Protein AF-A0A943BC13-F1 (afdb_monomer_lite)

pLDDT: mean 84.1, std 16.11, range [25.38, 98.38]

Sequence (646 aa):
MKKYSKKVLAASSVITVLANNITIANASELITSNDEFNKSVLLENHQSTGKKIYVKQIHDGVENGSESNPYKSFSTAYEQAKDGDTIVLNGNVTILGQGSDGAAPFICKKNITIEGMEGTDATLNSRTSFQLEADVVLKNFAWSFPGVSVDNRGIFLNGHKLVMNNVSVESSTEKSWPTVYGSSSESINSNDSELVVDNTTGKNTIFENIYAGSYTGNYTGNVTLKLNSGVKILEDIYANGVNGGVNGNINISIENIVANSFKKASNLGQANLTLNNYNGMAGTTILGFKDITLNNSSIKINDESNFDEVNGSLSLLGDSKLDISAKTNTLDIKGNLLGENSSKIIFSESGSINVEGALNGTLELRTEGKDAQTSGMILVDHKYISASNNSTGQVMFKPYWNQTMYELKCENVDNKKQWITRVTDKPKLDKVEIEGENRIDLSNYREEVYNLVFKDINDNLLEYTPIFDYKILGVDGQEVSEDDMYFEVLEMQNEMIIEIYNPNLPVGDYKIILTDTLTGKEFIHVIKLYNNEESVVTFDFNGGHQKDNVDINKAYFSVGKDTLINKIDDPIRNGYTFEGWYTDTNFTTEWDFENDSVKEDDITLYAKWTKNSYDVVFNSQGGSEVKGQSAKFDEKIKKPQEPTKA

Structure (mmCIF, N/CA/C/O backbone):
data_AF-A0A943BC13-F1
#
_entry.id   AF-A0A943BC13-F1
#
loop_
_atom_site.group_PDB
_atom_site.id
_atom_site.type_symbol
_atom_site.label_atom_id
_atom_site.label_alt_id
_atom_site.label_comp_id
_atom_site.label_asym_id
_atom_site.label_entity_id
_atom_site.label_seq_id
_atom_site.pdbx_PDB_ins_code
_atom_site.Cartn_x
_atom_site.Cartn_y
_atom_site.Cartn_z
_atom_site.occupancy
_atom_site.B_iso_or_equiv
_atom_site.auth_seq_id
_atom_site.auth_comp_id
_atom_site.auth_asym_id
_atom_site.auth_atom_id
_atom_site.pdbx_PDB_model_num
ATOM 1 N N . MET A 1 1 ? -51.091 -3.637 17.235 1.00 37.22 1 MET A N 1
ATOM 2 C CA . MET A 1 1 ? -51.139 -5.044 16.766 1.00 37.22 1 MET A CA 1
ATOM 3 C C . MET A 1 1 ? -51.292 -5.073 15.246 1.00 37.22 1 MET A C 1
ATOM 5 O O . MET A 1 1 ? -52.168 -4.384 14.747 1.00 37.22 1 MET A O 1
ATOM 9 N N . LYS A 1 2 ? -50.476 -5.902 14.566 1.00 30.12 2 LYS A N 1
ATOM 10 C CA . LYS A 1 2 ? -50.448 -6.242 13.119 1.00 30.12 2 LYS A CA 1
ATOM 11 C C . LYS A 1 2 ? -49.715 -5.296 12.143 1.00 30.12 2 LYS A C 1
ATOM 13 O O . LYS A 1 2 ? -50.358 -4.659 11.322 1.00 30.12 2 LYS A O 1
ATOM 18 N N . LYS A 1 3 ? -48.371 -5.330 12.166 1.00 25.42 3 LYS A N 1
ATOM 19 C CA . LYS A 1 3 ? -47.476 -5.497 10.983 1.00 25.42 3 LYS A CA 1
ATOM 20 C C . LYS A 1 3 ? -45.981 -5.389 11.367 1.00 25.42 3 LYS A C 1
ATOM 22 O O . LYS A 1 3 ? -45.230 -4.640 10.772 1.00 25.42 3 LYS A O 1
ATOM 27 N N . TYR A 1 4 ? -45.536 -6.149 12.366 1.00 27.98 4 TYR A N 1
ATOM 28 C CA . TYR A 1 4 ? -44.107 -6.305 12.676 1.00 27.98 4 TYR A CA 1
ATOM 29 C C . TYR A 1 4 ? -43.861 -7.751 13.105 1.00 27.98 4 TYR A C 1
ATOM 31 O O . TYR A 1 4 ? -43.935 -8.084 14.281 1.00 27.98 4 TYR A O 1
ATOM 39 N N . SER A 1 5 ? -43.673 -8.641 12.132 1.00 30.41 5 SER A N 1
ATOM 40 C CA . SER A 1 5 ? -43.130 -9.984 12.361 1.00 30.41 5 SER A CA 1
ATOM 41 C C . SER A 1 5 ? -42.661 -10.578 11.034 1.00 30.41 5 SER A C 1
ATOM 43 O O . SER A 1 5 ? -43.438 -11.195 10.313 1.00 30.41 5 SER A O 1
ATOM 45 N N . LYS A 1 6 ? -41.396 -10.313 10.686 1.00 26.89 6 LYS A N 1
ATOM 46 C CA . LYS A 1 6 ? -40.508 -11.119 9.817 1.00 26.89 6 LYS A CA 1
ATOM 47 C C . LYS A 1 6 ? -39.329 -10.248 9.377 1.00 26.89 6 LYS A C 1
ATOM 49 O O . LYS A 1 6 ? -39.350 -9.684 8.293 1.00 26.89 6 LYS A O 1
ATOM 54 N N . LYS A 1 7 ? -38.348 -10.105 10.265 1.00 28.03 7 LYS A N 1
ATOM 55 C CA . LYS A 1 7 ? -36.927 -9.808 9.990 1.00 28.03 7 LYS A CA 1
ATOM 56 C C . LYS A 1 7 ? -36.185 -9.899 11.331 1.00 28.03 7 LYS A C 1
ATOM 58 O O . LYS A 1 7 ? -35.639 -8.944 11.852 1.00 28.03 7 LYS A O 1
ATOM 63 N N . VAL A 1 8 ? -36.303 -11.069 11.947 1.00 28.27 8 VAL A N 1
ATOM 64 C CA . VAL A 1 8 ? -35.477 -11.531 13.065 1.00 28.27 8 VAL A CA 1
ATOM 65 C C . VAL A 1 8 ? -34.997 -12.895 12.586 1.00 28.27 8 VAL A C 1
ATOM 67 O O . VAL A 1 8 ? -35.844 -13.671 12.146 1.00 28.27 8 VAL A O 1
ATOM 70 N N . LEU A 1 9 ? -33.683 -13.130 12.635 1.00 27.00 9 LEU A N 1
ATOM 71 C CA . LEU A 1 9 ? -32.911 -14.247 12.050 1.00 27.00 9 LEU A CA 1
ATOM 72 C C . LEU A 1 9 ? -32.334 -13.971 10.652 1.00 27.00 9 LEU A C 1
ATOM 74 O O . LEU A 1 9 ? -32.903 -14.399 9.655 1.00 27.00 9 LEU A O 1
ATOM 78 N N . ALA A 1 10 ? -31.192 -13.275 10.610 1.00 26.91 10 ALA A N 1
ATOM 79 C CA . ALA A 1 10 ? -30.055 -13.551 9.713 1.00 26.91 10 ALA A CA 1
ATOM 80 C C . ALA A 1 10 ? -28.976 -12.464 9.904 1.00 26.91 10 ALA A C 1
ATOM 82 O O . ALA A 1 10 ? -28.898 -11.532 9.115 1.00 26.91 10 ALA A O 1
ATOM 83 N N . ALA A 1 11 ? -28.180 -12.534 10.974 1.00 26.92 11 ALA A N 1
ATOM 84 C CA . ALA A 1 11 ? -27.017 -11.645 11.135 1.00 26.92 11 ALA A CA 1
ATOM 85 C C . ALA A 1 11 ? -25.786 -12.317 11.778 1.00 26.92 11 ALA A C 1
ATOM 87 O O . ALA A 1 11 ? -24.793 -11.652 12.030 1.00 26.92 11 ALA A O 1
ATOM 88 N N . SER A 1 12 ? -25.800 -13.637 12.002 1.00 25.81 12 SER A N 1
ATOM 89 C CA . SER A 1 12 ? -24.660 -14.348 12.616 1.00 25.81 12 SER A CA 1
ATOM 90 C C . SER A 1 12 ? -24.221 -15.586 11.831 1.00 25.81 12 SER A C 1
ATOM 92 O O . SER A 1 12 ? -23.682 -16.528 12.397 1.00 25.81 12 SER A O 1
ATOM 94 N N . SER A 1 13 ? -24.489 -15.635 10.525 1.00 25.38 13 SER A N 1
ATOM 95 C CA . SER A 1 13 ? -24.119 -16.784 9.679 1.00 25.38 13 SER A CA 1
ATOM 96 C C . SER A 1 13 ? -23.950 -16.385 8.211 1.00 25.38 13 SER A C 1
ATOM 98 O O . SER A 1 13 ? -24.580 -16.949 7.325 1.00 25.38 13 SER A O 1
ATOM 100 N N . VAL A 1 14 ? -23.090 -15.399 7.938 1.00 28.84 14 VAL A N 1
ATOM 101 C CA . VAL A 1 14 ? -22.619 -15.124 6.566 1.00 28.84 14 VAL A CA 1
ATOM 102 C C . VAL A 1 14 ? -21.097 -15.199 6.519 1.00 28.84 14 VAL A C 1
ATOM 104 O O . VAL A 1 14 ? -20.409 -14.269 6.133 1.00 28.84 14 VAL A O 1
ATOM 107 N N . ILE A 1 15 ? -20.566 -16.339 6.947 1.00 32.75 15 ILE A N 1
ATOM 108 C CA . ILE A 1 15 ? -19.353 -16.914 6.370 1.00 32.75 15 ILE A CA 1
ATOM 109 C C . ILE A 1 15 ? -19.695 -18.396 6.249 1.00 32.75 15 ILE A C 1
ATOM 111 O O . ILE A 1 15 ? -19.995 -19.038 7.253 1.00 32.75 15 ILE A O 1
ATOM 115 N N . THR A 1 16 ? -19.670 -18.923 5.027 1.00 31.55 16 THR A N 1
ATOM 116 C CA . THR A 1 16 ? -20.107 -20.267 4.594 1.00 31.55 16 THR A CA 1
ATOM 117 C C . THR A 1 16 ? -21.527 -20.304 4.001 1.00 31.55 16 THR A C 1
ATOM 119 O O . THR A 1 16 ? -22.518 -20.061 4.677 1.00 31.55 16 THR A O 1
ATOM 122 N N . VAL A 1 17 ? -21.578 -20.720 2.728 1.00 25.56 17 VAL A N 1
ATOM 123 C CA . VAL A 1 17 ? -22.728 -20.996 1.841 1.00 25.56 17 VAL A CA 1
ATOM 124 C C . VAL A 1 17 ? -23.330 -19.787 1.096 1.00 25.56 17 VAL A C 1
ATOM 126 O O . VAL A 1 17 ? -24.255 -19.141 1.568 1.00 25.56 17 VAL A O 1
ATOM 129 N N . LEU A 1 18 ? -22.868 -19.548 -0.140 1.00 27.58 18 LEU A N 1
ATOM 130 C CA . LEU A 1 18 ? -23.628 -19.845 -1.372 1.00 27.58 18 LEU A CA 1
ATOM 131 C C . LEU A 1 18 ? -22.836 -19.393 -2.611 1.00 27.58 18 LEU A C 1
ATOM 133 O O . LEU A 1 18 ? -22.921 -18.256 -3.065 1.00 27.58 18 LEU A O 1
ATOM 137 N N . ALA A 1 19 ? -22.098 -20.342 -3.189 1.00 35.44 19 ALA A N 1
ATOM 138 C CA . ALA A 1 19 ? -21.889 -20.364 -4.626 1.00 35.44 19 ALA A CA 1
ATOM 139 C C . ALA A 1 19 ? -23.252 -20.596 -5.307 1.00 35.44 19 ALA A C 1
ATOM 141 O O . ALA A 1 19 ? -24.027 -21.439 -4.853 1.00 35.44 19 ALA A O 1
ATOM 142 N N . ASN A 1 20 ? -23.481 -19.886 -6.413 1.00 33.38 20 ASN A N 1
ATOM 143 C CA . ASN A 1 20 ? -24.588 -19.993 -7.373 1.00 33.38 20 ASN A CA 1
ATOM 144 C C . ASN A 1 20 ? -25.798 -19.059 -7.151 1.00 33.38 20 ASN A C 1
ATOM 146 O O . ASN A 1 20 ? -26.756 -19.375 -6.450 1.00 33.38 20 ASN A O 1
ATOM 150 N N . ASN A 1 21 ? -25.771 -17.976 -7.940 1.00 33.94 21 ASN A N 1
ATOM 151 C CA . ASN A 1 21 ? -26.898 -17.200 -8.472 1.00 33.94 21 ASN A CA 1
ATOM 152 C C . ASN A 1 21 ? -27.624 -16.213 -7.544 1.00 33.94 21 ASN A C 1
ATOM 154 O O . ASN A 1 21 ? -28.828 -16.340 -7.341 1.00 33.94 21 ASN A O 1
ATOM 158 N N . ILE A 1 22 ? -26.928 -15.149 -7.126 1.00 30.03 22 ILE A N 1
ATOM 159 C CA . ILE A 1 22 ? -27.504 -13.810 -6.890 1.00 30.03 22 ILE A CA 1
ATOM 160 C C . ILE A 1 22 ? -26.491 -12.777 -7.417 1.00 30.03 22 ILE A C 1
ATOM 162 O O . ILE A 1 22 ? -25.287 -12.975 -7.286 1.00 30.03 22 ILE A O 1
ATOM 166 N N . THR A 1 23 ? -26.988 -11.729 -8.080 1.00 33.22 23 THR A N 1
ATOM 167 C CA . THR A 1 23 ? -26.253 -10.563 -8.606 1.00 33.22 23 THR A CA 1
ATOM 168 C C . THR A 1 23 ? -25.125 -10.110 -7.677 1.00 33.22 23 THR A C 1
ATOM 170 O O . THR A 1 23 ? -25.357 -9.911 -6.487 1.00 33.22 23 THR A O 1
ATOM 173 N N . ILE A 1 24 ? -23.928 -9.963 -8.250 1.00 36.50 24 ILE A N 1
ATOM 174 C CA . ILE A 1 24 ? -22.670 -9.592 -7.592 1.00 36.50 24 ILE A CA 1
ATOM 175 C C . ILE A 1 24 ? -22.848 -8.219 -6.930 1.00 36.50 24 ILE A C 1
ATOM 177 O O . ILE A 1 24 ? -22.802 -7.201 -7.610 1.00 36.50 24 ILE A O 1
ATOM 181 N N . ALA A 1 25 ? -23.093 -8.199 -5.623 1.00 41.97 25 ALA A N 1
ATOM 182 C CA . ALA A 1 25 ? -22.756 -7.049 -4.794 1.00 41.97 25 ALA A CA 1
ATOM 183 C C . ALA A 1 25 ? -21.306 -7.255 -4.338 1.00 41.97 25 ALA A C 1
ATOM 185 O O . ALA A 1 25 ? -20.967 -8.347 -3.872 1.00 41.97 25 ALA A O 1
ATOM 186 N N . ASN A 1 26 ? -20.453 -6.247 -4.512 1.00 57.75 26 ASN A N 1
ATOM 187 C CA . ASN A 1 26 ? -19.061 -6.311 -4.056 1.00 57.75 26 ASN A CA 1
ATOM 188 C C . ASN A 1 26 ? -19.018 -6.375 -2.516 1.00 57.75 26 ASN A C 1
ATOM 190 O O . ASN A 1 26 ? -19.910 -5.835 -1.851 1.00 57.75 26 ASN A O 1
ATOM 194 N N . ALA A 1 27 ? -18.003 -7.018 -1.922 1.00 60.66 27 ALA A N 1
ATOM 195 C CA . ALA A 1 27 ? -17.921 -7.150 -0.462 1.00 60.66 27 ALA A CA 1
ATOM 196 C C . ALA A 1 27 ? -17.856 -5.777 0.232 1.00 60.66 27 ALA A C 1
ATOM 198 O O . ALA A 1 27 ? -18.457 -5.591 1.292 1.00 60.66 27 ALA A O 1
ATOM 199 N N . SER A 1 28 ? -17.212 -4.794 -0.404 1.00 53.97 28 SER A N 1
ATOM 200 C CA . SER A 1 28 ? -17.193 -3.395 0.041 1.00 53.97 28 SER A CA 1
ATOM 201 C C . SER A 1 28 ? -18.591 -2.767 0.133 1.00 53.97 28 SER A C 1
ATOM 203 O O . SER A 1 28 ? -18.913 -2.172 1.157 1.00 53.97 28 SER A O 1
ATOM 205 N N . GLU A 1 29 ? -19.462 -2.953 -0.866 1.00 57.19 29 GLU A N 1
ATOM 206 C CA . GLU A 1 29 ? -20.837 -2.419 -0.866 1.00 57.19 29 GLU A CA 1
ATOM 207 C C . GLU A 1 29 ? -21.692 -3.029 0.255 1.00 57.19 29 GLU A C 1
ATOM 209 O O . GLU A 1 29 ? -22.500 -2.343 0.891 1.00 57.19 29 GLU A O 1
ATOM 214 N N . LEU A 1 30 ? -21.490 -4.319 0.540 1.00 55.19 30 LEU A N 1
ATOM 215 C CA . LEU A 1 30 ? -22.135 -5.012 1.656 1.00 55.19 30 LEU A CA 1
ATOM 216 C C . LEU A 1 30 ? -21.673 -4.462 3.009 1.00 55.19 30 LEU A C 1
ATOM 218 O O . LEU A 1 30 ? -22.509 -4.276 3.888 1.00 55.19 30 LEU A O 1
ATOM 222 N N . ILE A 1 31 ? -20.381 -4.167 3.177 1.00 55.34 31 ILE A N 1
ATOM 223 C CA . ILE A 1 31 ? -19.847 -3.591 4.420 1.00 55.34 31 ILE A CA 1
ATOM 224 C C . ILE A 1 31 ? -20.329 -2.143 4.594 1.00 55.34 31 ILE A C 1
ATOM 226 O O . ILE A 1 31 ? -20.880 -1.808 5.641 1.00 55.34 31 ILE A O 1
ATOM 230 N N . THR A 1 32 ? -20.212 -1.302 3.560 1.00 52.19 32 THR A N 1
ATOM 231 C CA . THR A 1 32 ? -20.613 0.115 3.609 1.00 52.19 32 THR A CA 1
ATOM 232 C C . THR A 1 32 ? -22.111 0.290 3.857 1.00 52.19 32 THR A C 1
ATOM 234 O O . THR A 1 32 ? -22.502 1.113 4.682 1.00 52.19 32 THR A O 1
ATOM 237 N N . SER A 1 33 ? -22.965 -0.509 3.207 1.00 47.78 33 SER A N 1
ATOM 238 C CA . SER A 1 33 ? -24.416 -0.456 3.446 1.00 47.78 33 SER A CA 1
ATOM 239 C C . SER A 1 33 ? -24.794 -0.889 4.865 1.00 47.78 33 SER A C 1
ATOM 241 O O . SER A 1 33 ? -25.737 -0.347 5.445 1.00 47.78 33 SER A O 1
ATOM 243 N N . ASN A 1 34 ? -24.039 -1.820 5.455 1.00 50.25 34 ASN A N 1
ATOM 244 C CA . ASN A 1 34 ? -24.219 -2.223 6.845 1.00 50.25 34 ASN A CA 1
ATOM 245 C C . ASN A 1 34 ? -23.782 -1.109 7.810 1.00 50.25 34 ASN A C 1
ATOM 247 O O . ASN A 1 34 ? -24.458 -0.881 8.810 1.00 50.25 34 ASN A O 1
ATOM 251 N N . ASP A 1 35 ? -22.704 -0.384 7.503 1.00 49.56 35 ASP A N 1
ATOM 252 C CA . ASP A 1 35 ? -22.229 0.747 8.307 1.00 49.56 35 ASP A CA 1
ATOM 253 C C . ASP A 1 35 ? -23.168 1.962 8.234 1.00 49.56 35 ASP A C 1
ATOM 255 O O . ASP A 1 35 ? -23.504 2.519 9.279 1.00 49.56 35 ASP A O 1
ATOM 259 N N . GLU A 1 36 ? -23.688 2.336 7.060 1.00 44.19 36 GLU A N 1
ATOM 260 C CA . GLU A 1 36 ? -24.693 3.411 6.932 1.00 44.19 36 GLU A CA 1
ATOM 261 C C . GLU A 1 36 ? -26.027 3.050 7.606 1.00 44.19 36 GLU A C 1
ATOM 263 O O . GLU A 1 36 ? -26.654 3.880 8.282 1.00 44.19 36 GLU A O 1
ATOM 268 N N . PHE A 1 37 ? -26.453 1.790 7.479 1.00 39.47 37 PHE A N 1
ATOM 269 C CA . PHE A 1 37 ? -27.608 1.276 8.210 1.00 39.47 37 PHE A CA 1
ATOM 270 C C . PHE A 1 37 ? -27.357 1.308 9.723 1.00 39.47 37 PHE A C 1
ATOM 272 O O . PHE A 1 37 ? -28.209 1.761 10.483 1.00 39.47 37 PHE A O 1
ATOM 279 N N . ASN A 1 38 ? -26.164 0.925 10.181 1.00 44.53 38 ASN A N 1
ATOM 280 C CA . ASN A 1 38 ? -25.794 1.039 11.588 1.00 44.53 38 ASN A CA 1
ATOM 281 C C . ASN A 1 38 ? -25.764 2.504 12.049 1.00 44.53 38 ASN A C 1
ATOM 283 O O . ASN A 1 38 ? -26.275 2.790 13.124 1.00 44.53 38 ASN A O 1
ATOM 287 N N . LYS A 1 39 ? -25.240 3.444 11.253 1.00 44.16 39 LYS A N 1
ATOM 288 C CA . LYS A 1 39 ? -25.168 4.880 11.586 1.00 44.16 39 LYS A CA 1
ATOM 289 C C . LYS A 1 39 ? -26.562 5.494 11.751 1.00 44.16 39 LYS A C 1
ATOM 291 O O . LYS A 1 39 ? -26.817 6.178 12.742 1.00 44.16 39 LYS A O 1
ATOM 296 N N . SER A 1 40 ? -27.489 5.181 10.842 1.00 36.81 40 SER A N 1
ATOM 297 C CA . SER A 1 40 ? -28.894 5.619 10.929 1.00 36.81 40 SER A CA 1
ATOM 298 C C . SER A 1 40 ? -29.646 4.976 12.105 1.00 36.81 40 SER A C 1
ATOM 300 O O . SER A 1 40 ? -30.350 5.667 12.840 1.00 36.81 40 SER A O 1
ATOM 302 N N . VAL A 1 41 ? -29.421 3.687 12.374 1.00 38.34 41 VAL A N 1
ATOM 303 C CA . VAL A 1 41 ? -30.028 2.972 13.511 1.00 38.34 41 VAL A CA 1
ATOM 304 C C . VAL A 1 41 ? -29.441 3.407 14.867 1.00 38.34 41 VAL A C 1
ATOM 306 O O . VAL A 1 41 ? -30.170 3.453 15.860 1.00 38.34 41 VAL A O 1
ATOM 309 N N . LEU A 1 42 ? -28.154 3.767 14.937 1.00 42.78 42 LEU A N 1
ATOM 310 C CA . LEU A 1 42 ? -27.480 4.260 16.151 1.00 42.78 42 LEU A CA 1
ATOM 311 C C . LEU A 1 42 ? -28.009 5.632 16.600 1.00 42.78 42 LEU A C 1
ATOM 313 O O . LEU A 1 42 ? -28.091 5.888 17.803 1.00 42.78 42 LEU A O 1
ATOM 317 N N . LEU A 1 43 ? -28.396 6.489 15.651 1.00 41.72 43 LEU A N 1
ATOM 318 C CA . LEU A 1 43 ? -29.010 7.792 15.924 1.00 41.72 43 LEU A CA 1
ATOM 319 C C . LEU A 1 43 ? -30.494 7.670 16.314 1.00 41.72 43 LEU A C 1
ATOM 321 O O . LEU A 1 43 ? -30.957 8.429 17.167 1.00 41.72 43 LEU A O 1
ATOM 325 N N . GLU A 1 44 ? -31.230 6.705 15.751 1.00 39.00 44 GLU A N 1
ATOM 326 C CA . GLU A 1 44 ? -32.674 6.559 15.994 1.00 39.00 44 GLU A CA 1
ATOM 327 C C . GLU A 1 44 ? -33.039 5.711 17.234 1.00 39.00 44 GLU A C 1
ATOM 329 O O . GLU A 1 44 ? -34.062 5.985 17.862 1.00 39.00 44 GLU A O 1
ATOM 334 N N . ASN A 1 45 ? -32.215 4.741 17.664 1.00 39.00 45 ASN A N 1
ATOM 335 C CA . ASN A 1 45 ? -32.598 3.795 18.736 1.00 39.00 45 ASN A CA 1
ATOM 336 C C . ASN A 1 45 ? -32.173 4.160 20.173 1.00 39.00 45 ASN A C 1
ATOM 338 O O . ASN A 1 45 ? -32.540 3.447 21.105 1.00 39.00 45 ASN A O 1
ATOM 342 N N . HIS A 1 46 ? -31.451 5.263 20.395 1.00 48.22 46 HIS A N 1
ATOM 343 C CA . HIS A 1 46 ? -31.081 5.725 21.746 1.00 48.22 46 HIS A CA 1
ATOM 344 C C . HIS A 1 46 ? -31.661 7.110 22.075 1.00 48.22 46 HIS A C 1
ATOM 346 O O . HIS A 1 46 ? -30.986 7.981 22.645 1.00 48.22 46 HIS A O 1
ATOM 352 N N . GLN A 1 47 ? -32.930 7.328 21.721 1.00 48.47 47 GLN A N 1
ATOM 353 C CA . GLN A 1 47 ? -33.735 8.342 22.395 1.00 48.47 47 GLN A CA 1
ATOM 354 C C . GLN A 1 47 ? -34.101 7.819 23.785 1.00 48.47 47 GLN A C 1
ATOM 356 O O . GLN A 1 47 ? -34.714 6.764 23.921 1.00 48.47 47 GLN A O 1
ATOM 361 N N . SER A 1 48 ? -33.690 8.552 24.820 1.00 54.72 48 SER A N 1
ATOM 362 C CA . SER A 1 48 ? -34.113 8.283 26.192 1.00 54.72 48 SER A CA 1
ATOM 363 C C . SER A 1 48 ? -35.638 8.318 26.260 1.00 54.72 48 SER A C 1
ATOM 365 O O . SER A 1 48 ? -36.257 9.339 25.963 1.00 54.72 48 SER A O 1
ATOM 367 N N . THR A 1 49 ? -36.245 7.185 26.605 1.00 60.72 49 THR A N 1
ATOM 368 C CA . THR A 1 49 ? -37.692 7.075 26.832 1.00 60.72 49 THR A CA 1
ATOM 369 C C . THR A 1 49 ? -38.061 7.325 28.297 1.00 60.72 49 THR A C 1
ATOM 371 O O . THR A 1 49 ? -39.245 7.333 28.634 1.00 60.72 49 THR A O 1
ATOM 374 N N . GLY A 1 50 ? -37.060 7.457 29.175 1.00 76.44 50 GLY A N 1
ATOM 375 C CA . GLY A 1 50 ? -37.216 7.684 30.608 1.00 76.44 50 GLY A CA 1
ATOM 376 C C . GLY A 1 50 ? -37.242 9.164 30.990 1.00 76.44 50 GLY A C 1
ATOM 377 O O . GLY A 1 50 ? -37.251 10.067 30.151 1.00 76.44 50 GLY A O 1
ATOM 378 N N . LYS A 1 51 ? -37.288 9.432 32.296 1.00 91.88 51 LYS A N 1
ATOM 379 C CA . LYS A 1 51 ? -37.300 10.804 32.829 1.00 91.88 51 LYS A CA 1
ATOM 380 C C . LYS A 1 51 ? -35.885 11.392 32.853 1.00 91.88 51 LYS A C 1
ATOM 382 O O . LYS A 1 51 ? -34.897 10.674 33.004 1.00 91.88 51 LYS A O 1
ATOM 387 N N . LYS A 1 52 ? -35.799 12.723 32.780 1.00 95.94 52 LYS A N 1
ATOM 388 C CA . LYS A 1 52 ? -34.563 13.469 33.055 1.00 95.94 52 LYS A CA 1
ATOM 389 C C . LYS A 1 52 ? -34.408 13.700 34.561 1.00 95.94 52 LYS A C 1
ATOM 391 O O . LYS A 1 52 ? -35.359 14.118 35.220 1.00 95.94 52 LYS A O 1
ATOM 396 N N . ILE A 1 53 ? -33.215 13.434 35.086 1.00 96.94 53 ILE A N 1
ATOM 397 C CA . ILE A 1 53 ? -32.819 13.645 36.481 1.00 96.94 53 ILE A CA 1
ATOM 398 C C . ILE A 1 53 ? -31.607 14.570 36.485 1.00 96.94 53 ILE A C 1
ATOM 400 O O . ILE A 1 53 ? -30.555 14.212 35.970 1.00 96.94 53 ILE A O 1
ATOM 404 N N . TYR A 1 54 ? -31.741 15.752 37.069 1.00 96.31 54 TYR A N 1
ATOM 405 C CA . TYR A 1 54 ? -30.703 16.776 37.028 1.00 96.31 54 TYR A CA 1
ATOM 406 C C . TYR A 1 54 ? -29.786 16.675 38.248 1.00 96.31 54 TYR A C 1
ATOM 408 O O . TYR A 1 54 ? -30.249 16.457 39.370 1.00 96.31 54 TYR A O 1
ATOM 416 N N . VAL A 1 55 ? -28.483 16.860 38.033 1.00 95.75 55 VAL A N 1
ATOM 417 C CA . VAL A 1 55 ? -27.453 16.858 39.079 1.00 95.75 55 VAL A CA 1
ATOM 418 C C . VAL A 1 55 ? -26.559 18.093 38.956 1.00 95.75 55 VAL A C 1
ATOM 420 O O . VAL A 1 55 ? -26.123 18.453 37.863 1.00 95.75 55 VAL A O 1
ATOM 423 N N . LYS A 1 56 ? -26.284 18.744 40.091 1.00 93.81 56 LYS A N 1
ATOM 424 C CA . LYS A 1 56 ? -25.406 19.916 40.212 1.00 93.81 56 LYS A CA 1
ATOM 425 C C . LYS A 1 56 ? -24.713 19.875 41.568 1.00 93.81 56 LYS A C 1
ATOM 427 O O . LYS A 1 56 ? -25.389 19.943 42.584 1.00 93.81 56 LYS A O 1
ATOM 432 N N . GLN A 1 57 ? -23.382 19.807 41.624 1.00 86.31 57 GLN A N 1
ATOM 433 C CA . GLN A 1 57 ? -22.686 19.643 42.914 1.00 86.31 57 GLN A CA 1
ATOM 434 C C . GLN A 1 57 ? -22.869 20.806 43.895 1.00 86.31 57 GLN A C 1
ATOM 436 O O . GLN A 1 57 ? -22.832 20.603 45.106 1.00 86.31 57 GLN A O 1
ATOM 441 N N . ILE A 1 58 ? -23.056 22.024 43.387 1.00 79.81 58 ILE A N 1
ATOM 442 C CA . ILE A 1 58 ? -23.179 23.231 44.207 1.00 79.81 58 ILE A CA 1
ATOM 443 C C . ILE A 1 58 ? -24.532 23.883 43.913 1.00 79.81 58 ILE A C 1
ATOM 445 O O . ILE A 1 58 ? -24.687 24.578 42.906 1.00 79.81 58 ILE A O 1
ATOM 449 N N . HIS A 1 59 ? -25.516 23.645 44.785 1.00 75.94 59 HIS A N 1
ATOM 450 C CA . HIS A 1 59 ? -26.780 24.385 44.816 1.00 75.94 59 HIS A CA 1
ATOM 451 C C . HIS A 1 59 ? -27.415 24.370 46.219 1.00 75.94 59 HIS A C 1
ATOM 453 O O . HIS A 1 59 ? -27.183 23.457 47.018 1.00 75.94 59 HIS A O 1
ATOM 459 N N . ASP A 1 60 ? -28.254 25.367 46.492 1.00 72.12 60 ASP A N 1
ATOM 460 C CA . ASP A 1 60 ? -29.026 25.482 47.731 1.00 72.12 60 ASP A CA 1
ATOM 461 C C . ASP A 1 60 ? -30.453 24.934 47.548 1.00 72.12 60 ASP A C 1
ATOM 463 O O . ASP A 1 60 ? -30.960 24.866 46.427 1.00 72.12 60 ASP A O 1
ATOM 467 N N . GLY A 1 61 ? -31.114 24.549 48.647 1.00 74.94 61 GLY A N 1
ATOM 468 C CA . GLY A 1 61 ? -32.538 24.179 48.652 1.00 74.94 61 GLY A CA 1
ATOM 469 C C . GLY A 1 61 ? -32.857 22.679 48.704 1.00 74.94 61 GLY A C 1
ATOM 470 O O . GLY A 1 61 ? -32.021 21.860 49.086 1.00 74.94 61 GLY A O 1
ATOM 471 N N . VAL A 1 62 ? -34.119 22.356 48.390 1.00 82.56 62 VAL A N 1
ATOM 472 C CA . VAL A 1 62 ? -34.693 20.998 48.390 1.00 82.56 62 VAL A CA 1
ATOM 473 C C . VAL A 1 62 ? -34.212 20.240 47.152 1.00 82.56 62 VAL A C 1
ATOM 475 O O . VAL A 1 62 ? -34.157 20.810 46.072 1.00 82.56 62 VAL A O 1
ATOM 478 N N . GLU A 1 63 ? -33.895 18.954 47.293 1.00 89.81 63 GLU A N 1
ATOM 479 C CA . GLU A 1 63 ? -33.421 18.103 46.195 1.00 89.81 63 GLU A CA 1
ATOM 480 C C . GLU A 1 63 ? -34.537 17.154 45.739 1.00 89.81 63 GLU A C 1
ATOM 482 O O . GLU A 1 63 ? -35.007 16.322 46.519 1.00 89.81 63 GLU A O 1
ATOM 487 N N . ASN A 1 64 ? -34.977 17.260 44.483 1.00 90.88 64 ASN A N 1
ATOM 488 C CA . ASN A 1 64 ? -35.955 16.323 43.908 1.00 90.88 64 ASN A CA 1
ATOM 489 C C . ASN A 1 64 ? -35.586 15.831 42.495 1.00 90.88 64 ASN A C 1
ATOM 491 O O . ASN A 1 64 ? -36.352 15.081 41.888 1.00 90.88 64 ASN A O 1
ATOM 495 N N . GLY A 1 65 ? -34.428 16.246 41.974 1.00 90.94 65 GLY A N 1
ATOM 496 C CA . GLY A 1 65 ? -33.927 15.853 40.663 1.00 90.94 65 GLY A CA 1
ATOM 497 C C . GLY A 1 65 ? -34.578 16.579 39.485 1.00 90.94 65 GLY A C 1
ATOM 498 O O . GLY A 1 65 ? -34.281 16.222 38.348 1.00 90.94 65 GLY A O 1
ATOM 499 N N . SER A 1 66 ? -35.445 17.575 39.709 1.00 93.25 66 SER A N 1
ATOM 500 C CA . SER A 1 66 ? -35.927 18.461 38.643 1.00 93.25 66 SER A CA 1
ATOM 501 C C . SER A 1 66 ? -34.859 19.484 38.259 1.00 93.25 66 SER A C 1
ATOM 503 O O . SER A 1 66 ? -33.963 19.779 39.041 1.00 93.25 66 SER A O 1
ATOM 505 N N . GLU A 1 67 ? -34.989 20.106 37.088 1.00 92.62 67 GLU A N 1
ATOM 506 C CA . GLU A 1 67 ? -34.039 21.126 36.617 1.00 92.62 67 GLU A CA 1
ATOM 507 C C . GLU A 1 67 ? -33.847 22.286 37.608 1.00 92.62 67 GLU A C 1
ATOM 509 O O . GLU A 1 67 ? -32.730 22.733 37.849 1.00 92.62 67 GLU A O 1
ATOM 514 N N . SER A 1 68 ? -34.938 22.729 38.240 1.00 90.94 68 SER A N 1
ATOM 515 C CA . SER A 1 68 ? -34.929 23.776 39.268 1.00 90.94 68 SER A CA 1
ATOM 516 C C . SER A 1 68 ? -34.413 23.327 40.639 1.00 90.94 68 SER A C 1
ATOM 518 O O . SER A 1 68 ? -34.077 24.177 41.457 1.00 90.94 68 SER A O 1
ATOM 520 N N . ASN A 1 69 ? -34.374 22.019 40.908 1.00 92.69 69 ASN A N 1
ATOM 521 C CA . ASN A 1 69 ? -34.038 21.427 42.207 1.00 92.69 69 ASN A CA 1
ATOM 522 C C . ASN A 1 69 ? -33.216 20.136 41.993 1.00 92.69 69 ASN A C 1
ATOM 524 O O . ASN A 1 69 ? -33.695 19.037 42.313 1.00 92.69 69 ASN A O 1
ATOM 528 N N . PRO A 1 70 ? -32.012 20.246 41.394 1.00 94.56 70 PRO A N 1
ATOM 529 C CA . PRO A 1 70 ? -31.184 19.091 41.061 1.00 94.56 70 PRO A CA 1
ATOM 530 C C . PRO A 1 70 ? -30.750 18.324 42.321 1.00 94.56 70 PRO A C 1
ATOM 532 O O . PRO A 1 70 ? -30.940 18.787 43.441 1.00 94.56 70 PRO A O 1
ATOM 535 N N . TYR A 1 71 ? -30.181 17.133 42.150 1.00 95.38 71 TYR A N 1
ATOM 536 C CA . TYR A 1 71 ? -29.465 16.445 43.229 1.00 95.38 71 TYR A CA 1
ATOM 537 C C . TYR A 1 71 ? -28.033 16.980 43.367 1.00 95.38 71 TYR A C 1
ATOM 539 O O . TYR A 1 71 ? -27.399 17.330 42.365 1.00 95.38 71 TYR A O 1
ATOM 547 N N . LYS A 1 72 ? -27.483 16.979 44.589 1.00 91.56 72 LYS A N 1
ATOM 548 C CA . LYS A 1 72 ? -26.116 17.470 44.876 1.00 91.56 72 LYS A CA 1
ATOM 549 C C . LYS A 1 72 ? -25.004 16.488 44.548 1.00 91.56 72 LYS A C 1
ATOM 551 O O . LYS A 1 72 ? -23.836 16.866 44.489 1.00 91.56 72 LYS A O 1
ATOM 556 N N . SER A 1 73 ? -25.326 15.217 44.350 1.00 91.25 73 SER A N 1
ATOM 557 C CA . SER A 1 73 ? -24.335 14.203 44.011 1.00 91.25 73 SER A CA 1
ATOM 558 C C . SER A 1 73 ? -24.818 13.313 42.880 1.00 91.25 73 SER A C 1
ATOM 560 O O . SER A 1 73 ? -26.009 13.021 42.737 1.00 91.25 73 SER A O 1
ATOM 562 N N . PHE A 1 74 ? -23.854 12.844 42.088 1.00 93.69 74 PHE A N 1
ATOM 563 C CA . PHE A 1 74 ? -24.117 11.851 41.058 1.00 93.69 74 PHE A CA 1
ATOM 564 C C . PHE A 1 74 ? -24.666 10.557 41.664 1.00 93.69 74 PHE A C 1
ATOM 566 O O . PHE A 1 74 ? -25.570 9.961 41.092 1.00 93.69 74 PHE A O 1
ATOM 573 N N . SER A 1 75 ? -24.170 10.148 42.839 1.00 91.31 75 SER A N 1
ATOM 574 C CA . SER A 1 75 ? -24.629 8.935 43.525 1.00 91.31 75 SER A CA 1
ATOM 575 C C . SER A 1 75 ? -26.128 8.981 43.822 1.00 91.31 75 SER A C 1
ATOM 577 O O . SER A 1 75 ? -26.836 8.044 43.469 1.00 91.31 75 SER A O 1
ATOM 579 N N . THR A 1 76 ? -26.631 10.092 44.369 1.00 92.69 76 THR A N 1
ATOM 580 C CA . THR A 1 76 ? -28.060 10.257 44.661 1.00 92.69 76 THR A CA 1
ATOM 581 C C . THR A 1 76 ? -28.876 10.262 43.372 1.00 92.69 76 THR A C 1
ATOM 583 O O . THR A 1 76 ? -29.871 9.548 43.276 1.00 92.69 76 THR A O 1
ATOM 586 N N . ALA A 1 77 ? -28.445 11.002 42.344 1.00 95.12 77 ALA A N 1
ATOM 587 C CA . ALA A 1 77 ? -29.129 10.998 41.050 1.00 95.12 77 ALA A CA 1
ATOM 588 C C . ALA A 1 77 ? -29.190 9.588 40.434 1.00 95.12 77 ALA A C 1
ATOM 590 O O . ALA A 1 77 ? -30.245 9.156 39.967 1.00 95.12 77 ALA A O 1
ATOM 591 N N . TYR A 1 78 ? -28.083 8.846 40.494 1.00 95.12 78 TYR A N 1
ATOM 592 C CA . TYR A 1 78 ? -27.976 7.478 40.000 1.00 95.12 78 TYR A CA 1
ATOM 593 C C . TYR A 1 78 ? -28.830 6.487 40.797 1.00 95.12 78 TYR A C 1
ATOM 595 O O . TYR A 1 78 ? -29.463 5.617 40.199 1.00 95.12 78 TYR A O 1
ATOM 603 N N . GLU A 1 79 ? -28.913 6.611 42.123 1.00 94.75 79 GLU A N 1
ATOM 604 C CA . GLU A 1 79 ? -29.804 5.793 42.958 1.00 94.75 79 GLU A CA 1
ATOM 605 C C . GLU A 1 79 ? -31.273 5.963 42.548 1.00 94.75 79 GLU A C 1
ATOM 607 O O . GLU A 1 79 ? -31.997 4.970 42.440 1.00 94.75 79 GLU A O 1
ATOM 612 N N . GLN A 1 80 ? -31.685 7.198 42.238 1.00 95.75 80 GLN A N 1
ATOM 613 C CA . GLN A 1 80 ? -33.052 7.550 41.830 1.00 95.75 80 GLN A CA 1
ATOM 614 C C . GLN A 1 80 ? -33.376 7.234 40.361 1.00 95.75 80 GLN A C 1
ATOM 616 O O . GLN A 1 80 ? -34.557 7.183 39.987 1.00 95.75 80 GLN A O 1
ATOM 621 N N . ALA A 1 81 ? -32.348 7.051 39.531 1.00 95.62 81 ALA A N 1
ATOM 622 C CA . ALA A 1 81 ? -32.479 6.666 38.131 1.00 95.62 81 ALA A CA 1
ATOM 623 C C . ALA A 1 81 ? -32.954 5.217 37.980 1.00 95.62 81 ALA A C 1
ATOM 625 O O . ALA A 1 81 ? -32.639 4.344 38.795 1.00 95.62 81 ALA A O 1
ATOM 626 N N . LYS A 1 82 ? -33.693 4.952 36.908 1.00 95.06 82 LYS A N 1
ATOM 627 C CA . LYS A 1 82 ? -34.090 3.616 36.453 1.00 95.06 82 LYS A CA 1
ATOM 628 C C . LYS A 1 82 ? -33.565 3.377 35.039 1.00 95.06 82 LYS A C 1
ATOM 630 O O . LYS A 1 82 ? -33.096 4.303 34.384 1.00 95.06 82 LYS A O 1
ATOM 635 N N . ASP A 1 83 ? -33.671 2.140 34.572 1.00 93.94 83 ASP A N 1
ATOM 636 C CA . ASP A 1 83 ? -33.405 1.821 33.171 1.00 93.94 83 ASP A CA 1
ATOM 637 C C . ASP A 1 83 ? -34.239 2.711 32.239 1.00 93.94 83 ASP A C 1
ATOM 639 O O . ASP A 1 83 ? -35.439 2.906 32.443 1.00 93.94 83 ASP A O 1
ATOM 643 N N . GLY A 1 84 ? -33.577 3.252 31.222 1.00 90.88 84 GLY A N 1
ATOM 644 C CA . GLY A 1 84 ? -34.106 4.201 30.252 1.00 90.88 84 GLY A CA 1
ATOM 645 C C . GLY A 1 84 ? -34.016 5.672 30.665 1.00 90.88 84 GLY A C 1
ATOM 646 O O . GLY A 1 84 ? -34.261 6.520 29.811 1.00 90.88 84 GLY A O 1
ATOM 647 N N . ASP A 1 85 ? -33.683 6.001 31.920 1.00 95.88 85 ASP A N 1
ATOM 648 C CA . ASP A 1 85 ? -33.608 7.393 32.390 1.00 95.88 85 ASP A CA 1
ATOM 649 C C . ASP A 1 85 ? -32.338 8.121 31.903 1.00 95.88 85 ASP A C 1
ATOM 651 O O . ASP A 1 85 ? -31.307 7.514 31.588 1.00 95.88 85 ASP A O 1
ATOM 655 N N . THR A 1 86 ? -32.405 9.457 31.898 1.00 97.12 86 THR A N 1
ATOM 656 C CA . THR A 1 86 ? -31.261 10.339 31.619 1.00 97.12 86 THR A CA 1
ATOM 657 C C . THR A 1 86 ? -30.830 11.086 32.875 1.00 97.12 86 THR A C 1
ATOM 659 O O . THR A 1 86 ? -31.634 11.794 33.479 1.00 97.12 86 THR A O 1
ATOM 662 N N . ILE A 1 87 ? -29.547 11.015 33.224 1.00 97.81 87 ILE A N 1
ATOM 663 C CA . ILE A 1 87 ? -28.920 11.876 34.231 1.00 97.81 87 ILE A CA 1
ATOM 664 C C . ILE A 1 87 ? -28.300 13.084 33.520 1.00 97.81 87 ILE A C 1
ATOM 666 O O . ILE A 1 87 ? -27.389 12.924 32.710 1.00 97.81 87 ILE A O 1
ATOM 670 N N . VAL A 1 88 ? -28.790 14.286 33.821 1.00 97.81 88 VAL A N 1
ATOM 671 C CA . VAL A 1 88 ? -28.363 15.545 33.197 1.00 97.81 88 VAL A CA 1
ATOM 672 C C . VAL A 1 88 ? -27.373 16.281 34.103 1.00 97.81 88 VAL A C 1
ATOM 674 O O . VAL A 1 88 ? -27.717 16.672 35.221 1.00 97.81 88 VAL A O 1
ATOM 677 N N . LEU A 1 89 ? -26.149 16.488 33.616 1.00 97.62 89 LEU A N 1
ATOM 678 C CA . LEU A 1 89 ? -25.060 17.171 34.310 1.00 97.62 89 LEU A CA 1
ATOM 679 C C . LEU A 1 89 ? -25.184 18.689 34.130 1.00 97.62 89 LEU A C 1
ATOM 681 O O . LEU A 1 89 ? -24.970 19.209 33.037 1.00 97.62 89 LEU A O 1
ATOM 685 N N . ASN A 1 90 ? -25.492 19.414 35.203 1.00 94.75 90 ASN A N 1
ATOM 686 C CA . ASN A 1 90 ? -25.489 20.876 35.213 1.00 94.75 90 ASN A CA 1
ATOM 687 C C . ASN A 1 90 ? -24.160 21.379 35.801 1.00 94.75 90 ASN A C 1
ATOM 689 O O . ASN A 1 90 ? -24.015 21.539 37.018 1.00 94.75 90 ASN A O 1
ATOM 693 N N . GLY A 1 91 ? -23.181 21.598 34.919 1.00 91.25 91 GLY A N 1
ATOM 694 C CA . GLY A 1 91 ? -21.820 22.004 35.275 1.00 91.25 91 GLY A CA 1
ATOM 695 C C . GLY A 1 91 ? -20.931 20.835 35.714 1.00 91.25 91 GLY A C 1
ATOM 696 O O . GLY A 1 91 ? -20.993 19.743 35.152 1.00 91.25 91 GLY A O 1
ATOM 697 N N . ASN A 1 92 ? -20.073 21.077 36.707 1.00 92.06 92 ASN A N 1
ATOM 698 C CA . ASN A 1 92 ? -19.108 20.092 37.196 1.00 92.06 92 ASN A CA 1
ATOM 699 C C . ASN A 1 92 ? -19.770 19.092 38.151 1.00 92.06 92 ASN A C 1
ATOM 701 O O . ASN A 1 92 ? -20.378 19.485 39.150 1.00 92.06 92 ASN A O 1
ATOM 705 N N . VAL A 1 93 ? -19.618 17.802 37.853 1.00 93.94 93 VAL A N 1
ATOM 706 C CA . VAL A 1 93 ? -20.157 16.697 38.652 1.00 93.94 93 VAL A CA 1
ATOM 707 C C . VAL A 1 93 ? -19.079 15.634 38.839 1.00 93.94 93 VAL A C 1
ATOM 709 O O . VAL A 1 93 ? -18.393 15.273 37.890 1.00 93.94 93 VAL A O 1
ATOM 712 N N . THR A 1 94 ? -18.907 15.117 40.056 1.00 92.06 94 THR A N 1
ATOM 713 C CA . THR A 1 94 ? -17.902 14.084 40.364 1.00 92.06 94 THR A CA 1
ATOM 714 C C . THR A 1 94 ? -18.538 12.708 40.535 1.00 92.06 94 THR A C 1
ATOM 716 O O . THR A 1 94 ? -19.521 12.564 41.265 1.00 92.06 94 THR A O 1
ATOM 719 N N . ILE A 1 95 ? -17.911 11.692 39.938 1.00 90.38 95 ILE A N 1
ATOM 720 C CA . ILE A 1 95 ? -18.104 10.282 40.290 1.00 90.38 95 ILE A CA 1
ATOM 721 C C . ILE A 1 95 ? -16.963 9.867 41.219 1.00 90.38 95 ILE A C 1
ATOM 723 O O . ILE A 1 95 ? -15.788 10.007 40.876 1.00 90.38 95 ILE A O 1
ATOM 727 N N . LEU A 1 96 ? -17.321 9.362 42.397 1.00 84.06 96 LEU A N 1
ATOM 728 C CA . LEU A 1 96 ? -16.394 8.757 43.352 1.00 84.06 96 LEU A CA 1
ATOM 729 C C . LEU A 1 96 ? -16.462 7.233 43.243 1.00 84.06 96 LEU A C 1
ATOM 731 O O . LEU A 1 96 ? -17.488 6.688 42.827 1.00 84.06 96 LEU A O 1
ATOM 735 N N . GLY A 1 97 ? -15.375 6.561 43.618 1.00 73.69 97 GLY A N 1
ATOM 736 C CA . GLY A 1 97 ? -15.360 5.109 43.686 1.00 73.69 97 GLY A CA 1
ATOM 737 C C . GLY A 1 97 ? -16.224 4.547 44.803 1.00 73.69 97 GLY A C 1
ATOM 738 O O . GLY A 1 97 ? -16.620 5.251 45.734 1.00 73.69 97 GLY A O 1
ATOM 739 N N . GLN A 1 98 ? -16.545 3.263 44.676 1.00 68.94 98 GLN A N 1
ATOM 740 C CA . GLN A 1 98 ? -17.271 2.521 45.702 1.00 68.94 98 GLN A CA 1
ATOM 741 C C . GLN A 1 98 ? -16.319 2.127 46.851 1.00 68.94 98 GLN A C 1
ATOM 743 O O . GLN A 1 98 ? -15.099 2.127 46.699 1.00 68.94 98 GLN A O 1
ATOM 748 N N . GLY A 1 99 ? -16.873 1.776 48.015 1.00 63.00 99 GLY A N 1
ATOM 749 C CA . GLY A 1 99 ? -16.087 1.306 49.165 1.00 63.00 99 GLY A CA 1
ATOM 750 C C . GLY A 1 99 ? -15.539 2.411 50.079 1.00 63.00 99 GLY A C 1
ATOM 751 O O . GLY A 1 99 ? -15.779 3.599 49.878 1.00 63.00 99 GLY A O 1
ATOM 752 N N . SER A 1 100 ? -14.843 1.999 51.143 1.00 57.56 100 SER A N 1
ATOM 753 C CA . SER A 1 100 ? -14.406 2.878 52.242 1.00 57.56 100 SER A CA 1
ATOM 754 C C . SER A 1 100 ? -13.231 3.795 51.898 1.00 57.56 100 SER A C 1
ATOM 756 O O . SER A 1 100 ? -13.050 4.812 52.561 1.00 57.56 100 SER A O 1
ATOM 758 N N . ASP A 1 101 ? -12.429 3.433 50.898 1.00 61.22 101 ASP A N 1
ATOM 759 C CA . ASP A 1 101 ? -11.288 4.215 50.408 1.00 61.22 101 ASP A CA 1
ATOM 760 C C . ASP A 1 101 ? -11.617 5.023 49.139 1.00 61.22 101 ASP A C 1
ATOM 762 O O . ASP A 1 101 ? -10.800 5.828 48.695 1.00 61.22 101 ASP A O 1
ATOM 766 N N . GLY A 1 102 ? -12.812 4.829 48.563 1.00 64.75 102 GLY A N 1
ATOM 767 C CA . GLY A 1 102 ? -13.245 5.473 47.323 1.00 64.75 102 GLY A CA 1
ATOM 768 C C . GLY A 1 102 ? -12.435 5.063 46.089 1.00 64.75 102 GLY A C 1
ATOM 769 O O . GLY A 1 102 ? -12.529 5.745 45.066 1.00 64.75 102 GLY A O 1
ATOM 770 N N . ALA A 1 103 ? -11.643 3.987 46.177 1.00 70.38 103 ALA A N 1
ATOM 771 C CA . ALA A 1 103 ? -10.773 3.525 45.099 1.00 70.38 103 ALA A CA 1
ATOM 772 C C . ALA A 1 103 ? -11.471 2.531 44.158 1.00 70.38 103 ALA A C 1
ATOM 774 O O . ALA A 1 103 ? -11.119 2.466 42.980 1.00 70.38 103 ALA A O 1
ATOM 775 N N . ALA A 1 104 ? -12.478 1.789 44.635 1.00 83.62 104 ALA A N 1
ATOM 776 C CA . ALA A 1 104 ? -13.154 0.771 43.830 1.00 83.62 104 ALA A CA 1
ATOM 777 C C . ALA A 1 104 ? -13.921 1.391 42.645 1.00 83.62 104 ALA A C 1
ATOM 779 O O . ALA A 1 104 ? -14.448 2.498 42.782 1.00 83.62 104 ALA A O 1
ATOM 780 N N . PRO A 1 105 ? -14.038 0.690 41.502 1.00 88.31 105 PRO A N 1
ATOM 781 C CA . PRO A 1 105 ? -14.683 1.227 40.308 1.00 88.31 105 PRO A CA 1
ATOM 782 C C . PRO A 1 105 ? -16.126 1.664 40.572 1.00 88.31 105 PRO A C 1
ATOM 784 O O . PRO A 1 105 ? -16.860 1.052 41.354 1.00 88.31 105 PRO A O 1
ATOM 787 N N . PHE A 1 106 ? -16.567 2.695 39.856 1.00 91.69 106 PHE A N 1
ATOM 788 C CA . PHE A 1 106 ? -17.989 2.964 39.715 1.00 91.69 106 PHE A CA 1
ATOM 789 C C . PHE A 1 106 ? -18.589 1.933 38.758 1.00 91.69 106 PHE A C 1
ATOM 791 O O . PHE A 1 106 ? -18.192 1.859 37.596 1.00 91.69 106 PHE A O 1
ATOM 798 N N . ILE A 1 107 ? -19.554 1.152 39.245 1.00 92.50 107 ILE A N 1
ATOM 799 C CA . ILE A 1 107 ? -20.223 0.110 38.462 1.00 92.50 107 ILE A CA 1
ATOM 800 C C . ILE A 1 107 ? -21.612 0.599 38.035 1.00 92.50 107 ILE A C 1
ATOM 802 O O . ILE A 1 107 ? -22.508 0.768 38.871 1.00 92.50 107 ILE A O 1
ATOM 806 N N . CYS A 1 108 ? -21.799 0.795 36.730 1.00 93.94 108 CYS A N 1
ATOM 807 C CA . CYS A 1 108 ? -23.074 1.169 36.133 1.00 93.94 108 CYS A CA 1
ATOM 808 C C . CYS A 1 108 ? -23.903 -0.083 35.819 1.00 93.94 108 CYS A C 1
ATOM 810 O O . CYS A 1 108 ? -23.585 -0.832 34.905 1.00 93.94 108 CYS A O 1
ATOM 812 N N . LYS A 1 109 ? -24.974 -0.302 36.581 1.00 94.56 109 LYS A N 1
ATOM 813 C CA . LYS A 1 109 ? -25.850 -1.486 36.517 1.00 94.56 109 LYS A CA 1
ATOM 814 C C . LYS A 1 109 ? -27.202 -1.201 35.862 1.00 94.56 109 LYS A C 1
ATOM 816 O O . LYS A 1 109 ? -28.122 -2.002 35.990 1.00 94.56 109 LYS A O 1
ATOM 821 N N . LYS A 1 110 ? -27.365 -0.012 35.280 1.00 94.62 110 LYS A N 1
ATOM 822 C CA . LYS A 1 110 ? -28.636 0.479 34.742 1.00 94.62 110 LYS A CA 1
ATOM 823 C C . LYS A 1 110 ? -28.424 0.960 33.320 1.00 94.62 110 LYS A C 1
ATOM 825 O O . LYS A 1 110 ? -27.432 1.635 33.058 1.00 94.62 110 LYS A O 1
ATOM 830 N N . ASN A 1 111 ? -29.375 0.663 32.443 1.00 93.81 111 ASN A N 1
ATOM 831 C CA . ASN A 1 111 ? -29.350 1.154 31.069 1.00 93.81 111 ASN A CA 1
ATOM 832 C C . ASN A 1 111 ? -29.683 2.650 31.073 1.00 93.81 111 ASN A C 1
ATOM 834 O O . ASN A 1 111 ? -30.859 2.999 31.109 1.00 93.81 111 ASN A O 1
ATOM 838 N N . ILE A 1 112 ? -28.692 3.541 31.107 1.00 95.75 112 ILE A N 1
ATOM 839 C CA . ILE A 1 112 ? -28.924 4.984 31.299 1.00 95.75 112 ILE A CA 1
ATOM 840 C C . ILE A 1 112 ? -28.201 5.841 30.267 1.00 95.75 112 ILE A C 1
ATOM 842 O O . ILE A 1 112 ? -27.182 5.455 29.691 1.00 95.75 112 ILE A O 1
ATOM 846 N N . THR A 1 113 ? -28.719 7.054 30.080 1.00 97.06 113 THR A N 1
ATOM 847 C CA . THR A 1 113 ? -27.990 8.130 29.403 1.00 97.06 113 THR A CA 1
ATOM 848 C C . THR A 1 113 ? -27.413 9.098 30.437 1.00 97.06 113 THR A C 1
ATOM 850 O O . THR A 1 113 ? -28.117 9.505 31.357 1.00 97.06 113 THR A O 1
ATOM 853 N N . ILE A 1 114 ? -26.158 9.509 30.281 1.00 97.81 114 ILE A N 1
ATOM 854 C CA . ILE A 1 114 ? -25.564 10.644 30.994 1.00 97.81 114 ILE A CA 1
ATOM 855 C C . ILE A 1 114 ? -25.358 11.755 29.968 1.00 97.81 114 ILE A C 1
ATOM 857 O O . ILE A 1 114 ? -24.702 11.548 28.950 1.00 97.81 114 ILE A O 1
ATOM 861 N N . GLU A 1 115 ? -25.943 12.919 30.211 1.00 96.81 115 GLU A N 1
ATOM 862 C CA . GLU A 1 115 ? -25.994 14.016 29.245 1.00 96.81 115 GLU A CA 1
ATOM 863 C C . GLU A 1 115 ? -25.542 15.328 29.890 1.00 96.81 115 GLU A C 1
ATOM 865 O O . GLU A 1 115 ? -25.981 15.658 30.988 1.00 96.81 115 GLU A O 1
ATOM 870 N N . GLY A 1 116 ? -24.678 16.095 29.228 1.00 96.44 116 GLY A N 1
ATOM 871 C CA . GLY A 1 116 ? -24.370 17.461 29.643 1.00 96.44 116 GLY A CA 1
ATOM 872 C C . GLY A 1 116 ? -25.534 18.408 29.365 1.00 96.44 116 GLY A C 1
ATOM 873 O O . GLY A 1 116 ? -26.183 18.325 28.323 1.00 96.44 116 GLY A O 1
ATOM 874 N N . MET A 1 117 ? -25.822 19.306 30.306 1.00 95.19 117 MET A N 1
ATOM 875 C CA . MET A 1 117 ? -26.880 20.296 30.139 1.00 95.19 117 MET A CA 1
ATOM 876 C C . MET A 1 117 ? -26.534 21.266 29.005 1.00 95.19 117 MET A C 1
ATOM 878 O O . MET A 1 117 ? -25.452 21.857 28.982 1.00 95.19 117 MET A O 1
ATOM 882 N N . GLU A 1 118 ? -27.478 21.453 28.086 1.00 91.38 118 GLU A N 1
ATOM 883 C CA . GLU A 1 118 ? -27.342 22.385 26.969 1.00 91.38 118 GLU A CA 1
ATOM 884 C C . GLU A 1 118 ? -27.033 23.809 27.463 1.00 91.38 118 GLU A C 1
ATOM 886 O O . GLU A 1 118 ? -27.591 24.277 28.457 1.00 91.38 118 GLU A O 1
ATOM 891 N N . GLY A 1 119 ? -26.114 24.493 26.775 1.00 87.94 119 GLY A N 1
ATOM 892 C CA . GLY A 1 119 ? -25.671 25.840 27.146 1.00 87.94 119 GLY A CA 1
ATOM 893 C C . GLY A 1 119 ? -24.730 25.899 28.356 1.00 87.94 119 GLY A C 1
ATOM 894 O O . GLY A 1 119 ? -24.474 26.993 28.859 1.00 87.94 119 GLY A O 1
ATOM 895 N N . THR A 1 120 ? -24.214 24.759 28.830 1.00 89.00 120 THR A N 1
ATOM 896 C CA . THR A 1 120 ? -23.250 24.694 29.940 1.00 89.00 120 THR A CA 1
ATOM 897 C C . THR A 1 120 ? -21.964 23.970 29.543 1.00 89.00 120 THR A C 1
ATOM 899 O O . THR A 1 120 ? -21.985 23.076 28.700 1.00 89.00 120 THR A O 1
ATOM 902 N N . ASP A 1 121 ? -20.858 24.292 30.220 1.00 88.06 121 ASP A N 1
ATOM 903 C CA . ASP A 1 121 ? -19.596 23.542 30.136 1.00 88.06 121 ASP A CA 1
ATOM 904 C C . ASP A 1 121 ? -19.635 22.324 31.078 1.00 88.06 121 ASP A C 1
ATOM 906 O O . ASP A 1 121 ? -18.881 22.219 32.052 1.00 88.06 121 ASP A O 1
ATOM 910 N N . ALA A 1 122 ? -20.594 21.425 30.851 1.00 94.62 122 ALA A N 1
ATOM 911 C CA . ALA A 1 122 ? -20.788 20.255 31.697 1.00 94.62 122 ALA A CA 1
ATOM 912 C C . ALA A 1 122 ? -19.536 19.365 31.700 1.00 94.62 122 ALA A C 1
ATOM 914 O O . ALA A 1 122 ? -19.029 18.976 30.646 1.00 94.62 122 ALA A O 1
ATOM 915 N N . THR A 1 123 ? -19.063 19.009 32.896 1.00 94.12 123 THR A N 1
ATOM 916 C CA . THR A 1 123 ? -17.893 18.140 33.069 1.00 94.12 123 THR A CA 1
ATOM 917 C C . THR A 1 123 ? -18.203 17.023 34.051 1.00 94.12 123 THR A C 1
ATOM 919 O O . THR A 1 123 ? -18.608 17.273 35.191 1.00 94.12 123 THR A O 1
ATOM 922 N N . LEU A 1 124 ? -17.945 15.786 33.633 1.00 94.56 124 LEU A N 1
ATOM 923 C CA . LEU A 1 124 ? -17.959 14.616 34.498 1.00 94.56 124 LEU A CA 1
ATOM 924 C C . LEU A 1 124 ? -16.535 14.328 34.969 1.00 94.56 124 LEU A C 1
ATOM 926 O O . LEU A 1 124 ? -15.665 13.984 34.179 1.00 94.56 124 LEU A O 1
ATOM 930 N N . ASN A 1 125 ? -16.292 14.459 36.265 1.00 92.12 125 ASN A N 1
ATOM 931 C CA . ASN A 1 125 ? -15.003 14.198 36.885 1.00 92.12 125 ASN A CA 1
ATOM 932 C C . ASN A 1 125 ? -15.006 12.797 37.511 1.00 92.12 125 ASN A C 1
ATOM 934 O O . ASN A 1 125 ? -15.496 12.625 38.630 1.00 92.12 125 ASN A O 1
ATOM 938 N N . SER A 1 126 ? -14.436 11.804 36.836 1.00 90.88 126 SER A N 1
ATOM 939 C CA . SER A 1 126 ? -14.253 10.464 37.402 1.00 90.88 126 SER A CA 1
ATOM 940 C C . SER A 1 126 ? -13.022 10.425 38.307 1.00 90.88 126 SER A C 1
ATOM 942 O O . SER A 1 126 ? -11.918 10.766 37.893 1.00 90.88 126 SER A O 1
ATOM 944 N N . ARG A 1 127 ? -13.197 10.021 39.570 1.00 87.81 127 ARG A N 1
ATOM 945 C CA . ARG A 1 127 ? -12.098 9.789 40.533 1.00 87.81 127 ARG A CA 1
ATOM 946 C C . ARG A 1 127 ? -11.701 8.312 40.655 1.00 87.81 127 ARG A C 1
ATOM 948 O O . ARG A 1 127 ? -10.913 7.961 41.523 1.00 87.81 127 ARG A O 1
ATOM 955 N N . THR A 1 128 ? -12.266 7.461 39.807 1.00 88.62 128 THR A N 1
ATOM 956 C CA . THR A 1 128 ? -12.059 6.012 39.775 1.00 88.62 128 THR A CA 1
ATOM 957 C C . THR A 1 128 ? -12.349 5.478 38.366 1.00 88.62 128 THR A C 1
ATOM 959 O O . THR A 1 128 ? -12.804 6.226 37.491 1.00 88.62 128 THR A O 1
ATOM 962 N N . SER A 1 129 ? -12.149 4.178 38.175 1.00 91.12 129 SER A N 1
ATOM 963 C CA . SER A 1 129 ? -12.485 3.437 36.971 1.00 91.12 129 SER A CA 1
ATOM 964 C C . SER A 1 129 ? -14.000 3.386 36.768 1.00 91.12 129 SER A C 1
ATOM 966 O O . SER A 1 129 ? -14.777 3.385 37.726 1.00 91.12 129 SER A O 1
ATOM 968 N N . PHE A 1 130 ? -14.428 3.310 35.512 1.00 93.25 130 PHE A N 1
ATOM 969 C CA . PHE A 1 130 ? -15.833 3.219 35.125 1.00 93.25 130 PHE A CA 1
ATOM 970 C C . PHE A 1 130 ? -16.108 1.840 34.525 1.00 93.25 130 PHE A C 1
ATOM 972 O O . PHE A 1 130 ? -15.508 1.466 33.521 1.00 93.25 130 PHE A O 1
ATOM 979 N N . GLN A 1 131 ? -17.004 1.075 35.139 1.00 93.31 131 GLN A N 1
ATOM 980 C CA . GLN A 1 131 ? -17.307 -0.298 34.748 1.00 93.31 131 GLN A CA 1
ATOM 981 C C . GLN A 1 131 ? -18.775 -0.443 34.352 1.00 93.31 131 GLN A C 1
ATOM 983 O O . GLN A 1 131 ? -19.664 0.030 35.061 1.00 93.31 131 GLN A O 1
ATOM 988 N N . LEU A 1 132 ? -19.024 -1.137 33.244 1.00 94.00 132 LEU A N 1
ATOM 989 C CA . LEU A 1 132 ? -20.367 -1.449 32.774 1.00 94.00 132 LEU A CA 1
ATOM 990 C C . LEU A 1 132 ? -20.828 -2.814 33.311 1.00 94.00 132 LEU A C 1
ATOM 992 O O . LEU A 1 132 ? -20.082 -3.788 33.340 1.00 94.00 132 LEU A O 1
ATOM 996 N N . GLU A 1 133 ? -22.084 -2.861 33.737 1.00 92.81 133 GLU A N 1
ATOM 997 C CA . GLU A 1 133 ? -22.925 -4.057 33.909 1.00 92.81 133 GLU A CA 1
ATOM 998 C C . GLU A 1 133 ? -24.295 -3.855 33.210 1.00 92.81 133 GLU A C 1
ATOM 1000 O O . GLU A 1 133 ? -25.263 -4.576 33.457 1.00 92.81 133 GLU A O 1
ATOM 1005 N N . ALA A 1 134 ? -24.390 -2.818 32.374 1.00 92.44 134 ALA A N 1
ATOM 1006 C CA . ALA A 1 134 ? -25.524 -2.442 31.540 1.00 92.44 134 ALA A CA 1
ATOM 1007 C C . ALA A 1 134 ? -25.028 -1.516 30.414 1.00 92.44 134 ALA A C 1
ATOM 1009 O O . ALA A 1 134 ? -23.917 -0.982 30.501 1.00 92.44 134 ALA A O 1
ATOM 1010 N N . ASP A 1 135 ? -25.850 -1.298 29.387 1.00 94.12 135 ASP A N 1
ATOM 1011 C CA . ASP A 1 135 ? -25.493 -0.411 28.278 1.00 94.12 135 ASP A CA 1
ATOM 1012 C C . ASP A 1 135 ? -25.580 1.061 28.708 1.00 94.12 135 ASP A C 1
ATOM 1014 O O . ASP A 1 135 ? -26.535 1.487 29.363 1.00 94.12 135 ASP A O 1
ATOM 1018 N N . VAL A 1 136 ? -24.590 1.866 28.322 1.00 96.56 136 VAL A N 1
ATOM 1019 C CA . VAL A 1 136 ? -24.478 3.269 28.743 1.00 96.56 136 VAL A CA 1
ATOM 1020 C C . VAL A 1 136 ? -24.301 4.179 27.536 1.00 96.56 136 VAL A C 1
ATOM 1022 O O . VAL A 1 136 ? -23.505 3.908 26.638 1.00 96.56 136 VAL A O 1
ATOM 1025 N N . VAL A 1 137 ? -25.013 5.307 27.545 1.00 96.88 137 VAL A N 1
ATOM 1026 C CA . VAL A 1 137 ? -24.860 6.366 26.541 1.00 96.88 137 VAL A CA 1
ATOM 1027 C C . VAL A 1 137 ? -24.379 7.651 27.211 1.00 96.88 137 VAL A C 1
ATOM 1029 O O . VAL A 1 137 ? -24.996 8.128 28.157 1.00 96.88 137 VAL A O 1
ATOM 1032 N N . LEU A 1 138 ? -23.297 8.236 26.711 1.00 97.12 138 LEU A N 1
ATOM 1033 C CA . LEU A 1 138 ? -22.706 9.490 27.172 1.00 97.12 138 LEU A CA 1
ATOM 1034 C C . LEU A 1 138 ? -22.889 10.558 26.085 1.00 97.12 138 LEU A C 1
ATOM 1036 O O . LEU A 1 138 ? -22.595 10.287 24.919 1.00 97.12 138 LEU A O 1
ATOM 1040 N N . LYS A 1 139 ? -23.388 11.752 26.437 1.00 94.50 139 LYS A N 1
ATOM 1041 C CA . LYS A 1 139 ? -23.699 12.817 25.465 1.00 94.50 139 LYS A CA 1
ATOM 1042 C C . LYS A 1 139 ? -23.276 14.212 25.928 1.00 94.50 139 LYS A C 1
ATOM 1044 O O . LYS A 1 139 ? -23.664 14.624 27.014 1.00 94.50 139 LYS A O 1
ATOM 1049 N N . ASN A 1 140 ? -22.619 14.988 25.067 1.00 94.00 140 ASN A N 1
ATOM 1050 C CA . ASN A 1 140 ? -22.482 16.451 25.206 1.00 94.00 140 ASN A CA 1
ATOM 1051 C C . ASN A 1 140 ? -21.801 16.952 26.501 1.00 94.00 140 ASN A C 1
ATOM 1053 O O . ASN A 1 140 ? -22.258 17.928 27.091 1.00 94.00 140 ASN A O 1
ATOM 1057 N N . PHE A 1 141 ? -20.730 16.311 26.973 1.00 95.31 141 PHE A N 1
ATOM 1058 C CA . PHE A 1 141 ? -19.973 16.789 28.142 1.00 95.31 141 PHE A CA 1
ATOM 1059 C C . PHE A 1 141 ? -18.475 16.481 28.020 1.00 95.31 141 PHE A C 1
ATOM 1061 O O . PHE A 1 141 ? -18.078 15.622 27.234 1.00 95.31 141 PHE A O 1
ATOM 1068 N N . ALA A 1 142 ? -17.647 17.149 28.825 1.00 94.75 142 ALA A N 1
ATOM 1069 C CA . ALA A 1 142 ? -16.232 16.812 28.979 1.00 94.75 142 ALA A CA 1
ATOM 1070 C C . ALA A 1 142 ? -16.040 15.741 30.064 1.00 94.75 142 ALA A C 1
ATOM 1072 O O . ALA A 1 142 ? -16.485 15.908 31.201 1.00 94.75 142 ALA A O 1
ATOM 1073 N N . TRP A 1 143 ? -15.379 14.632 29.743 1.00 94.56 143 TRP A N 1
ATOM 1074 C CA . TRP A 1 143 ? -15.070 13.569 30.697 1.00 94.56 143 TRP A CA 1
ATOM 1075 C C . TRP A 1 143 ? -13.613 13.658 31.144 1.00 94.56 143 TRP A C 1
ATOM 1077 O O . TRP A 1 143 ? -12.700 13.579 30.327 1.00 94.56 143 TRP A O 1
ATOM 1087 N N . SER A 1 144 ? -13.372 13.810 32.441 1.00 91.19 144 SER A N 1
ATOM 1088 C CA . SER A 1 144 ? -12.022 13.934 32.987 1.00 91.19 144 SER A CA 1
ATOM 1089 C C . SER A 1 144 ? -11.734 12.882 34.055 1.00 91.19 144 SER A C 1
ATOM 1091 O O . SER A 1 144 ? -12.644 12.391 34.731 1.00 91.19 144 SER A O 1
ATOM 1093 N N . PHE A 1 145 ? -10.445 12.580 34.254 1.00 88.88 145 PHE A N 1
ATOM 1094 C CA . PHE A 1 145 ? -9.949 11.647 35.280 1.00 88.88 145 PHE A CA 1
ATOM 1095 C C . PHE A 1 145 ? -8.916 12.302 36.225 1.00 88.88 145 PHE A C 1
ATOM 1097 O O . PHE A 1 145 ? -7.750 11.904 36.264 1.00 88.88 145 PHE A O 1
ATOM 1104 N N . PRO A 1 146 ? -9.287 13.345 36.994 1.00 85.62 146 PRO A N 1
ATOM 1105 C CA . PRO A 1 146 ? -8.320 14.163 37.727 1.00 85.62 146 PRO A CA 1
ATOM 1106 C C . PRO A 1 146 ? -7.764 13.449 38.960 1.00 85.62 146 PRO A C 1
ATOM 1108 O O . PRO A 1 146 ? -8.526 13.047 39.840 1.00 85.62 146 PRO A O 1
ATOM 1111 N N . GLY A 1 147 ? -6.434 13.385 39.076 1.00 77.12 147 GLY A N 1
ATOM 1112 C CA . GLY A 1 147 ? -5.757 12.880 40.278 1.00 77.12 147 GLY A CA 1
ATOM 1113 C C . GLY A 1 147 ? -5.932 11.378 40.518 1.00 77.12 147 GLY A C 1
ATOM 1114 O O . GLY A 1 147 ? -5.824 10.933 41.657 1.00 77.12 147 GLY A O 1
ATOM 1115 N N . VAL A 1 148 ? -6.223 10.614 39.463 1.00 76.81 148 VAL A N 1
ATOM 1116 C CA . VAL A 1 148 ? -6.428 9.162 39.516 1.00 76.81 148 VAL A CA 1
ATOM 1117 C C . VAL A 1 148 ? -5.151 8.443 39.075 1.00 76.81 148 VAL A C 1
ATOM 1119 O O . VAL A 1 148 ? -4.516 8.849 38.099 1.00 76.81 148 VAL A O 1
ATOM 1122 N N . SER A 1 149 ? -4.749 7.390 39.796 1.00 78.12 149 SER A N 1
ATOM 1123 C CA . SER A 1 149 ? -3.604 6.556 39.407 1.00 78.12 149 SER A CA 1
ATOM 1124 C C . SER A 1 149 ? -3.872 5.817 38.092 1.00 78.12 149 SER A C 1
ATOM 1126 O O . SER A 1 149 ? -5.021 5.618 37.698 1.00 78.12 149 SER A O 1
ATOM 1128 N N . VAL A 1 150 ? -2.804 5.385 37.417 1.00 75.31 150 VAL A N 1
ATOM 1129 C CA . VAL A 1 150 ? -2.888 4.662 36.135 1.00 75.31 150 VAL A CA 1
ATOM 1130 C C . VAL A 1 150 ? -3.740 3.387 36.221 1.00 75.31 150 VAL A C 1
ATOM 1132 O O . VAL A 1 150 ? -4.477 3.081 35.289 1.00 75.31 150 VAL A O 1
ATOM 1135 N N . ASP A 1 151 ? -3.725 2.708 37.369 1.00 74.31 151 ASP A N 1
ATOM 1136 C CA . ASP A 1 151 ? -4.490 1.474 37.599 1.00 74.31 151 ASP A CA 1
ATOM 1137 C C . ASP A 1 151 ? -5.990 1.726 37.834 1.00 74.31 151 ASP A C 1
ATOM 1139 O O . ASP A 1 151 ? -6.818 0.835 37.657 1.00 74.31 151 ASP A O 1
ATOM 1143 N N . ASN A 1 152 ? -6.359 2.955 38.205 1.00 79.56 152 ASN A N 1
ATOM 1144 C CA . ASN A 1 152 ? -7.715 3.314 38.623 1.00 79.56 152 ASN A CA 1
ATOM 1145 C C . ASN A 1 152 ? -8.444 4.199 37.604 1.00 79.56 152 ASN A C 1
ATOM 1147 O O . ASN A 1 152 ? -9.453 4.807 37.942 1.00 79.56 152 ASN A O 1
ATOM 1151 N N . ARG A 1 153 ? -7.947 4.305 36.368 1.00 85.00 153 ARG A N 1
ATOM 1152 C CA . ARG A 1 153 ? -8.563 5.091 35.277 1.00 85.00 153 ARG A CA 1
ATOM 1153 C C . ARG A 1 153 ? -9.030 4.222 34.105 1.00 85.00 153 ARG A C 1
ATOM 1155 O O . ARG A 1 153 ? -9.020 4.654 32.953 1.00 85.00 153 ARG A O 1
ATOM 1162 N N . GLY A 1 154 ? -9.391 2.975 34.394 1.00 91.06 154 GLY A N 1
ATOM 1163 C CA . GLY A 1 154 ? -9.890 2.029 33.403 1.00 91.06 154 GLY A CA 1
ATOM 1164 C C . GLY A 1 154 ? -11.353 2.289 33.042 1.00 91.06 154 GLY A C 1
ATOM 1165 O O . GLY A 1 154 ? -12.165 2.634 33.902 1.00 91.06 154 GLY A O 1
ATOM 1166 N N . ILE A 1 155 ? -11.696 2.083 31.774 1.00 94.50 155 ILE A N 1
ATOM 1167 C CA . ILE A 1 155 ? -13.077 1.971 31.297 1.00 94.50 155 ILE A CA 1
ATOM 1168 C C . ILE A 1 155 ? -13.296 0.511 30.902 1.00 94.50 155 ILE A C 1
ATOM 1170 O O . ILE A 1 155 ? -12.635 0.022 29.992 1.00 94.50 155 ILE A O 1
ATOM 1174 N N . PHE A 1 156 ? -14.201 -0.189 31.581 1.00 92.62 156 PHE A N 1
ATOM 1175 C CA . PHE A 1 156 ? -14.401 -1.631 31.418 1.00 92.62 156 PHE A CA 1
ATOM 1176 C C . PHE A 1 156 ? -15.774 -1.929 30.815 1.00 92.62 156 PHE A C 1
ATOM 1178 O O . PHE A 1 156 ? -16.794 -1.668 31.455 1.00 92.62 156 PHE A O 1
ATOM 1185 N N . LEU A 1 157 ? -15.796 -2.476 29.595 1.00 91.81 157 LEU A N 1
ATOM 1186 C CA . LEU A 1 157 ? -17.032 -2.722 28.838 1.00 91.81 157 LEU A CA 1
ATOM 1187 C C . LEU A 1 157 ? -17.801 -3.966 29.310 1.00 91.81 157 LEU A C 1
ATOM 1189 O O . LEU A 1 157 ? -19.024 -3.948 29.324 1.00 91.81 157 LEU A O 1
ATOM 1193 N N . ASN A 1 158 ? -17.105 -5.029 29.726 1.00 89.12 158 ASN A N 1
ATOM 1194 C CA . ASN A 1 158 ? -17.675 -6.203 30.409 1.00 89.12 158 ASN A CA 1
ATOM 1195 C C . ASN A 1 158 ? -18.872 -6.884 29.706 1.00 89.12 158 ASN A C 1
ATOM 1197 O O . ASN A 1 158 ? -19.780 -7.387 30.367 1.00 89.12 158 ASN A O 1
ATOM 1201 N N . GLY A 1 159 ? -18.871 -6.950 28.375 1.00 87.69 159 GLY A N 1
ATOM 1202 C CA . GLY A 1 159 ? -19.953 -7.552 27.590 1.00 87.69 159 GLY A CA 1
ATOM 1203 C C . GLY A 1 159 ? -21.169 -6.639 27.411 1.00 87.69 159 GLY A C 1
ATOM 1204 O O . GLY A 1 159 ? -22.285 -7.138 27.259 1.00 87.69 159 GLY A O 1
ATOM 1205 N N . HIS A 1 160 ? -20.954 -5.324 27.484 1.00 90.25 160 HIS A N 1
ATOM 1206 C CA . HIS A 1 160 ? -21.964 -4.284 27.305 1.00 90.25 160 HIS A CA 1
ATOM 1207 C C . HIS A 1 160 ? -21.513 -3.220 26.303 1.00 90.25 160 HIS A C 1
ATOM 1209 O O . HIS A 1 160 ? -20.343 -3.146 25.905 1.00 90.25 160 HIS A O 1
ATOM 1215 N N . LYS A 1 161 ? -22.465 -2.371 25.915 1.00 92.75 161 LYS A N 1
ATOM 1216 C CA . LYS A 1 161 ? -22.260 -1.281 24.970 1.00 92.75 161 LYS A CA 1
ATOM 1217 C C . LYS A 1 161 ? -22.032 0.059 25.669 1.00 92.75 161 LYS A C 1
ATOM 1219 O O . LYS A 1 161 ? -22.861 0.503 26.463 1.00 92.75 161 LYS A O 1
ATOM 1224 N N . LEU A 1 162 ? -20.959 0.752 25.295 1.00 95.94 162 LEU A N 1
ATOM 1225 C CA . LEU A 1 162 ? -20.717 2.155 25.625 1.00 95.94 162 LEU A CA 1
ATOM 1226 C C . LEU A 1 162 ? -20.820 3.010 24.359 1.00 95.94 162 LEU A C 1
ATOM 1228 O O . LEU A 1 162 ? -20.052 2.821 23.419 1.00 95.94 162 LEU A O 1
ATOM 1232 N N . VAL A 1 163 ? -21.737 3.977 24.345 1.00 94.75 163 VAL A N 1
ATOM 1233 C CA . VAL A 1 163 ? -21.867 4.969 23.265 1.00 94.75 163 VAL A CA 1
ATOM 1234 C C . VAL A 1 163 ? -21.433 6.335 23.777 1.00 94.75 163 VAL A C 1
ATOM 1236 O O . VAL A 1 163 ? -21.955 6.806 24.782 1.00 94.75 163 VAL A O 1
ATOM 1239 N N . MET A 1 164 ? -20.515 6.993 23.078 1.00 94.94 164 MET A N 1
ATOM 1240 C CA . MET A 1 164 ? -20.023 8.334 23.383 1.00 94.94 164 MET A CA 1
ATOM 1241 C C . MET A 1 164 ? -20.319 9.262 22.210 1.00 94.94 164 MET A C 1
ATOM 1243 O O . MET A 1 164 ? -19.653 9.190 21.181 1.00 94.94 164 MET A O 1
ATOM 1247 N N . ASN A 1 165 ? -21.297 10.149 22.380 1.00 92.31 165 ASN A N 1
ATOM 1248 C CA . ASN A 1 165 ? -21.688 11.119 21.363 1.00 92.31 165 ASN A CA 1
ATOM 1249 C C . ASN A 1 165 ? -21.291 12.518 21.818 1.00 92.31 165 ASN A C 1
ATOM 1251 O O . ASN A 1 165 ? -21.840 13.033 22.794 1.00 92.31 165 ASN A O 1
ATOM 1255 N N . ASN A 1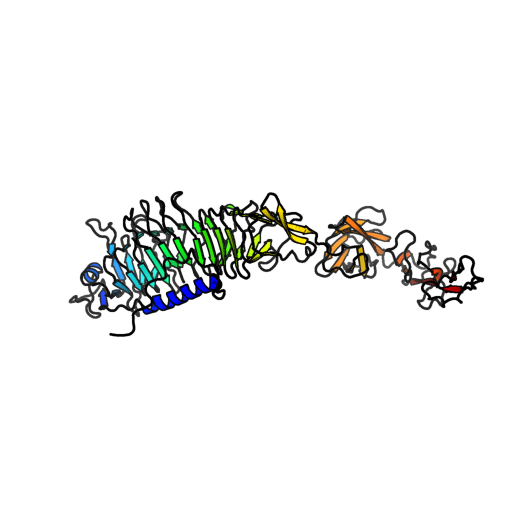 166 ? -20.378 13.160 21.094 1.00 92.25 166 ASN A N 1
ATOM 1256 C CA . ASN A 1 166 ? -19.955 14.528 21.392 1.00 92.25 166 ASN A CA 1
ATOM 1257 C C . ASN A 1 166 ? -19.398 14.654 22.833 1.00 92.25 166 ASN A C 1
ATOM 1259 O O . ASN A 1 166 ? -19.761 15.561 23.582 1.00 92.25 166 ASN A O 1
ATOM 1263 N N . VAL A 1 167 ? -18.563 13.687 23.239 1.00 95.06 167 VAL A N 1
ATOM 1264 C CA . VAL A 1 167 ? -17.911 13.634 24.559 1.00 95.06 167 VAL A CA 1
ATOM 1265 C C . VAL A 1 167 ? -16.406 13.797 24.379 1.00 95.06 167 VAL A C 1
ATOM 1267 O O . VAL A 1 167 ? -15.737 12.885 23.888 1.00 95.06 167 VAL A O 1
ATOM 1270 N N . SER A 1 168 ? -15.857 14.941 24.789 1.00 94.00 168 SER A N 1
ATOM 1271 C CA . SER A 1 168 ? -14.404 15.111 24.872 1.00 94.00 168 SER A CA 1
ATOM 1272 C C . SER A 1 168 ? -13.871 14.355 26.085 1.00 94.00 168 SER A C 1
ATOM 1274 O O . SER A 1 168 ? -14.549 14.245 27.106 1.00 94.00 168 SER A O 1
ATOM 1276 N N . VAL A 1 169 ? -12.648 13.834 25.993 1.00 93.06 169 VAL A N 1
ATOM 1277 C CA . VAL A 1 169 ? -11.922 13.378 27.185 1.00 93.06 169 VAL A CA 1
ATOM 1278 C C . VAL A 1 169 ? -10.830 14.397 27.430 1.00 93.06 169 VAL A C 1
ATOM 1280 O O . VAL A 1 169 ? -10.067 14.713 26.518 1.00 93.06 169 VAL A O 1
ATOM 1283 N N . GLU A 1 170 ? -10.793 14.953 28.635 1.00 83.31 170 GLU A N 1
ATOM 1284 C CA . GLU A 1 170 ? -9.908 16.055 29.000 1.00 83.31 170 GLU A CA 1
ATOM 1285 C C . GLU A 1 170 ? -9.040 15.664 30.195 1.00 83.31 170 GLU A C 1
ATOM 1287 O O . GLU A 1 170 ? -9.489 15.012 31.139 1.00 83.31 170 GLU A O 1
ATOM 1292 N N . SER A 1 171 ? -7.782 16.092 30.168 1.00 70.62 171 SER A N 1
ATOM 1293 C CA . SER A 1 171 ? -6.829 15.842 31.240 1.00 70.62 171 SER A CA 1
ATOM 1294 C C . SER A 1 171 ? -6.223 17.160 31.707 1.00 70.62 171 SER A C 1
ATOM 1296 O O . SER A 1 171 ? -5.735 17.944 30.897 1.00 70.62 171 SER A O 1
ATOM 1298 N N . SER A 1 172 ? -6.243 17.410 33.019 1.00 57.34 172 SER A N 1
ATOM 1299 C CA . SER A 1 172 ? -5.643 18.608 33.627 1.00 57.34 172 SER A CA 1
ATOM 1300 C C . SER A 1 172 ? -4.128 18.483 33.857 1.00 57.34 172 SER A C 1
ATOM 1302 O O . SER A 1 172 ? -3.488 19.451 34.255 1.00 57.34 172 SER A O 1
ATOM 1304 N N . THR A 1 173 ? -3.552 17.295 33.641 1.00 58.59 173 THR A N 1
ATOM 1305 C CA . THR A 1 173 ? -2.106 17.008 33.665 1.00 58.59 173 THR A CA 1
ATOM 1306 C C . THR A 1 173 ? -1.752 16.060 32.510 1.00 58.59 173 THR A C 1
ATOM 1308 O O . THR A 1 173 ? -2.602 15.305 32.049 1.00 58.59 173 THR A O 1
ATOM 1311 N N . GLU A 1 174 ? -0.513 16.058 32.011 1.00 55.69 174 GLU A N 1
ATOM 1312 C CA . GLU A 1 174 ? -0.129 15.286 30.805 1.00 55.69 174 GLU A CA 1
ATOM 1313 C C . GLU A 1 174 ? -0.262 13.750 30.929 1.00 55.69 174 GLU A C 1
ATOM 1315 O O . GLU A 1 174 ? -0.102 13.043 29.940 1.00 55.69 174 GLU A O 1
ATOM 1320 N N . LYS A 1 175 ? -0.587 13.206 32.111 1.00 57.91 175 LYS A N 1
ATOM 1321 C CA . LYS A 1 175 ? -0.548 11.760 32.390 1.00 57.91 175 LYS A CA 1
ATOM 1322 C C . LYS A 1 175 ? -1.818 11.203 33.040 1.00 57.91 175 LYS A C 1
ATOM 1324 O O . LYS A 1 175 ? -1.679 10.344 33.902 1.00 57.91 175 LYS A O 1
ATOM 1329 N N . SER A 1 176 ? -3.029 11.645 32.685 1.00 68.94 176 SER A N 1
ATOM 1330 C CA . SER A 1 176 ? -4.296 11.078 33.219 1.00 68.94 176 SER A CA 1
ATOM 1331 C C . SER A 1 176 ? -5.332 10.678 32.159 1.00 68.94 176 SER A C 1
ATOM 1333 O O . SER A 1 176 ? -6.529 10.859 32.354 1.00 68.94 176 SER A O 1
ATOM 1335 N N . TRP A 1 177 ? -4.888 10.106 31.039 1.00 88.88 177 TRP A N 1
ATOM 1336 C CA . TRP A 1 177 ? -5.780 9.603 29.988 1.00 88.88 177 TRP A CA 1
ATOM 1337 C C . TRP A 1 177 ? -6.300 8.194 30.314 1.00 88.88 177 TRP A C 1
ATOM 1339 O O . TRP A 1 177 ? -5.511 7.354 30.747 1.00 88.88 177 TRP A O 1
ATOM 1349 N N . PRO A 1 178 ? -7.601 7.909 30.143 1.00 92.62 178 PRO A N 1
ATOM 1350 C CA . PRO A 1 178 ? -8.154 6.598 30.452 1.00 92.62 178 PRO A CA 1
ATOM 1351 C C . PRO A 1 178 ? -7.703 5.537 29.444 1.00 92.62 178 PRO A C 1
ATOM 1353 O O . PRO A 1 178 ? -7.465 5.829 28.269 1.00 92.62 178 PRO A O 1
ATOM 1356 N N . THR A 1 179 ? -7.642 4.291 29.910 1.00 92.81 179 THR A N 1
ATOM 1357 C CA . THR A 1 179 ? -7.476 3.109 29.053 1.00 92.81 179 THR A CA 1
ATOM 1358 C C . THR A 1 179 ? -8.795 2.348 28.990 1.00 92.81 179 THR A C 1
ATOM 1360 O O . THR A 1 179 ? -9.425 2.111 30.025 1.00 92.81 179 THR A O 1
ATOM 1363 N N . VAL A 1 180 ? -9.215 1.958 27.787 1.00 93.56 180 VAL A N 1
ATOM 1364 C CA . VAL A 1 180 ? -10.409 1.124 27.590 1.00 93.56 180 VAL A CA 1
ATOM 1365 C C . VAL A 1 180 ? -10.015 -0.348 27.589 1.00 93.56 180 VAL A C 1
ATOM 1367 O O . VAL A 1 180 ? -9.028 -0.729 26.965 1.00 93.56 180 VAL A O 1
ATOM 1370 N N . TYR A 1 181 ? -10.825 -1.175 28.238 1.00 90.06 181 TYR A N 1
ATOM 1371 C CA . TYR A 1 181 ? -10.706 -2.624 28.250 1.00 90.06 181 TYR A CA 1
ATOM 1372 C C . TYR A 1 181 ? -12.036 -3.263 27.852 1.00 90.06 181 TYR A C 1
ATOM 1374 O O . TYR A 1 181 ? -13.102 -2.890 28.355 1.00 90.06 181 TYR A O 1
ATOM 1382 N N . GLY A 1 182 ? -11.968 -4.293 27.012 1.00 86.38 182 GLY A N 1
ATOM 1383 C CA . GLY A 1 182 ? -13.111 -5.137 26.677 1.00 86.38 182 GLY A CA 1
ATOM 1384 C C . GLY A 1 182 ? -13.737 -5.785 27.916 1.00 86.38 182 GLY A C 1
ATOM 1385 O O . GLY A 1 182 ? -14.955 -5.947 27.959 1.00 86.38 182 GLY A O 1
ATOM 1386 N N . SER A 1 183 ? -12.929 -6.096 28.942 1.00 83.94 183 SER A N 1
ATOM 1387 C CA . SER A 1 183 ? -13.385 -6.614 30.243 1.00 83.94 183 SER A CA 1
ATOM 1388 C C . SER A 1 183 ? -12.425 -6.275 31.407 1.00 83.94 183 SER A C 1
ATOM 1390 O O . SER A 1 183 ? -11.222 -6.121 31.197 1.00 83.94 183 SER A O 1
ATOM 1392 N N . SER A 1 184 ? -12.917 -6.189 32.648 1.00 79.56 184 SER A N 1
ATOM 1393 C CA . SER A 1 184 ? -12.116 -5.953 33.866 1.00 79.56 184 SER A CA 1
ATOM 1394 C C . SER A 1 184 ? -11.440 -7.207 34.422 1.00 79.56 184 SER A C 1
ATOM 1396 O O . SER A 1 184 ? -10.346 -7.121 34.981 1.00 79.56 184 SER A O 1
ATOM 1398 N N . SER A 1 185 ? -12.042 -8.379 34.234 1.00 74.50 185 SER A N 1
ATOM 1399 C CA . SER A 1 185 ? -11.491 -9.671 34.662 1.00 74.50 185 SER A CA 1
ATOM 1400 C C . SER A 1 185 ? -11.760 -10.774 33.644 1.00 74.50 185 SER A C 1
ATOM 1402 O O . SER A 1 185 ? -12.387 -10.523 32.607 1.00 74.50 185 SER A O 1
ATOM 1404 N N . GLU A 1 186 ? -11.320 -12.001 33.958 1.00 65.75 186 GLU A N 1
ATOM 1405 C CA . GLU A 1 186 ? -11.847 -13.212 33.321 1.00 65.75 186 GLU A CA 1
ATOM 1406 C C . GLU A 1 186 ? -13.379 -13.149 33.360 1.00 65.75 186 GLU A C 1
ATOM 1408 O O . GLU A 1 186 ? -14.000 -13.211 34.423 1.00 65.75 186 GLU A O 1
ATOM 1413 N N . SER A 1 187 ? -13.979 -12.918 32.196 1.00 55.94 187 SER A N 1
ATOM 1414 C CA . SER A 1 187 ? -15.426 -12.897 32.024 1.00 55.94 187 SER A CA 1
ATOM 1415 C C . SER A 1 187 ? -15.856 -14.299 31.629 1.00 55.94 187 SER A C 1
ATOM 1417 O O . SER A 1 187 ? -15.421 -14.816 30.598 1.00 55.94 187 SER A O 1
ATOM 1419 N N . ILE A 1 188 ? -16.732 -14.903 32.429 1.00 52.94 188 ILE A N 1
ATOM 1420 C CA . ILE A 1 188 ? -17.399 -16.175 32.104 1.00 52.94 188 ILE A CA 1
ATOM 1421 C C . ILE A 1 188 ? -18.593 -15.924 31.156 1.00 52.94 188 ILE A C 1
ATOM 1423 O O . ILE A 1 188 ? -19.224 -16.855 30.657 1.00 52.94 188 ILE A O 1
ATOM 1427 N N . ASN A 1 189 ? -18.922 -14.654 30.910 1.00 57.03 189 ASN A N 1
ATOM 1428 C CA . ASN A 1 189 ? -20.104 -14.205 30.199 1.00 57.03 189 ASN A CA 1
ATOM 1429 C C . ASN A 1 189 ? -19.696 -14.014 28.737 1.00 57.03 189 ASN A C 1
ATOM 1431 O O . ASN A 1 189 ? -18.893 -13.131 28.431 1.00 57.03 189 ASN A O 1
ATOM 1435 N N . SER A 1 190 ? -20.246 -14.820 27.832 1.00 63.75 190 SER A N 1
ATOM 1436 C CA . SER A 1 190 ? -19.919 -14.777 26.404 1.00 63.75 190 SER A CA 1
ATOM 1437 C C . SER A 1 190 ? -20.584 -13.627 25.640 1.00 63.75 190 SER A C 1
ATOM 1439 O O . SER A 1 190 ? -20.909 -13.774 24.464 1.00 63.75 190 SER A O 1
ATOM 1441 N N . ASN A 1 191 ? -20.883 -12.525 26.328 1.00 78.44 191 ASN A N 1
ATOM 1442 C CA . ASN A 1 191 ? -21.540 -11.368 25.735 1.00 78.44 191 ASN A CA 1
ATOM 1443 C C . ASN A 1 191 ? -20.508 -10.494 25.032 1.00 78.44 191 ASN A C 1
ATOM 1445 O O . ASN A 1 191 ? -19.397 -10.325 25.539 1.00 78.44 191 ASN A O 1
ATOM 1449 N N . ASP A 1 192 ? -20.907 -9.908 23.910 1.00 83.50 192 ASP A N 1
ATOM 1450 C CA . ASP A 1 192 ? -20.060 -9.023 23.121 1.00 83.50 192 ASP A CA 1
ATOM 1451 C C . ASP A 1 192 ? -19.953 -7.636 23.775 1.00 83.50 192 ASP A C 1
ATOM 1453 O O . ASP A 1 192 ? -20.953 -7.068 24.215 1.00 83.50 192 ASP A O 1
ATOM 1457 N N . SER A 1 193 ? -18.743 -7.079 23.827 1.00 86.88 193 SER A N 1
ATOM 1458 C CA . SER A 1 193 ? -18.513 -5.686 24.226 1.00 86.88 193 SER A CA 1
ATOM 1459 C C . SER A 1 193 ? -18.531 -4.779 22.996 1.00 86.88 193 SER A C 1
ATOM 1461 O O . SER A 1 193 ? -17.933 -5.103 21.968 1.00 86.88 193 SER A O 1
ATOM 1463 N N . GLU A 1 194 ? -19.152 -3.606 23.096 1.00 88.31 194 GLU A N 1
ATOM 1464 C CA . GLU A 1 194 ? -19.163 -2.622 22.005 1.00 88.31 194 GLU A CA 1
ATOM 1465 C C . GLU A 1 194 ? -18.787 -1.232 22.533 1.00 88.31 194 GLU A C 1
ATOM 1467 O O . GLU A 1 194 ? -19.403 -0.724 23.466 1.00 88.31 194 GLU A O 1
ATOM 1472 N N . LEU A 1 195 ? -17.785 -0.594 21.927 1.00 91.00 195 LEU A N 1
ATOM 1473 C CA . LEU A 1 195 ? -17.501 0.829 22.119 1.00 91.00 195 LEU A CA 1
ATOM 1474 C C . LEU A 1 195 ? -17.863 1.571 20.836 1.00 91.00 195 LEU A C 1
ATOM 1476 O O . LEU A 1 195 ? -17.343 1.241 19.773 1.00 91.00 195 LEU A O 1
ATOM 1480 N N . VAL A 1 196 ? -18.704 2.595 20.943 1.00 89.50 196 VAL A N 1
ATOM 1481 C CA . VAL A 1 196 ? -19.028 3.513 19.848 1.00 89.50 196 VAL A CA 1
ATOM 1482 C C . VAL A 1 196 ? -18.631 4.920 20.262 1.00 89.50 196 VAL A C 1
ATOM 1484 O O . VAL A 1 196 ? -19.109 5.410 21.284 1.00 89.50 196 VAL A O 1
ATOM 1487 N N . VAL A 1 197 ? -17.785 5.581 19.477 1.00 90.12 197 VAL A N 1
ATOM 1488 C CA . VAL A 1 197 ? -17.379 6.969 19.716 1.00 90.12 197 VAL A CA 1
ATOM 1489 C C . VAL A 1 197 ? -17.608 7.787 18.458 1.00 90.12 197 VAL A C 1
ATOM 1491 O O . VAL A 1 197 ? -17.020 7.511 17.415 1.00 90.12 197 VAL A O 1
ATOM 1494 N N . ASP A 1 198 ? -18.435 8.817 18.578 1.00 87.19 198 ASP A N 1
ATOM 1495 C CA . ASP A 1 198 ? -18.652 9.817 17.543 1.00 87.19 198 ASP A CA 1
ATOM 1496 C C . ASP A 1 198 ? -18.530 11.209 18.156 1.00 87.19 198 ASP A C 1
ATOM 1498 O O . ASP A 1 198 ? -19.382 11.647 18.936 1.00 87.19 198 ASP A O 1
ATOM 1502 N N . ASN A 1 199 ? -17.427 11.893 17.861 1.00 84.94 199 ASN A N 1
ATOM 1503 C CA . ASN A 1 199 ? -17.118 13.170 18.464 1.00 84.94 199 ASN A CA 1
ATOM 1504 C C . ASN A 1 199 ? -16.884 14.265 17.415 1.00 84.94 199 ASN A C 1
ATOM 1506 O O . ASN A 1 199 ? -15.961 14.229 16.597 1.00 84.94 199 ASN A O 1
ATOM 1510 N N . THR A 1 200 ? -17.728 15.288 17.509 1.00 79.50 200 THR A N 1
ATOM 1511 C CA . THR A 1 200 ? -17.739 16.473 16.648 1.00 79.50 200 THR A CA 1
ATOM 1512 C C . THR A 1 200 ? -17.559 17.769 17.449 1.00 79.50 200 THR A C 1
ATOM 1514 O O . THR A 1 200 ? -17.736 18.850 16.894 1.00 79.50 200 THR A O 1
ATOM 1517 N N . THR A 1 201 ? -17.197 17.691 18.741 1.00 70.88 201 THR A N 1
ATOM 1518 C CA . THR A 1 201 ? -17.072 18.857 19.652 1.00 70.88 201 THR A CA 1
ATOM 1519 C C . THR A 1 201 ? -15.946 19.832 19.275 1.00 70.88 201 THR A C 1
ATOM 1521 O O . THR A 1 201 ? -15.823 20.891 19.887 1.00 70.88 201 THR A O 1
ATOM 1524 N N . GLY A 1 202 ? -15.067 19.477 18.330 1.00 76.88 202 GLY A N 1
ATOM 1525 C CA . GLY A 1 202 ? -13.825 20.204 18.035 1.00 76.88 202 GLY A CA 1
ATOM 1526 C C . GLY A 1 202 ? -12.682 19.940 19.030 1.00 76.88 202 GLY A C 1
ATOM 1527 O O . GLY A 1 202 ? -11.540 20.300 18.751 1.00 76.88 202 GLY A O 1
ATOM 1528 N N . LYS A 1 203 ? -12.952 19.270 20.160 1.00 85.19 203 LYS A N 1
ATOM 1529 C CA . LYS A 1 203 ? -11.947 18.671 21.055 1.00 85.19 203 LYS A CA 1
ATOM 1530 C C . LYS A 1 203 ? -11.946 17.159 20.860 1.00 85.19 203 LYS A C 1
ATOM 1532 O O . LYS A 1 203 ? -12.976 16.599 20.517 1.00 85.19 203 LYS A O 1
ATOM 1537 N N . ASN A 1 204 ? -10.831 16.479 21.114 1.00 89.62 204 ASN A N 1
ATOM 1538 C CA . ASN A 1 204 ? -10.756 15.030 20.914 1.00 89.62 204 ASN A CA 1
ATOM 1539 C C . ASN A 1 204 ? -11.320 14.229 22.103 1.00 89.62 204 ASN A C 1
ATOM 1541 O O . ASN A 1 204 ? -11.214 14.630 23.262 1.00 89.62 204 ASN A O 1
ATOM 1545 N N . THR A 1 205 ? -11.853 13.046 21.810 1.00 93.69 205 THR A N 1
ATOM 1546 C CA . THR A 1 205 ? -11.987 11.937 22.756 1.00 93.69 205 THR A CA 1
ATOM 1547 C C . THR A 1 205 ? -10.642 11.221 22.762 1.00 93.69 205 THR A C 1
ATOM 1549 O O . THR A 1 205 ? -10.249 10.625 21.760 1.00 93.69 205 THR A O 1
ATOM 1552 N N . ILE A 1 206 ? -9.893 11.353 23.851 1.00 92.81 206 ILE A N 1
ATOM 1553 C CA . ILE A 1 206 ? -8.520 10.858 23.952 1.00 92.81 206 ILE A CA 1
ATOM 1554 C C . ILE A 1 206 ? -8.478 9.634 24.866 1.00 92.81 206 ILE A C 1
ATOM 1556 O O . ILE A 1 206 ? -8.893 9.710 26.023 1.00 92.81 206 ILE A O 1
ATOM 1560 N N . PHE A 1 207 ? -7.921 8.536 24.358 1.00 93.38 207 PHE A N 1
ATOM 1561 C CA . PHE A 1 207 ? -7.572 7.353 25.144 1.00 93.38 207 PHE A CA 1
ATOM 1562 C C . PHE A 1 207 ? -6.056 7.149 25.127 1.00 93.38 207 PHE A C 1
ATOM 1564 O O . PHE A 1 207 ? -5.391 7.451 24.135 1.00 93.38 207 PHE A O 1
ATOM 1571 N N . GLU A 1 208 ? -5.507 6.634 26.225 1.00 92.00 208 GLU A N 1
ATOM 1572 C CA . GLU A 1 208 ? -4.099 6.226 26.271 1.00 92.00 208 GLU A CA 1
ATOM 1573 C C . GLU A 1 208 ? -3.899 4.976 25.411 1.00 92.00 208 GLU A C 1
ATOM 1575 O O . GLU A 1 208 ? -3.191 5.019 24.411 1.00 92.00 208 GLU A O 1
ATOM 1580 N N . ASN A 1 209 ? -4.619 3.908 25.765 1.00 92.31 209 ASN A N 1
ATOM 1581 C CA . ASN A 1 209 ? -4.665 2.633 25.061 1.00 92.31 209 ASN A CA 1
ATOM 1582 C C . ASN A 1 209 ? -6.115 2.149 24.929 1.00 92.31 209 ASN A C 1
ATOM 1584 O O . ASN A 1 209 ? -6.995 2.529 25.714 1.00 92.31 209 ASN A O 1
ATOM 1588 N N . ILE A 1 210 ? -6.345 1.232 23.992 1.00 90.94 210 ILE A N 1
ATOM 1589 C CA . ILE A 1 210 ? -7.565 0.420 23.946 1.00 90.94 210 ILE A CA 1
ATOM 1590 C C . ILE A 1 210 ? -7.166 -1.049 23.863 1.00 90.94 210 ILE A C 1
ATOM 1592 O O . ILE A 1 210 ? -6.464 -1.441 22.941 1.00 90.94 210 ILE A O 1
ATOM 1596 N N . TYR A 1 211 ? -7.654 -1.866 24.790 1.00 88.69 211 TYR A N 1
ATOM 1597 C CA . TYR A 1 211 ? -7.519 -3.317 24.765 1.00 88.69 211 TYR A CA 1
ATOM 1598 C C . TYR A 1 211 ? -8.879 -3.935 24.473 1.00 88.69 211 TYR A C 1
ATOM 1600 O O . TYR A 1 211 ? -9.811 -3.809 25.266 1.00 88.69 211 TYR A O 1
ATOM 1608 N N . ALA A 1 212 ? -9.001 -4.653 23.363 1.00 81.31 212 ALA A N 1
ATOM 1609 C CA . ALA A 1 212 ? -10.215 -5.398 23.052 1.00 81.31 212 ALA A CA 1
ATOM 1610 C C . ALA A 1 212 ? -10.371 -6.682 23.901 1.00 81.31 212 ALA A C 1
ATOM 1612 O O . ALA A 1 212 ? -11.419 -7.309 23.869 1.00 81.31 212 ALA A O 1
ATOM 1613 N N . GLY A 1 213 ? -9.381 -7.073 24.712 1.00 79.94 213 GLY A N 1
ATOM 1614 C CA . GLY A 1 213 ? -9.530 -8.155 25.697 1.00 79.94 213 GLY A CA 1
ATOM 1615 C C . GLY A 1 213 ? -9.629 -7.672 27.145 1.00 79.94 213 GLY A C 1
ATOM 1616 O O . GLY A 1 213 ? -9.899 -6.500 27.413 1.00 79.94 213 GLY A O 1
ATOM 1617 N N . SER A 1 214 ? -9.424 -8.589 28.099 1.00 77.94 214 SER A N 1
ATOM 1618 C CA . SER A 1 214 ? -9.506 -8.253 29.525 1.00 77.94 214 SER A CA 1
ATOM 1619 C C . SER A 1 214 ? -8.194 -7.721 30.115 1.00 77.94 214 SER A C 1
ATOM 1621 O O . SER A 1 214 ? -7.107 -7.953 29.581 1.00 77.94 214 SER A O 1
ATOM 1623 N N . TYR A 1 215 ? -8.296 -7.038 31.255 1.00 80.88 215 TYR A N 1
ATOM 1624 C CA . TYR A 1 215 ? -7.140 -6.551 32.011 1.00 80.88 215 TYR A CA 1
ATOM 1625 C C . TYR A 1 215 ? -6.338 -7.678 32.708 1.00 80.88 215 TYR A C 1
ATOM 1627 O O . TYR A 1 215 ? -5.107 -7.673 32.657 1.00 80.88 215 TYR A O 1
ATOM 1635 N N . THR A 1 216 ? -6.996 -8.676 33.319 1.00 74.31 216 THR A N 1
ATOM 1636 C CA . THR A 1 216 ? -6.329 -9.689 34.178 1.00 74.31 216 THR A CA 1
ATOM 1637 C C . THR A 1 216 ? -6.370 -11.143 33.683 1.00 74.31 216 THR A C 1
ATOM 1639 O O . THR A 1 216 ? -5.755 -11.991 34.323 1.00 74.31 216 THR A O 1
ATOM 1642 N N . GLY A 1 217 ? -7.018 -11.460 32.552 1.00 68.94 217 GLY A N 1
ATOM 1643 C CA . GLY A 1 217 ? -7.095 -12.842 32.039 1.00 68.94 217 GLY A CA 1
ATOM 1644 C C . GLY A 1 217 ? -7.792 -13.030 30.680 1.00 68.94 217 GLY A C 1
ATOM 1645 O O . GLY A 1 217 ? -7.889 -12.102 29.871 1.00 68.94 217 GLY A O 1
ATOM 1646 N N . ASN A 1 218 ? -8.242 -14.252 30.375 1.00 70.00 218 ASN A N 1
ATOM 1647 C CA . ASN A 1 218 ? -8.875 -14.567 29.085 1.00 70.00 218 ASN A CA 1
ATOM 1648 C C . ASN A 1 218 ? -10.284 -13.959 28.970 1.00 70.00 218 ASN A C 1
ATOM 1650 O O . ASN A 1 218 ? -11.027 -13.883 29.949 1.00 70.00 218 ASN A O 1
ATOM 1654 N N . TYR A 1 219 ? -10.676 -13.570 27.757 1.00 72.50 219 TYR A N 1
ATOM 1655 C CA . TYR A 1 219 ? -12.018 -13.063 27.455 1.00 72.50 219 TYR A CA 1
ATOM 1656 C C . TYR A 1 219 ? -12.638 -13.856 26.300 1.00 72.50 219 TYR A C 1
ATOM 1658 O O . TYR A 1 219 ? -11.998 -14.078 25.269 1.00 72.50 219 TYR A O 1
ATOM 1666 N N . THR A 1 220 ? -13.884 -14.298 26.487 1.00 68.00 220 THR A N 1
ATOM 1667 C CA . THR A 1 220 ? -14.603 -15.171 25.544 1.00 68.00 220 THR A CA 1
ATOM 1668 C C . THR A 1 220 ? -15.843 -14.456 25.003 1.00 68.00 220 THR A C 1
ATOM 1670 O O . THR A 1 220 ? -16.956 -14.899 25.235 1.00 68.00 220 THR A O 1
ATOM 1673 N N . GLY A 1 221 ? -15.663 -13.328 24.321 1.00 69.12 221 GLY A N 1
ATOM 1674 C CA . GLY A 1 221 ? -16.717 -12.572 23.631 1.00 69.12 221 GLY A CA 1
ATOM 1675 C C . GLY A 1 221 ? -16.113 -11.797 22.459 1.00 69.12 221 GLY A C 1
ATOM 1676 O O . GLY A 1 221 ? -14.886 -11.676 22.377 1.00 69.12 221 GLY A O 1
ATOM 1677 N N . ASN A 1 222 ? -16.932 -11.305 21.530 1.00 75.25 222 ASN A N 1
ATOM 1678 C CA . ASN A 1 222 ? -16.432 -10.404 20.493 1.00 75.25 222 ASN A CA 1
ATOM 1679 C C . ASN A 1 222 ? -16.341 -8.990 21.056 1.00 75.25 222 ASN A C 1
ATOM 1681 O O . ASN A 1 222 ? -17.185 -8.569 21.849 1.00 75.25 222 ASN A O 1
ATOM 1685 N N . VAL A 1 223 ? -15.342 -8.235 20.612 1.00 77.81 223 VAL A N 1
ATOM 1686 C CA . VAL A 1 223 ? -15.271 -6.806 20.915 1.00 77.81 223 VAL A CA 1
ATOM 1687 C C . VAL A 1 223 ? -15.327 -6.021 19.627 1.00 77.81 223 VAL A C 1
ATOM 1689 O O . VAL A 1 223 ? -14.523 -6.217 18.714 1.00 77.81 223 VAL A O 1
ATOM 1692 N N . THR A 1 224 ? -16.312 -5.135 19.567 1.00 79.62 224 THR A N 1
ATOM 1693 C CA . THR A 1 224 ? -16.513 -4.236 18.439 1.00 79.62 224 THR A CA 1
ATOM 1694 C C . THR A 1 224 ? -16.138 -2.824 18.859 1.00 79.62 224 THR A C 1
ATOM 1696 O O . THR A 1 224 ? -16.680 -2.283 19.821 1.00 79.62 224 THR A O 1
ATOM 1699 N N . LEU A 1 225 ? -15.203 -2.222 18.136 1.00 82.44 225 LEU A N 1
ATOM 1700 C CA . LEU A 1 225 ? -14.748 -0.855 18.369 1.00 82.44 225 LEU A CA 1
ATOM 1701 C C . LEU A 1 225 ? -15.148 -0.016 17.154 1.00 82.44 225 LEU A C 1
ATOM 1703 O O . LEU A 1 225 ? -14.565 -0.175 16.087 1.00 82.44 225 LEU A O 1
ATOM 1707 N N . LYS A 1 226 ? -16.140 0.861 17.301 1.00 82.50 226 LYS A N 1
ATOM 1708 C CA . LYS A 1 226 ? -16.594 1.805 16.271 1.00 82.50 226 LYS A CA 1
ATOM 1709 C C . LYS A 1 226 ? -16.114 3.202 16.637 1.00 82.50 226 LYS A C 1
ATOM 1711 O O . LYS A 1 226 ? -16.728 3.875 17.463 1.00 82.50 226 LYS A O 1
ATOM 1716 N N . LEU A 1 227 ? -14.982 3.607 16.075 1.00 84.62 227 LEU A N 1
ATOM 1717 C CA . LEU A 1 227 ? -14.361 4.901 16.344 1.00 84.62 227 LEU A CA 1
ATOM 1718 C C . LEU A 1 227 ? -14.534 5.778 15.102 1.00 84.62 227 LEU A C 1
ATOM 1720 O O . LEU A 1 227 ? -13.864 5.559 14.096 1.00 84.62 227 LEU A O 1
ATOM 1724 N N . ASN A 1 228 ? -15.458 6.737 15.164 1.00 78.44 228 ASN A N 1
ATOM 1725 C CA . ASN A 1 228 ? -15.890 7.498 13.993 1.00 78.44 228 ASN A CA 1
ATOM 1726 C C . ASN A 1 228 ? -15.059 8.779 13.813 1.00 78.44 228 ASN A C 1
ATOM 1728 O O . ASN A 1 228 ? -14.107 8.815 13.044 1.00 78.44 228 ASN A O 1
ATOM 1732 N N . SER A 1 229 ? -15.400 9.848 14.532 1.00 81.25 229 SER A N 1
ATOM 1733 C CA . SER A 1 229 ? -14.767 11.164 14.391 1.00 81.25 229 SER A CA 1
ATOM 1734 C C . SER A 1 229 ? -14.216 11.658 15.721 1.00 81.25 229 SER A C 1
ATOM 1736 O O . SER A 1 229 ? -14.771 11.358 16.778 1.00 81.25 229 SER A O 1
ATOM 1738 N N . GLY A 1 230 ? -13.138 12.446 15.663 1.00 85.62 230 GLY A N 1
ATOM 1739 C CA . GLY A 1 230 ? -12.620 13.186 16.815 1.00 85.62 230 GLY A CA 1
ATOM 1740 C C . GLY A 1 230 ? -12.027 12.295 17.903 1.00 85.62 230 GLY A C 1
ATOM 1741 O O . GLY A 1 230 ? -12.048 12.673 19.073 1.00 85.62 230 GLY A O 1
ATOM 1742 N N . VAL A 1 231 ? -11.521 11.112 17.542 1.00 89.69 231 VAL A N 1
ATOM 1743 C CA . VAL A 1 231 ? -10.862 10.180 18.468 1.00 89.69 231 VAL A CA 1
ATOM 1744 C C . VAL A 1 231 ? -9.351 10.237 18.274 1.00 89.69 231 VAL A C 1
ATOM 1746 O O . VAL A 1 231 ? -8.859 10.235 17.144 1.00 89.69 231 VAL A O 1
ATOM 1749 N N . LYS A 1 232 ? -8.604 10.264 19.378 1.00 91.44 232 LYS A N 1
ATOM 1750 C CA . LYS A 1 232 ? -7.144 10.156 19.377 1.00 91.44 232 LYS A CA 1
ATOM 1751 C C . LYS A 1 232 ? -6.708 9.060 20.340 1.00 91.44 232 LYS A C 1
ATOM 1753 O O . LYS A 1 232 ? -7.080 9.090 21.512 1.00 91.44 232 LYS A O 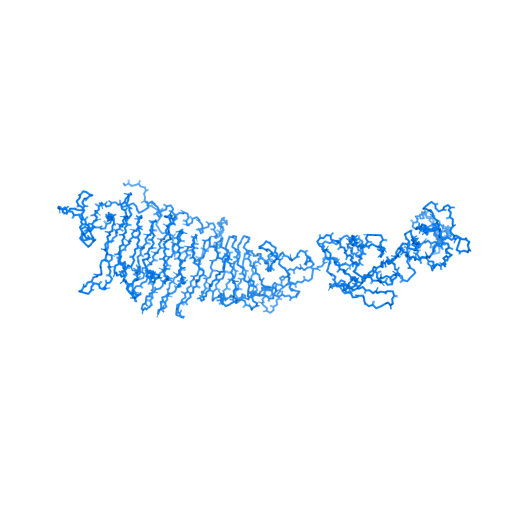1
ATOM 1758 N N . ILE A 1 233 ? -5.887 8.142 19.851 1.00 92.44 233 ILE A N 1
ATOM 1759 C CA . ILE A 1 233 ? -5.204 7.141 20.670 1.00 92.44 233 ILE A CA 1
ATOM 1760 C C . ILE A 1 233 ? -3.751 7.580 20.794 1.00 92.44 233 ILE A C 1
ATOM 1762 O O . ILE A 1 233 ? -3.123 7.916 19.790 1.00 92.44 233 ILE A O 1
ATOM 1766 N N . LEU A 1 234 ? -3.254 7.685 22.025 1.00 91.50 234 LEU A N 1
ATOM 1767 C CA . LEU A 1 234 ? -1.897 8.180 22.267 1.00 91.50 234 LEU A CA 1
ATOM 1768 C C . LEU A 1 234 ? -0.841 7.108 22.017 1.00 91.50 234 LEU A C 1
ATOM 1770 O O . LEU A 1 234 ? 0.196 7.422 21.443 1.00 91.50 234 LEU A O 1
ATOM 1774 N N . GLU A 1 235 ? -1.133 5.880 22.433 1.00 92.88 235 GLU A N 1
ATOM 1775 C CA . GLU A 1 235 ? -0.242 4.733 22.311 1.00 92.88 235 GLU A CA 1
ATOM 1776 C C . GLU A 1 235 ? -0.844 3.736 21.305 1.00 92.88 235 GLU A C 1
ATOM 1778 O O . GLU A 1 235 ? -0.891 4.004 20.102 1.00 92.88 235 GLU A O 1
ATOM 1783 N N . ASP A 1 236 ? -1.361 2.605 21.784 1.00 92.50 236 ASP A N 1
ATOM 1784 C CA . ASP A 1 236 ? -1.695 1.458 20.950 1.00 92.50 236 ASP A CA 1
ATOM 1785 C C . ASP A 1 236 ? -3.171 1.045 21.066 1.00 92.50 236 ASP A C 1
ATOM 1787 O O . ASP A 1 236 ? -3.815 1.146 22.120 1.00 92.50 236 ASP A O 1
ATOM 1791 N N . ILE A 1 237 ? -3.695 0.494 19.968 1.00 90.31 237 ILE A N 1
ATOM 1792 C CA . ILE A 1 237 ? -4.898 -0.336 19.994 1.00 90.31 237 ILE A CA 1
ATOM 1793 C C . ILE A 1 237 ? -4.473 -1.801 19.966 1.00 90.31 237 ILE A C 1
ATOM 1795 O O . ILE A 1 237 ? -3.924 -2.302 18.981 1.00 90.31 237 ILE A O 1
ATOM 1799 N N . TYR A 1 238 ? -4.765 -2.496 21.055 1.00 87.56 238 TYR A N 1
ATOM 1800 C CA . TYR A 1 238 ? -4.488 -3.906 21.226 1.00 87.56 238 TYR A CA 1
ATOM 1801 C C . TYR A 1 238 ? -5.715 -4.745 20.922 1.00 87.56 238 TYR A C 1
ATOM 1803 O O . TYR A 1 238 ? -6.791 -4.573 21.499 1.00 87.56 238 TYR A O 1
ATOM 1811 N N . ALA A 1 239 ? -5.526 -5.719 20.045 1.00 77.12 239 ALA A N 1
ATOM 1812 C CA . ALA A 1 239 ? -6.582 -6.643 19.679 1.00 77.12 239 ALA A CA 1
ATOM 1813 C C . ALA A 1 239 ? -6.936 -7.603 20.830 1.00 77.12 239 ALA A C 1
ATOM 1815 O O . ALA A 1 239 ? -8.052 -8.084 20.928 1.00 77.12 239 ALA A O 1
ATOM 1816 N N . ASN A 1 240 ? -6.020 -7.884 21.751 1.00 78.62 240 ASN A N 1
ATOM 1817 C CA . ASN A 1 240 ? -6.306 -8.726 22.910 1.00 78.62 240 ASN A CA 1
ATOM 1818 C C . ASN A 1 240 ? -6.080 -7.996 24.233 1.00 78.62 240 ASN A C 1
ATOM 1820 O O . ASN A 1 240 ? -5.877 -6.786 24.274 1.00 78.62 240 ASN A O 1
ATOM 1824 N N . GLY A 1 241 ? -6.248 -8.732 25.330 1.00 77.50 241 GLY A N 1
ATOM 1825 C CA . GLY A 1 241 ? -6.085 -8.212 26.679 1.00 77.50 241 GLY A CA 1
ATOM 1826 C C . GLY A 1 241 ? -4.618 -8.134 27.079 1.00 77.50 241 GLY A C 1
ATOM 1827 O O . GLY A 1 241 ? -3.767 -8.769 26.458 1.00 77.50 241 GLY A O 1
ATOM 1828 N N . VAL A 1 242 ? -4.343 -7.410 28.164 1.00 78.50 242 VAL A N 1
ATOM 1829 C CA . VAL A 1 242 ? -2.983 -7.212 28.699 1.00 78.50 242 VAL A CA 1
ATOM 1830 C C . VAL A 1 242 ? -2.314 -8.552 29.022 1.00 78.50 242 VAL A C 1
ATOM 1832 O O . VAL A 1 242 ? -1.157 -8.766 28.682 1.00 78.50 242 VAL A O 1
ATOM 1835 N N . ASN A 1 243 ? -3.057 -9.473 29.649 1.00 68.81 243 ASN A N 1
ATOM 1836 C CA . ASN A 1 243 ? -2.515 -10.724 30.195 1.00 68.81 243 ASN A CA 1
ATOM 1837 C C . ASN A 1 243 ? -3.250 -11.997 29.731 1.00 68.81 243 ASN A C 1
ATOM 1839 O O . ASN A 1 243 ? -2.980 -13.077 30.251 1.00 68.81 243 ASN A O 1
ATOM 1843 N N . GLY A 1 244 ? -4.172 -11.914 28.765 1.00 61.84 244 GLY A N 1
ATOM 1844 C CA . GLY A 1 244 ? -5.004 -13.060 28.384 1.00 61.84 244 GLY A CA 1
ATOM 1845 C C . GLY A 1 244 ? -5.361 -13.144 26.907 1.00 61.84 244 GLY A C 1
ATOM 1846 O O . GLY A 1 244 ? -5.452 -12.145 26.193 1.00 61.84 244 GLY A O 1
ATOM 1847 N N . GLY A 1 245 ? -5.548 -14.381 26.455 1.00 56.88 245 GLY A N 1
ATOM 1848 C CA . GLY A 1 245 ? -6.021 -14.717 25.126 1.00 56.88 245 GLY A CA 1
ATOM 1849 C C . GLY A 1 245 ? -7.490 -14.355 24.946 1.00 56.88 245 GLY A C 1
ATOM 1850 O O . GLY A 1 245 ? -8.334 -14.614 25.806 1.00 56.88 245 GLY A O 1
ATOM 1851 N N . VAL A 1 246 ? -7.791 -13.757 23.799 1.00 56.06 246 VAL A N 1
ATOM 1852 C CA . VAL A 1 246 ? -9.161 -13.599 23.314 1.00 56.06 246 VAL A CA 1
ATOM 1853 C C . VAL A 1 246 ? -9.465 -14.787 22.393 1.00 56.06 246 VAL A C 1
ATOM 1855 O O . VAL A 1 246 ? -8.703 -15.065 21.467 1.00 56.06 246 VAL A O 1
ATOM 1858 N N . ASN A 1 247 ? -10.555 -15.509 22.669 1.00 52.97 247 ASN A N 1
ATOM 1859 C CA . ASN A 1 247 ? -11.112 -16.573 21.812 1.00 52.97 247 ASN A CA 1
ATOM 1860 C C . ASN A 1 247 ? -12.364 -16.057 21.063 1.00 52.97 247 ASN A C 1
ATOM 1862 O O . ASN A 1 247 ? -13.386 -16.737 20.995 1.00 52.97 247 ASN A O 1
ATOM 1866 N N . GLY A 1 248 ? -12.299 -14.828 20.541 1.00 50.94 248 GLY A N 1
ATOM 1867 C CA . GLY A 1 248 ? -13.394 -14.101 19.887 1.00 50.94 248 GLY A CA 1
ATOM 1868 C C . GLY A 1 248 ? -12.863 -13.083 18.870 1.00 50.94 248 GLY A C 1
ATOM 1869 O O . GLY A 1 248 ? -11.691 -12.713 18.913 1.00 50.94 248 GLY A O 1
ATOM 1870 N N . ASN A 1 249 ? -13.693 -12.666 17.914 1.00 55.34 249 ASN A N 1
ATOM 1871 C CA . ASN A 1 249 ? -13.274 -11.770 16.835 1.00 55.34 249 ASN A CA 1
ATOM 1872 C C . ASN A 1 249 ? -13.206 -10.318 17.334 1.00 55.34 249 ASN A C 1
ATOM 1874 O O . ASN A 1 249 ? -14.123 -9.845 18.010 1.00 55.34 249 ASN A O 1
ATOM 1878 N N . ILE A 1 250 ? -12.152 -9.597 16.951 1.00 56.69 250 ILE A N 1
ATOM 1879 C CA . ILE A 1 250 ? -12.084 -8.143 17.104 1.00 56.69 250 ILE A CA 1
ATOM 1880 C C . ILE A 1 250 ? -12.484 -7.519 15.775 1.00 56.69 250 ILE A C 1
ATOM 1882 O O . ILE A 1 250 ? -11.847 -7.760 14.755 1.00 56.69 250 ILE A O 1
ATOM 1886 N N . ASN A 1 251 ? -13.554 -6.729 15.793 1.00 60.09 251 ASN A N 1
ATOM 1887 C CA . ASN A 1 251 ? -13.988 -5.949 14.641 1.00 60.09 251 ASN A CA 1
ATOM 1888 C C . ASN A 1 251 ? -13.796 -4.478 14.987 1.00 60.09 251 ASN A C 1
ATOM 1890 O O . ASN A 1 251 ? -14.582 -3.891 15.733 1.00 60.09 251 ASN A O 1
ATOM 1894 N N . ILE A 1 252 ? -12.723 -3.892 14.473 1.00 64.19 252 ILE A N 1
ATOM 1895 C CA . ILE A 1 252 ? -12.484 -2.459 14.592 1.00 64.19 252 ILE A CA 1
ATOM 1896 C C . ILE A 1 252 ? -13.065 -1.821 13.325 1.00 64.19 252 ILE A C 1
ATOM 1898 O O . ILE A 1 252 ? -12.849 -2.296 12.219 1.00 64.19 252 ILE A O 1
ATOM 1902 N N . SER A 1 253 ? -13.912 -0.814 13.467 1.00 60.88 253 SER A N 1
ATOM 1903 C CA . SER A 1 253 ? -14.391 0.028 12.372 1.00 60.88 253 SER A CA 1
ATOM 1904 C C . SER A 1 253 ? -13.931 1.427 12.713 1.00 60.88 253 SER A C 1
ATOM 1906 O O . SER A 1 253 ? -14.349 2.002 13.718 1.00 60.88 253 SER A O 1
ATOM 1908 N N . ILE A 1 254 ? -12.967 1.903 11.939 1.00 64.44 254 ILE A N 1
ATOM 1909 C CA . ILE A 1 254 ? -12.220 3.111 12.242 1.00 64.44 254 ILE A CA 1
ATOM 1910 C C . ILE A 1 254 ? -12.416 4.088 11.098 1.00 64.44 254 ILE A C 1
ATOM 1912 O O . ILE A 1 254 ? -11.831 3.872 10.045 1.00 64.44 254 ILE A O 1
ATOM 1916 N N . GLU A 1 255 ? -13.195 5.147 11.312 1.00 63.69 255 GLU A N 1
ATOM 1917 C CA . GLU A 1 255 ? -13.248 6.274 10.376 1.00 63.69 255 GLU A CA 1
ATOM 1918 C C . GLU A 1 255 ? -12.117 7.288 10.713 1.00 63.69 255 GLU A C 1
ATOM 1920 O O . GLU A 1 255 ? -10.973 6.914 10.981 1.00 63.69 255 GLU A O 1
ATOM 1925 N N . ASN A 1 256 ? -12.412 8.591 10.689 1.00 66.44 256 ASN A N 1
ATOM 1926 C CA . ASN A 1 256 ? -11.474 9.702 10.873 1.00 66.44 256 ASN A CA 1
ATOM 1927 C C . ASN A 1 256 ? -10.925 9.810 12.313 1.00 66.44 256 ASN A C 1
ATOM 1929 O O . ASN A 1 256 ? -11.317 10.698 13.081 1.00 66.44 256 ASN A O 1
ATOM 1933 N N . ILE A 1 257 ? -9.977 8.942 12.672 1.00 77.31 257 ILE A N 1
ATOM 1934 C CA . ILE A 1 257 ? -9.282 8.978 13.966 1.00 77.31 257 ILE A CA 1
ATOM 1935 C C . ILE A 1 257 ? -7.777 9.177 13.802 1.00 77.31 257 ILE A C 1
ATOM 1937 O O . ILE A 1 257 ? -7.189 8.872 12.768 1.00 77.31 257 ILE A O 1
ATOM 1941 N N . VAL A 1 258 ? -7.137 9.622 14.880 1.00 84.88 258 VAL A N 1
ATOM 1942 C CA . VAL A 1 258 ? -5.678 9.669 14.999 1.00 84.88 258 VAL A CA 1
ATOM 1943 C C . VAL A 1 258 ? -5.224 8.473 15.836 1.00 84.88 258 VAL A C 1
ATOM 1945 O O . VAL A 1 258 ? -5.185 8.550 17.064 1.00 84.88 258 VAL A O 1
ATOM 1948 N N . ALA A 1 259 ? -4.919 7.360 15.172 1.00 86.38 259 ALA A N 1
ATOM 1949 C CA . ALA A 1 259 ? -4.322 6.163 15.761 1.00 86.38 259 ALA A CA 1
ATOM 1950 C C . ALA A 1 259 ? -3.412 5.527 14.716 1.00 86.38 259 ALA A C 1
ATOM 1952 O O . ALA A 1 259 ? -3.871 5.289 13.605 1.00 86.38 259 ALA A O 1
ATOM 1953 N N . ASN A 1 260 ? -2.154 5.258 15.054 1.00 88.56 260 ASN A N 1
ATOM 1954 C CA . ASN A 1 260 ? -1.156 4.793 14.083 1.00 88.56 260 ASN A CA 1
ATOM 1955 C C . ASN A 1 260 ? -0.568 3.427 14.442 1.00 88.56 260 ASN A C 1
ATOM 1957 O O . ASN A 1 260 ? 0.350 2.974 13.771 1.00 88.56 260 ASN A O 1
ATOM 1961 N N . SER A 1 261 ? -1.055 2.777 15.500 1.00 94.12 261 SER A N 1
ATOM 1962 C CA . SER A 1 261 ? -0.451 1.549 16.001 1.00 94.12 261 SER A CA 1
ATOM 1963 C C . SER A 1 261 ? -1.494 0.541 16.471 1.00 94.12 261 SER A C 1
ATOM 1965 O O . SER A 1 261 ? -2.278 0.794 17.389 1.00 94.12 261 SER A O 1
ATOM 1967 N N . PHE A 1 262 ? -1.486 -0.613 15.808 1.00 92.06 262 PHE A N 1
ATOM 1968 C CA . PHE A 1 262 ? -2.377 -1.745 16.008 1.00 92.06 262 PHE A CA 1
ATOM 1969 C C . PHE A 1 262 ? -1.529 -2.969 16.313 1.00 92.06 262 PHE A C 1
ATOM 1971 O O . PHE A 1 262 ? -0.672 -3.357 15.516 1.00 92.06 262 PHE A O 1
ATOM 1978 N N . LYS A 1 263 ? -1.744 -3.586 17.470 1.00 90.12 263 LYS A N 1
ATOM 1979 C CA . LYS A 1 263 ? -0.867 -4.654 17.951 1.00 90.12 263 LYS A CA 1
ATOM 1980 C C . LYS A 1 263 ? -1.642 -5.779 18.618 1.00 90.12 263 LYS A C 1
ATOM 1982 O O . LYS A 1 263 ? -2.795 -5.642 19.031 1.00 90.12 263 LYS A O 1
ATOM 1987 N N . LYS A 1 264 ? -0.940 -6.883 18.825 1.00 84.31 264 LYS A N 1
ATOM 1988 C CA . LYS A 1 264 ? -1.289 -7.911 19.798 1.00 84.31 264 LYS A CA 1
ATOM 1989 C C . LYS A 1 264 ? -0.457 -7.691 21.070 1.00 84.31 264 LYS A C 1
ATOM 1991 O O . LYS A 1 264 ? 0.761 -7.606 20.989 1.00 84.31 264 LYS A O 1
ATOM 1996 N N . ALA A 1 265 ? -1.098 -7.592 22.234 1.00 81.50 265 ALA A N 1
ATOM 1997 C CA . ALA A 1 265 ? -0.418 -7.457 23.529 1.00 81.50 265 ALA A CA 1
ATOM 1998 C C . ALA A 1 265 ? 0.075 -8.813 24.063 1.00 81.50 265 ALA A C 1
ATOM 2000 O O . ALA A 1 265 ? 1.185 -8.927 24.572 1.00 81.50 265 ALA A O 1
ATOM 2001 N N . SER A 1 266 ? -0.754 -9.855 23.939 1.00 75.94 266 SER A N 1
ATOM 2002 C CA . SER A 1 266 ? -0.460 -11.212 24.428 1.00 75.94 266 SER A CA 1
ATOM 2003 C C . SER A 1 266 ? -0.227 -12.198 23.284 1.00 75.94 266 SER A C 1
ATOM 2005 O O . SER A 1 266 ? -0.897 -12.134 22.263 1.00 75.94 266 SER A O 1
ATOM 2007 N N . ASN A 1 267 ? 0.644 -13.192 23.455 1.00 74.00 267 ASN A N 1
ATOM 2008 C CA . ASN A 1 267 ? 0.834 -14.240 22.441 1.00 74.00 267 ASN A CA 1
ATOM 2009 C C . ASN A 1 267 ? -0.352 -15.219 22.346 1.00 74.00 267 ASN A C 1
ATOM 2011 O O . ASN A 1 267 ? -0.459 -15.962 21.371 1.00 74.00 267 ASN A O 1
ATOM 2015 N N . LEU A 1 268 ? -1.282 -15.189 23.302 1.00 70.06 268 LEU A N 1
ATOM 2016 C CA . LEU A 1 268 ? -2.444 -16.077 23.358 1.00 70.06 268 LEU A CA 1
ATOM 2017 C C . LEU A 1 268 ? -3.640 -15.527 22.556 1.00 70.06 268 LEU A C 1
ATOM 2019 O O . LEU A 1 268 ? -3.842 -14.315 22.459 1.00 70.06 268 LEU A O 1
ATOM 2023 N N . GLY A 1 269 ? -4.463 -16.433 22.016 1.00 68.69 269 GLY A N 1
ATOM 2024 C CA . GLY A 1 269 ? -5.671 -16.101 21.245 1.00 68.69 269 GLY A CA 1
ATOM 2025 C C . GLY A 1 269 ? -5.406 -15.714 19.785 1.00 68.69 269 GLY A C 1
ATOM 2026 O O . GLY A 1 269 ? -4.258 -15.506 19.380 1.00 68.69 269 GLY A O 1
ATOM 2027 N N . GLN A 1 270 ? -6.471 -15.632 18.988 1.00 70.69 270 GLN A N 1
ATOM 2028 C CA . GLN A 1 270 ? -6.440 -15.143 17.602 1.00 70.69 270 GLN A CA 1
ATOM 2029 C C . GLN A 1 270 ? -7.192 -13.816 17.525 1.00 70.69 270 GLN A C 1
ATOM 2031 O O . GLN A 1 270 ? -8.191 -13.634 18.214 1.00 70.69 270 GLN A O 1
ATOM 2036 N N . ALA A 1 271 ? -6.704 -12.900 16.696 1.00 75.19 271 ALA A N 1
ATOM 2037 C CA . ALA A 1 271 ? -7.283 -11.579 16.524 1.00 75.19 271 ALA A CA 1
ATOM 2038 C C . ALA A 1 271 ? -7.318 -11.209 15.047 1.00 75.19 271 ALA A C 1
ATOM 2040 O O . ALA A 1 271 ? -6.356 -11.474 14.327 1.00 75.19 271 ALA A O 1
ATOM 2041 N N . ASN A 1 272 ? -8.401 -10.562 14.633 1.00 80.62 272 ASN A N 1
ATOM 2042 C CA . ASN A 1 272 ? -8.565 -10.050 13.282 1.00 80.62 272 ASN A CA 1
ATOM 2043 C C . ASN A 1 272 ? -8.566 -8.520 13.329 1.00 80.62 272 ASN A C 1
ATOM 2045 O O . ASN A 1 272 ? -8.975 -7.929 14.328 1.00 80.62 272 ASN A O 1
ATOM 2049 N N . LEU A 1 273 ? -8.080 -7.888 12.268 1.00 86.00 273 LEU A N 1
ATOM 2050 C CA . LEU A 1 273 ? -8.117 -6.445 12.082 1.00 86.00 273 LEU A CA 1
ATOM 2051 C C . LEU A 1 273 ? -8.999 -6.143 10.884 1.00 86.00 273 LEU A C 1
ATOM 2053 O O . LEU A 1 273 ? -8.804 -6.695 9.807 1.00 86.00 273 LEU A O 1
ATOM 2057 N N . THR A 1 274 ? -9.953 -5.242 11.059 1.00 86.19 274 THR A N 1
ATOM 2058 C CA . THR A 1 274 ? -10.645 -4.603 9.942 1.00 86.19 274 THR A CA 1
ATOM 2059 C C . THR A 1 274 ? -10.404 -3.104 10.055 1.00 86.19 274 THR A C 1
ATOM 2061 O O . THR A 1 274 ? -10.400 -2.564 11.157 1.00 86.19 274 THR A O 1
ATOM 2064 N N . LEU A 1 275 ? -10.132 -2.443 8.937 1.00 86.94 275 LEU A N 1
ATOM 2065 C CA . LEU A 1 275 ? -9.984 -0.996 8.828 1.00 86.94 275 LEU A CA 1
ATOM 2066 C C . LEU A 1 275 ? -10.910 -0.531 7.703 1.00 86.94 275 LEU A C 1
ATOM 2068 O O . LEU A 1 275 ? -10.806 -1.024 6.582 1.00 86.94 275 LEU A O 1
ATOM 2072 N N . ASN A 1 276 ? -11.835 0.382 8.007 1.00 84.50 276 ASN A N 1
ATOM 2073 C CA . ASN A 1 276 ? -12.871 0.853 7.084 1.00 84.50 276 ASN A CA 1
ATOM 2074 C C . ASN A 1 276 ? -12.719 2.363 6.872 1.00 84.50 276 ASN A C 1
ATOM 2076 O O . ASN A 1 276 ? -13.049 3.123 7.769 1.00 84.50 276 ASN A O 1
ATOM 2080 N N . ASN A 1 277 ? -12.297 2.812 5.688 1.00 85.12 277 ASN A N 1
ATOM 2081 C CA . ASN A 1 277 ? -12.019 4.227 5.390 1.00 85.12 277 ASN A CA 1
ATOM 2082 C C . ASN A 1 277 ? -10.901 4.850 6.252 1.00 85.12 277 ASN A C 1
ATOM 2084 O O . ASN A 1 277 ? -10.883 6.060 6.476 1.00 85.12 277 ASN A O 1
ATOM 2088 N N . TYR A 1 278 ? -9.959 4.042 6.737 1.00 87.75 278 TYR A N 1
ATOM 2089 C CA . TYR A 1 278 ? -8.855 4.531 7.556 1.00 87.75 278 TYR A CA 1
ATOM 2090 C C . TYR A 1 278 ? -7.724 5.090 6.681 1.00 87.75 278 TYR A C 1
ATOM 2092 O O . TYR A 1 278 ? -7.306 4.468 5.700 1.00 87.75 278 TYR A O 1
ATOM 2100 N N . ASN A 1 279 ? -7.201 6.258 7.057 1.00 88.81 279 ASN A N 1
ATOM 2101 C CA . ASN A 1 279 ? -6.078 6.906 6.385 1.00 88.81 279 ASN A CA 1
ATOM 2102 C C . ASN A 1 279 ? -4.845 6.941 7.301 1.00 88.81 279 ASN A C 1
ATOM 2104 O O . ASN A 1 279 ? -4.679 7.849 8.113 1.00 88.81 279 ASN A O 1
ATOM 2108 N N . GLY A 1 280 ? -3.972 5.956 7.124 1.00 89.62 280 GLY A N 1
ATOM 2109 C CA . GLY A 1 280 ? -2.695 5.789 7.813 1.00 89.62 280 GLY A CA 1
ATOM 2110 C C . GLY A 1 280 ? -1.482 6.176 6.967 1.00 89.62 280 GLY A C 1
ATOM 2111 O O . GLY A 1 280 ? -0.391 5.652 7.179 1.00 89.62 280 GLY A O 1
ATOM 2112 N N . MET A 1 281 ? -1.630 7.070 5.984 1.00 88.56 281 MET A N 1
ATOM 2113 C CA . MET A 1 281 ? -0.527 7.444 5.081 1.00 88.56 281 MET A CA 1
ATOM 2114 C C . MET A 1 281 ? 0.647 8.157 5.778 1.00 88.56 281 MET A C 1
ATOM 2116 O O . MET A 1 281 ? 1.725 8.256 5.198 1.00 88.56 281 MET A O 1
ATOM 2120 N N . ALA A 1 282 ? 0.463 8.636 7.013 1.00 88.38 282 ALA A N 1
ATOM 2121 C CA . ALA A 1 282 ? 1.538 9.200 7.835 1.00 88.38 282 ALA A CA 1
ATOM 2122 C C . ALA A 1 282 ? 2.466 8.131 8.451 1.00 88.38 282 ALA A C 1
ATOM 2124 O O . ALA A 1 282 ? 3.499 8.479 9.023 1.00 88.38 282 ALA A O 1
ATOM 2125 N N . GLY A 1 283 ? 2.116 6.848 8.335 1.00 92.31 283 GLY A N 1
ATOM 2126 C CA . GLY A 1 283 ? 2.813 5.737 8.968 1.00 92.31 283 GLY A CA 1
ATOM 2127 C C . GLY A 1 283 ? 1.887 4.950 9.883 1.00 92.31 283 GLY A C 1
ATOM 2128 O O . GLY A 1 283 ? 1.204 5.526 10.731 1.00 92.31 283 GLY A O 1
ATOM 2129 N N . THR A 1 284 ? 1.882 3.631 9.732 1.00 94.50 284 THR A N 1
ATOM 2130 C CA . THR A 1 284 ? 1.084 2.719 10.552 1.00 94.50 284 THR A CA 1
ATOM 2131 C C . THR A 1 284 ? 1.914 1.514 10.986 1.00 94.50 284 THR A C 1
ATOM 2133 O O . THR A 1 284 ? 2.700 0.982 10.205 1.00 94.50 284 THR A O 1
ATOM 2136 N N . THR A 1 285 ? 1.705 1.070 12.223 1.00 96.69 285 THR A N 1
ATOM 2137 C CA . THR A 1 285 ? 2.183 -0.204 12.766 1.00 96.69 285 THR A CA 1
ATOM 2138 C C . THR A 1 285 ? 1.014 -1.183 12.852 1.00 96.69 285 THR A C 1
ATOM 2140 O O . THR A 1 285 ? -0.017 -0.850 13.434 1.00 96.69 285 THR A O 1
ATOM 2143 N N . ILE A 1 286 ? 1.158 -2.379 12.282 1.00 94.44 286 ILE A N 1
ATOM 2144 C CA . ILE A 1 286 ? 0.174 -3.469 12.321 1.00 94.44 286 ILE A CA 1
ATOM 2145 C C . ILE A 1 286 ? 0.914 -4.761 12.672 1.00 94.44 286 ILE A C 1
ATOM 2147 O O . ILE A 1 286 ? 1.692 -5.244 11.858 1.00 94.44 286 ILE A O 1
ATOM 2151 N N . LEU A 1 287 ? 0.688 -5.311 13.869 1.00 93.50 287 LEU A N 1
ATOM 2152 C CA . LEU A 1 287 ? 1.439 -6.471 14.367 1.00 93.50 287 LEU A CA 1
ATOM 2153 C C . LEU A 1 287 ? 0.555 -7.547 15.005 1.00 93.50 287 LEU A C 1
ATOM 2155 O O . LEU A 1 287 ? -0.299 -7.251 15.848 1.00 93.50 287 LEU A O 1
ATOM 2159 N N . GLY A 1 288 ? 0.830 -8.810 14.678 1.00 87.69 288 GLY A N 1
ATOM 2160 C CA . GLY A 1 288 ? 0.317 -9.986 15.383 1.00 87.69 288 GLY A CA 1
ATOM 2161 C C . GLY A 1 288 ? -1.125 -10.371 15.049 1.00 87.69 288 GLY A C 1
ATOM 2162 O O . GLY A 1 288 ? -1.781 -11.047 15.850 1.00 87.69 288 GLY A O 1
ATOM 2163 N N . PHE A 1 289 ? -1.635 -9.952 13.891 1.00 87.19 289 PHE A N 1
ATOM 2164 C CA . PHE A 1 289 ? -2.996 -10.263 13.452 1.00 87.19 289 PHE A CA 1
ATOM 2165 C C . PHE A 1 289 ? -3.061 -11.546 12.615 1.00 87.19 289 PHE A C 1
ATOM 2167 O O . PHE A 1 289 ? -2.141 -11.900 11.877 1.00 87.19 289 PHE A O 1
ATOM 2174 N N . LYS A 1 290 ? -4.180 -12.263 12.749 1.00 87.06 290 LYS A N 1
ATOM 2175 C CA . LYS A 1 290 ? -4.509 -13.425 11.927 1.00 87.06 290 LYS A CA 1
ATOM 2176 C C . LYS A 1 290 ? -5.077 -12.967 10.594 1.00 87.06 290 LYS A C 1
ATOM 2178 O O . LYS A 1 290 ? -4.390 -13.074 9.590 1.00 87.06 290 LYS A O 1
ATOM 2183 N N . ASP A 1 291 ? -6.303 -12.460 10.584 1.00 88.75 291 ASP A N 1
ATOM 2184 C CA . ASP A 1 291 ? -6.919 -11.940 9.367 1.00 88.75 291 ASP A CA 1
ATOM 2185 C C . ASP A 1 291 ? -6.880 -10.405 9.385 1.00 88.75 291 ASP A C 1
ATOM 2187 O O . ASP A 1 291 ? -7.219 -9.788 10.395 1.00 88.75 291 ASP A O 1
ATOM 2191 N N . ILE A 1 292 ? -6.469 -9.783 8.279 1.00 92.81 292 ILE A N 1
ATOM 2192 C CA . ILE A 1 292 ? -6.425 -8.324 8.110 1.00 92.81 292 ILE A CA 1
ATOM 2193 C C . ILE A 1 292 ? -7.296 -7.948 6.915 1.00 92.81 292 ILE A C 1
ATOM 2195 O O . ILE A 1 292 ? -7.116 -8.460 5.813 1.00 92.81 292 ILE A O 1
ATOM 2199 N N . THR A 1 293 ? -8.230 -7.028 7.125 1.00 92.38 293 THR A N 1
ATOM 2200 C CA . THR A 1 293 ? -9.107 -6.484 6.089 1.00 92.38 293 THR A CA 1
ATOM 2201 C C . THR A 1 293 ? -8.943 -4.975 6.025 1.00 92.38 293 THR A C 1
ATOM 2203 O O . THR A 1 293 ? -9.237 -4.266 6.984 1.00 92.38 293 THR A O 1
ATOM 2206 N N . LEU A 1 294 ? -8.489 -4.481 4.882 1.00 94.06 294 LEU A N 1
ATOM 2207 C CA . LEU A 1 294 ? -8.480 -3.070 4.529 1.00 94.06 294 LEU A CA 1
ATOM 2208 C C . LEU A 1 294 ? -9.654 -2.837 3.586 1.00 94.06 294 LEU A C 1
ATOM 2210 O O . LEU A 1 294 ? -9.733 -3.473 2.540 1.00 94.06 294 LEU A O 1
ATOM 2214 N N . ASN A 1 295 ? -10.571 -1.951 3.945 1.00 90.69 295 ASN A N 1
ATOM 2215 C CA . ASN A 1 295 ? -11.719 -1.596 3.122 1.00 90.69 295 ASN A CA 1
ATOM 2216 C C . ASN A 1 295 ? -11.728 -0.084 2.911 1.00 90.69 295 ASN A C 1
ATOM 2218 O O . ASN A 1 295 ? -11.778 0.673 3.883 1.00 90.69 295 ASN A O 1
ATOM 2222 N N . ASN A 1 296 ? -11.604 0.352 1.654 1.00 90.75 296 ASN A N 1
ATOM 2223 C CA . ASN A 1 296 ? -11.380 1.753 1.273 1.00 90.75 296 ASN A CA 1
ATOM 2224 C C . ASN A 1 296 ? -10.318 2.471 2.133 1.00 90.75 296 ASN A C 1
ATOM 2226 O O . ASN A 1 296 ? -10.433 3.661 2.414 1.00 90.75 296 ASN A O 1
ATOM 2230 N N . SER A 1 297 ? -9.303 1.741 2.599 1.00 90.94 297 SER A N 1
ATOM 2231 C CA . SER A 1 297 ? -8.306 2.255 3.543 1.00 90.94 297 SER A CA 1
ATOM 2232 C C . SER A 1 297 ? -6.962 2.456 2.856 1.00 90.94 297 SER A C 1
ATOM 2234 O O . SER A 1 297 ? -6.580 1.672 1.992 1.00 90.94 297 SER A O 1
ATOM 2236 N N . SER A 1 298 ? -6.237 3.505 3.237 1.00 93.00 298 SER A N 1
ATOM 2237 C CA . SER A 1 298 ? -4.902 3.818 2.717 1.00 93.00 298 SER A CA 1
ATOM 2238 C C . SER A 1 298 ? -3.877 3.723 3.838 1.00 93.00 298 SER A C 1
ATOM 2240 O O . SER A 1 298 ? -3.913 4.520 4.770 1.00 93.00 298 SER A O 1
ATOM 2242 N N . ILE A 1 299 ? -2.973 2.753 3.752 1.00 94.38 299 ILE A N 1
ATOM 2243 C CA . ILE A 1 299 ? -1.955 2.449 4.762 1.00 94.38 299 ILE A CA 1
ATOM 2244 C C . ILE A 1 299 ? -0.576 2.693 4.167 1.00 94.38 299 ILE A C 1
ATOM 2246 O O . ILE A 1 299 ? -0.317 2.232 3.054 1.00 94.38 299 ILE A O 1
ATOM 2250 N N . LYS A 1 300 ? 0.317 3.342 4.924 1.00 95.12 300 LYS A N 1
ATOM 2251 C CA . LYS A 1 300 ? 1.756 3.328 4.644 1.00 95.12 300 LYS A CA 1
ATOM 2252 C C . LYS A 1 300 ? 2.525 2.737 5.818 1.00 95.12 300 LYS A C 1
ATOM 2254 O O . LYS A 1 300 ? 2.384 3.186 6.953 1.00 95.12 300 LYS A O 1
ATOM 2259 N N . ILE A 1 301 ? 3.353 1.742 5.532 1.00 96.25 301 ILE A N 1
ATOM 2260 C CA . ILE A 1 301 ? 4.313 1.169 6.470 1.00 96.25 301 ILE A CA 1
ATOM 2261 C C . ILE A 1 301 ? 5.648 1.887 6.255 1.00 96.25 301 ILE A C 1
ATOM 2263 O O . ILE A 1 301 ? 6.222 1.806 5.175 1.00 96.25 301 ILE A O 1
ATOM 2267 N N . ASN A 1 302 ? 6.128 2.613 7.269 1.00 94.38 302 ASN A N 1
ATOM 2268 C CA . ASN A 1 302 ? 7.355 3.423 7.164 1.00 94.38 302 ASN A CA 1
ATOM 2269 C C . ASN A 1 302 ? 8.634 2.674 7.573 1.00 94.38 302 ASN A C 1
ATOM 2271 O O . ASN A 1 302 ? 9.729 3.137 7.279 1.00 94.38 302 ASN A O 1
ATOM 2275 N N . ASP A 1 303 ? 8.497 1.554 8.278 1.00 95.25 303 ASP A N 1
ATOM 2276 C CA . ASP A 1 303 ? 9.604 0.725 8.757 1.00 95.25 303 ASP A CA 1
ATOM 2277 C C . ASP A 1 303 ? 9.198 -0.738 8.580 1.00 95.25 303 ASP A C 1
ATOM 2279 O O . ASP A 1 303 ? 8.060 -1.096 8.884 1.00 95.25 303 ASP A O 1
ATOM 2283 N N . GLU A 1 304 ? 10.084 -1.596 8.079 1.00 94.88 304 GLU A N 1
ATOM 2284 C CA . GLU A 1 304 ? 9.729 -2.990 7.795 1.00 94.88 304 GLU A CA 1
ATOM 2285 C C . GLU A 1 304 ? 9.268 -3.786 9.027 1.00 94.88 304 GLU A C 1
ATOM 2287 O O . GLU A 1 304 ? 8.507 -4.747 8.878 1.00 94.88 304 GLU A O 1
ATOM 2292 N N . SER A 1 305 ? 9.699 -3.382 10.229 1.00 95.62 305 SER A N 1
ATOM 2293 C CA . SER A 1 305 ? 9.309 -3.990 11.505 1.00 95.62 305 SER A CA 1
ATOM 2294 C C . SER A 1 305 ? 7.903 -3.596 11.952 1.00 95.62 305 SER A C 1
ATOM 2296 O O . SER A 1 305 ? 7.350 -4.229 12.847 1.00 95.62 305 SER A O 1
ATOM 2298 N N . ASN A 1 306 ? 7.298 -2.591 11.310 1.00 96.50 306 ASN A N 1
ATOM 2299 C CA . ASN A 1 306 ? 5.936 -2.143 11.588 1.00 96.50 306 ASN A CA 1
ATOM 2300 C C . ASN A 1 306 ? 4.861 -2.987 10.895 1.00 96.50 306 ASN A C 1
ATOM 2302 O O . ASN A 1 306 ? 3.678 -2.713 11.092 1.00 96.50 306 ASN A O 1
ATOM 2306 N N . PHE A 1 307 ? 5.236 -3.995 10.105 1.00 96.94 307 PHE A N 1
ATOM 2307 C CA . PHE A 1 307 ? 4.283 -4.946 9.545 1.00 96.94 307 PHE A CA 1
ATOM 2308 C C . PHE A 1 307 ? 4.889 -6.346 9.464 1.00 96.94 307 PHE A C 1
ATOM 2310 O O . PHE A 1 307 ? 5.793 -6.607 8.662 1.00 96.94 307 PHE A O 1
ATOM 2317 N N . ASP A 1 308 ? 4.413 -7.234 10.332 1.00 95.06 308 ASP A N 1
ATOM 2318 C CA . ASP A 1 308 ? 4.863 -8.619 10.433 1.00 95.06 308 ASP A CA 1
ATOM 2319 C C . ASP A 1 308 ? 4.100 -9.550 9.474 1.00 95.06 308 ASP A C 1
ATOM 2321 O O . ASP A 1 308 ? 3.441 -9.103 8.536 1.00 95.06 308 ASP A O 1
ATOM 2325 N N . GLU A 1 309 ? 4.267 -10.864 9.641 1.00 95.25 309 GLU A N 1
ATOM 2326 C CA . GLU A 1 309 ? 3.547 -11.853 8.839 1.00 95.25 309 GLU A CA 1
ATOM 2327 C C . GLU A 1 309 ? 2.039 -11.852 9.134 1.00 95.25 309 GLU A C 1
ATOM 2329 O O . GLU A 1 309 ? 1.594 -11.686 10.272 1.00 95.25 309 GLU A O 1
ATOM 2334 N N . VAL A 1 310 ? 1.236 -12.132 8.107 1.00 95.50 310 VAL A N 1
ATOM 2335 C CA . VAL A 1 310 ? -0.213 -12.297 8.259 1.00 95.50 310 VAL A CA 1
ATOM 2336 C C . VAL A 1 310 ? -0.507 -13.777 8.492 1.00 95.50 310 VAL A C 1
ATOM 2338 O O . VAL A 1 310 ? -0.436 -14.596 7.573 1.00 95.50 310 VAL A O 1
ATOM 2341 N N . ASN A 1 311 ? -0.857 -14.134 9.732 1.00 90.75 311 ASN A N 1
ATOM 2342 C CA . ASN A 1 311 ? -1.076 -15.531 10.149 1.00 90.75 311 ASN A CA 1
ATOM 2343 C C . ASN A 1 311 ? -2.318 -16.195 9.515 1.00 90.75 311 ASN A C 1
ATOM 2345 O O . ASN A 1 311 ? -2.527 -17.402 9.645 1.00 90.75 311 ASN A O 1
ATOM 2349 N N . GLY A 1 312 ? -3.167 -15.409 8.864 1.00 93.81 312 GLY A N 1
ATOM 2350 C CA . GLY A 1 312 ? -4.359 -15.807 8.129 1.00 93.81 312 GLY A CA 1
ATOM 2351 C 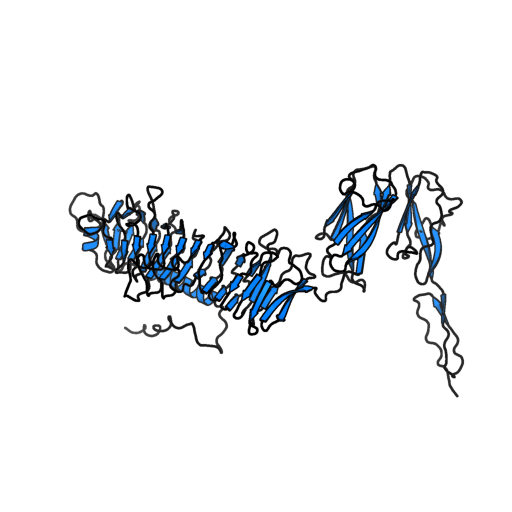C . GLY A 1 312 ? -4.421 -15.061 6.798 1.00 93.81 312 GLY A C 1
ATOM 2352 O O . GLY A 1 312 ? -3.442 -15.035 6.055 1.00 93.81 312 GLY A O 1
ATOM 2353 N N . SER A 1 313 ? -5.577 -14.498 6.458 1.00 96.38 313 SER A N 1
ATOM 2354 C CA . SER A 1 313 ? -5.806 -13.861 5.155 1.00 96.38 313 SER A CA 1
ATOM 2355 C C . SER A 1 313 ? -5.633 -12.343 5.195 1.00 96.38 313 SER A C 1
ATOM 2357 O O . SER A 1 313 ? -6.011 -11.691 6.167 1.00 96.38 313 SER A O 1
ATOM 2359 N N . LEU A 1 314 ? -5.133 -11.776 4.097 1.00 97.94 314 LEU A N 1
ATOM 2360 C CA . LEU A 1 314 ? -5.087 -10.335 3.852 1.00 97.94 314 LEU A CA 1
ATOM 2361 C C . LEU A 1 314 ? -6.099 -9.980 2.758 1.00 97.94 314 LEU A C 1
ATOM 2363 O O . LEU A 1 314 ? -6.044 -10.525 1.656 1.00 97.94 314 LEU A O 1
ATOM 2367 N N . SER A 1 315 ? -7.016 -9.066 3.052 1.00 97.06 315 SER A N 1
ATOM 2368 C CA . SER A 1 315 ? -8.044 -8.614 2.110 1.00 97.06 315 SER A CA 1
ATOM 2369 C C . SER A 1 315 ? -7.943 -7.110 1.888 1.00 97.06 315 SER A C 1
ATOM 2371 O O . SER A 1 315 ? -8.025 -6.342 2.843 1.00 97.06 315 SER A O 1
ATOM 2373 N N . LEU A 1 316 ? -7.785 -6.691 0.635 1.00 97.56 316 LEU A N 1
ATOM 2374 C CA . LEU A 1 316 ? -7.829 -5.303 0.191 1.00 97.56 316 LEU A CA 1
ATOM 2375 C C . LEU A 1 316 ? -9.116 -5.101 -0.614 1.00 97.56 316 LEU A C 1
ATOM 2377 O O . LEU A 1 316 ? -9.195 -5.438 -1.793 1.00 97.56 316 LEU A O 1
ATOM 2381 N N . LEU A 1 317 ? -10.136 -4.574 0.050 1.00 93.44 317 LEU A N 1
ATOM 2382 C CA . LEU A 1 317 ? -11.467 -4.347 -0.501 1.00 93.44 317 LEU A CA 1
ATOM 2383 C C . LEU A 1 317 ? -11.615 -2.902 -0.992 1.00 93.44 317 LEU A C 1
ATOM 2385 O O . LEU A 1 317 ? -10.973 -1.984 -0.465 1.00 93.44 317 LEU A O 1
ATOM 2389 N N . GLY A 1 318 ? -12.491 -2.691 -1.976 1.00 90.62 318 GLY A N 1
ATOM 2390 C CA . GLY A 1 318 ? -12.725 -1.365 -2.553 1.00 90.62 318 GLY A CA 1
ATOM 2391 C C . GLY A 1 318 ? -11.452 -0.749 -3.149 1.00 90.62 318 GLY A C 1
ATOM 2392 O O . GLY A 1 318 ? -10.668 -1.444 -3.788 1.00 90.62 318 GLY A O 1
ATOM 2393 N N . ASP A 1 319 ? -11.221 0.543 -2.919 1.00 91.19 319 ASP A N 1
ATOM 2394 C CA . ASP A 1 319 ? -10.037 1.254 -3.438 1.00 91.19 319 ASP A CA 1
ATOM 2395 C C . ASP A 1 319 ? -8.867 1.276 -2.436 1.00 91.19 319 ASP A C 1
ATOM 2397 O O . ASP A 1 319 ? -8.087 2.229 -2.374 1.00 91.19 319 ASP A O 1
ATOM 2401 N N . SER A 1 320 ? -8.745 0.225 -1.616 1.00 94.94 320 SER A N 1
ATOM 2402 C CA . SER A 1 320 ? -7.715 0.158 -0.576 1.00 94.94 320 SER A CA 1
ATOM 2403 C C . SER A 1 320 ? -6.294 0.196 -1.140 1.00 94.94 320 SER A C 1
ATOM 2405 O O . SER A 1 320 ? -5.967 -0.472 -2.122 1.00 94.94 320 SER A O 1
ATOM 2407 N N . LYS A 1 321 ? -5.419 0.935 -0.461 1.00 95.38 321 LYS A N 1
ATOM 2408 C CA . LYS A 1 321 ? -3.994 1.053 -0.765 1.00 95.38 321 LYS A CA 1
ATOM 2409 C C . LYS A 1 321 ? -3.178 0.547 0.417 1.00 95.38 321 LYS A C 1
ATOM 2411 O O . LYS A 1 321 ? -3.326 1.047 1.529 1.00 95.38 321 LYS A O 1
ATOM 2416 N N . LEU A 1 322 ? -2.281 -0.395 0.154 1.00 97.06 322 LEU A N 1
ATOM 2417 C CA . LEU A 1 322 ? -1.294 -0.875 1.114 1.00 97.06 322 LEU A CA 1
ATOM 2418 C C . LEU A 1 322 ? 0.106 -0.577 0.580 1.00 97.06 322 LEU A C 1
ATOM 2420 O O . LEU A 1 322 ? 0.598 -1.237 -0.332 1.00 97.06 322 LEU A O 1
ATOM 2424 N N . ASP A 1 323 ? 0.728 0.453 1.129 1.00 96.06 323 ASP A N 1
ATOM 2425 C CA . ASP A 1 323 ? 2.097 0.830 0.814 1.00 96.06 323 ASP A CA 1
ATOM 2426 C C . ASP A 1 323 ? 3.053 0.146 1.800 1.00 96.06 323 ASP A C 1
ATOM 2428 O O . ASP A 1 323 ? 3.108 0.493 2.981 1.00 96.06 323 ASP A O 1
ATOM 2432 N N . ILE A 1 324 ? 3.753 -0.876 1.303 1.00 96.75 324 ILE A N 1
ATOM 2433 C CA . ILE A 1 324 ? 4.784 -1.642 2.012 1.00 96.75 324 ILE A CA 1
ATOM 2434 C C . ILE A 1 324 ? 6.160 -1.382 1.395 1.00 96.75 324 ILE A C 1
ATOM 2436 O O . ILE A 1 324 ? 7.032 -2.248 1.454 1.00 96.75 324 ILE A O 1
ATOM 2440 N N . SER A 1 325 ? 6.376 -0.203 0.802 1.00 94.50 325 SER A N 1
ATOM 2441 C CA . SER A 1 325 ? 7.650 0.124 0.162 1.00 94.50 325 SER A CA 1
ATOM 2442 C C . SER A 1 325 ? 8.839 0.175 1.119 1.00 94.50 325 SER A C 1
ATOM 2444 O O . SER A 1 325 ? 9.972 -0.007 0.695 1.00 94.50 325 SER A O 1
ATOM 2446 N N . ALA A 1 326 ? 8.609 0.330 2.424 1.00 94.56 326 ALA A N 1
ATOM 2447 C CA . ALA A 1 326 ? 9.667 0.188 3.421 1.00 94.56 326 ALA A CA 1
ATOM 2448 C C . ALA A 1 326 ? 10.113 -1.272 3.633 1.00 94.56 326 ALA A C 1
ATOM 2450 O O . ALA A 1 326 ? 11.145 -1.513 4.255 1.00 94.56 326 ALA A O 1
ATOM 2451 N N . LYS A 1 327 ? 9.341 -2.258 3.154 1.00 94.12 327 LYS A N 1
ATOM 2452 C CA . LYS A 1 327 ? 9.603 -3.683 3.364 1.00 94.12 327 LYS A CA 1
ATOM 2453 C C . LYS A 1 327 ? 10.402 -4.256 2.193 1.00 94.12 327 LYS A C 1
ATOM 2455 O O . LYS A 1 327 ? 9.907 -4.347 1.068 1.00 94.12 327 LYS A O 1
ATOM 2460 N N . THR A 1 328 ? 11.643 -4.650 2.459 1.00 92.75 328 THR A N 1
ATOM 2461 C CA . THR A 1 328 ? 12.534 -5.304 1.481 1.00 92.75 328 THR A CA 1
ATOM 2462 C C . THR A 1 328 ? 12.493 -6.825 1.614 1.00 92.75 328 THR A C 1
ATOM 2464 O O . THR A 1 328 ? 12.587 -7.545 0.622 1.00 92.75 328 THR A O 1
ATOM 2467 N N . ASN A 1 329 ? 12.276 -7.326 2.831 1.00 93.88 329 ASN A N 1
ATOM 2468 C CA . ASN A 1 329 ? 12.049 -8.741 3.098 1.00 93.88 329 ASN A CA 1
ATOM 2469 C C . ASN A 1 329 ? 10.661 -9.202 2.626 1.00 93.88 329 ASN A C 1
ATOM 2471 O O . ASN A 1 329 ? 9.698 -8.432 2.613 1.00 93.88 329 ASN A O 1
ATOM 2475 N N . THR A 1 330 ? 10.541 -10.487 2.285 1.00 97.25 330 THR A N 1
ATOM 2476 C CA . THR A 1 330 ? 9.261 -11.081 1.882 1.00 97.25 330 THR A CA 1
ATOM 2477 C C . THR A 1 330 ? 8.213 -10.941 2.990 1.00 97.25 330 THR A C 1
ATOM 2479 O O . THR A 1 330 ? 8.459 -11.296 4.142 1.00 97.25 330 THR A O 1
ATOM 2482 N N . LEU A 1 331 ? 7.028 -10.439 2.642 1.00 98.06 331 LEU A N 1
ATOM 2483 C CA . LEU A 1 331 ? 5.845 -10.501 3.496 1.00 98.06 331 LEU A CA 1
ATOM 2484 C C . LEU A 1 331 ? 5.147 -11.849 3.299 1.00 98.06 331 LEU A C 1
ATOM 2486 O O . LEU A 1 331 ? 4.655 -12.150 2.209 1.00 98.06 331 LEU A O 1
ATOM 2490 N N . ASP A 1 332 ? 5.081 -12.645 4.361 1.00 98.31 332 ASP A N 1
ATOM 2491 C CA . ASP A 1 332 ? 4.373 -13.920 4.359 1.00 98.31 332 ASP A CA 1
ATOM 2492 C C . ASP A 1 332 ? 2.895 -13.747 4.734 1.00 98.31 332 ASP A C 1
ATOM 2494 O O . ASP A 1 332 ? 2.551 -13.117 5.735 1.00 98.31 332 ASP A O 1
ATOM 2498 N N . ILE A 1 333 ? 2.019 -14.354 3.932 1.00 98.38 333 ILE A N 1
ATOM 2499 C CA . ILE A 1 333 ? 0.575 -14.452 4.162 1.00 98.38 333 ILE A CA 1
ATOM 2500 C C . ILE A 1 333 ? 0.219 -15.938 4.194 1.00 98.38 333 ILE A C 1
ATOM 2502 O O . ILE A 1 333 ? 0.284 -16.629 3.175 1.00 98.38 333 ILE A O 1
ATOM 2506 N N . LYS A 1 334 ? -0.158 -16.449 5.368 1.00 97.38 334 LYS A N 1
ATOM 2507 C CA . LYS A 1 334 ? -0.431 -17.884 5.577 1.00 97.38 334 LYS A CA 1
ATOM 2508 C C . LYS A 1 334 ? -1.778 -18.335 5.002 1.00 97.38 334 LYS A C 1
ATOM 2510 O O . LYS A 1 334 ? -1.975 -19.506 4.691 1.00 97.38 334 LYS A O 1
ATOM 2515 N N . GLY A 1 335 ? -2.724 -17.411 4.874 1.00 96.88 335 GLY A N 1
ATOM 2516 C CA . GLY A 1 335 ? -4.042 -17.622 4.282 1.00 96.88 335 GLY A CA 1
ATOM 2517 C C . GLY A 1 335 ? -4.110 -17.152 2.832 1.00 96.88 335 GLY A C 1
ATOM 2518 O O . GLY A 1 335 ? -3.187 -17.359 2.047 1.00 96.88 335 GLY A O 1
ATOM 2519 N N . ASN A 1 336 ? -5.237 -16.541 2.466 1.00 97.62 336 ASN A N 1
ATOM 2520 C CA . ASN A 1 336 ? -5.466 -16.024 1.118 1.00 97.62 336 ASN A CA 1
ATOM 2521 C C . ASN A 1 336 ? -5.104 -14.537 1.018 1.00 97.62 336 ASN A C 1
ATOM 2523 O O . ASN A 1 336 ? -5.199 -13.800 2.000 1.00 97.62 336 ASN A O 1
ATOM 2527 N N . LEU A 1 337 ? -4.778 -14.097 -0.196 1.00 98.31 337 LEU A N 1
ATOM 2528 C CA . LEU A 1 337 ? -4.719 -12.685 -0.561 1.00 98.31 337 LEU A CA 1
ATOM 2529 C C . LEU A 1 337 ? -5.920 -12.364 -1.456 1.00 98.31 337 LEU A C 1
ATOM 2531 O O . LEU A 1 337 ? -6.090 -12.974 -2.512 1.00 98.31 337 LEU A O 1
ATOM 2535 N N . LEU A 1 338 ? -6.759 -11.422 -1.041 1.00 97.25 338 LEU A N 1
ATOM 2536 C CA . LEU A 1 338 ? -7.898 -10.952 -1.827 1.00 97.25 338 LEU A CA 1
ATOM 2537 C C . LEU A 1 338 ? -7.691 -9.484 -2.197 1.00 97.25 338 LEU A C 1
ATOM 2539 O O . LEU A 1 338 ? -7.498 -8.662 -1.307 1.00 97.25 338 LEU A O 1
ATOM 2543 N N . GLY A 1 339 ? -7.763 -9.163 -3.486 1.00 95.44 339 GLY A N 1
ATOM 2544 C CA . GLY A 1 339 ? -7.900 -7.788 -3.971 1.00 95.44 339 GLY A CA 1
ATOM 2545 C C . GLY A 1 339 ? -9.262 -7.579 -4.631 1.00 95.44 339 GLY A C 1
ATOM 2546 O O . GLY A 1 339 ? -9.741 -8.456 -5.346 1.00 95.44 339 GLY A O 1
ATOM 2547 N N . GLU A 1 340 ? -9.898 -6.432 -4.422 1.00 91.69 340 GLU A N 1
ATOM 2548 C CA . GLU A 1 340 ? -11.095 -6.011 -5.163 1.00 91.69 340 GLU A CA 1
ATOM 2549 C C . GLU A 1 340 ? -10.859 -4.677 -5.887 1.00 91.69 340 GLU A C 1
ATOM 2551 O O . GLU A 1 340 ? -9.964 -3.914 -5.525 1.00 91.69 340 GLU A O 1
ATOM 2556 N N . ASN A 1 341 ? -11.683 -4.383 -6.901 1.00 82.06 341 ASN A N 1
ATOM 2557 C CA . ASN A 1 341 ? -11.723 -3.102 -7.619 1.00 82.06 341 ASN A CA 1
ATOM 2558 C C . ASN A 1 341 ? -10.332 -2.567 -8.022 1.00 82.06 341 ASN A C 1
ATOM 2560 O O . ASN A 1 341 ? -9.618 -3.222 -8.783 1.00 82.06 341 ASN A O 1
ATOM 2564 N N . SER A 1 342 ? -9.971 -1.369 -7.543 1.00 84.31 342 SER A N 1
ATOM 2565 C CA . SER A 1 342 ? -8.700 -0.690 -7.821 1.00 84.31 342 SER A CA 1
ATOM 2566 C C . SER A 1 342 ? -7.710 -0.821 -6.662 1.00 84.31 342 SER A C 1
ATOM 2568 O O . SER A 1 342 ? -6.812 0.023 -6.523 1.00 84.31 342 SER A O 1
ATOM 2570 N N . SER A 1 343 ? -7.893 -1.834 -5.804 1.00 94.56 343 SER A N 1
ATOM 2571 C CA . SER A 1 343 ? -6.995 -2.082 -4.683 1.00 94.56 343 SER A CA 1
ATOM 2572 C C . SER A 1 343 ? -5.557 -2.243 -5.162 1.00 94.56 343 SER A C 1
ATOM 2574 O O . SER A 1 343 ? -5.292 -2.792 -6.235 1.00 94.56 343 SER A O 1
ATOM 2576 N N . LYS A 1 344 ? -4.614 -1.716 -4.382 1.00 95.12 344 LYS A N 1
ATOM 2577 C CA . LYS A 1 344 ? -3.211 -1.653 -4.791 1.00 95.12 344 LYS A CA 1
ATOM 2578 C C . LYS A 1 344 ? -2.249 -1.960 -3.660 1.00 95.12 344 LYS A C 1
ATOM 2580 O O . LYS A 1 344 ? -2.462 -1.527 -2.525 1.00 95.12 344 LYS A O 1
ATOM 2585 N N . ILE A 1 345 ? -1.163 -2.642 -4.009 1.00 96.19 345 ILE A N 1
ATOM 2586 C CA . ILE A 1 345 ? 0.004 -2.810 -3.142 1.00 96.19 345 ILE A CA 1
ATOM 2587 C C . ILE A 1 345 ? 1.188 -2.091 -3.782 1.00 96.19 345 ILE A C 1
ATOM 2589 O O . ILE A 1 345 ? 1.466 -2.280 -4.970 1.00 96.19 345 ILE A O 1
ATOM 2593 N N . ILE A 1 346 ? 1.863 -1.258 -2.991 1.00 95.25 346 ILE A N 1
ATOM 2594 C CA . ILE A 1 346 ? 3.116 -0.609 -3.383 1.00 95.25 346 ILE A CA 1
ATOM 2595 C C . ILE A 1 346 ? 4.262 -1.349 -2.705 1.00 95.25 346 ILE A C 1
ATOM 2597 O O . ILE A 1 346 ? 4.302 -1.442 -1.480 1.00 95.25 346 ILE A O 1
ATOM 2601 N N . PHE A 1 347 ? 5.163 -1.892 -3.512 1.00 95.19 347 PHE A N 1
ATOM 2602 C CA . PHE A 1 347 ? 6.341 -2.627 -3.075 1.00 95.19 347 PHE A CA 1
ATOM 2603 C C . PHE A 1 347 ? 7.580 -1.726 -3.076 1.00 95.19 347 PHE A C 1
ATOM 2605 O O . PHE A 1 347 ? 7.638 -0.714 -3.780 1.00 95.19 347 PHE A O 1
ATOM 2612 N N . SER A 1 348 ? 8.604 -2.134 -2.328 1.00 93.56 348 SER A N 1
ATOM 2613 C CA . SER A 1 348 ? 9.972 -1.713 -2.633 1.00 93.56 348 SER A CA 1
ATOM 2614 C C . SER A 1 348 ? 10.402 -2.330 -3.966 1.00 93.56 348 SER A C 1
ATOM 2616 O O . SER A 1 348 ? 9.765 -3.261 -4.465 1.00 93.56 348 SER A O 1
ATOM 2618 N N . GLU A 1 349 ? 11.506 -1.854 -4.536 1.00 92.00 349 GLU A N 1
ATOM 2619 C CA . GLU A 1 349 ? 12.041 -2.400 -5.789 1.00 92.00 349 GLU A CA 1
ATOM 2620 C C . GLU A 1 349 ? 12.297 -3.920 -5.705 1.00 92.00 349 GLU A C 1
ATOM 2622 O O . GLU A 1 349 ? 11.951 -4.656 -6.627 1.00 92.00 349 GLU A O 1
ATOM 2627 N N . SER A 1 350 ? 12.823 -4.388 -4.564 1.00 93.25 350 SER A N 1
ATOM 2628 C CA . SER A 1 350 ? 13.181 -5.787 -4.279 1.00 93.25 350 SER A CA 1
ATOM 2629 C C . SER A 1 350 ? 12.177 -6.541 -3.397 1.00 93.25 350 SER A C 1
ATOM 2631 O O . SER A 1 350 ? 12.350 -7.732 -3.126 1.00 93.25 350 SER A O 1
ATOM 2633 N N . GLY A 1 351 ? 11.114 -5.874 -2.951 1.00 94.69 351 GLY A N 1
ATOM 2634 C CA . GLY A 1 351 ? 10.117 -6.437 -2.049 1.00 94.69 351 GLY A CA 1
ATOM 2635 C C . GLY A 1 351 ? 9.305 -7.550 -2.699 1.00 94.69 351 GLY A C 1
ATOM 2636 O O . GLY A 1 351 ? 9.184 -7.643 -3.922 1.00 94.69 351 GLY A O 1
ATOM 2637 N N . SER A 1 352 ? 8.728 -8.419 -1.874 1.00 97.31 352 SER A N 1
ATOM 2638 C CA . SER A 1 352 ? 7.896 -9.522 -2.357 1.00 97.31 352 SER A CA 1
ATOM 2639 C C . SER A 1 352 ? 6.846 -9.946 -1.335 1.00 97.31 352 SER A C 1
ATOM 2641 O O . SER A 1 352 ? 6.986 -9.713 -0.136 1.00 97.31 352 SER A O 1
ATOM 2643 N N . ILE A 1 353 ? 5.791 -10.596 -1.818 1.00 98.38 353 ILE A N 1
ATOM 2644 C CA . ILE A 1 353 ? 4.778 -11.274 -1.013 1.00 98.38 353 ILE A CA 1
ATOM 2645 C C . ILE A 1 353 ? 4.793 -12.765 -1.352 1.00 98.38 353 ILE A C 1
ATOM 2647 O O . ILE A 1 353 ? 4.749 -13.164 -2.521 1.00 98.38 353 ILE A O 1
ATOM 2651 N N . ASN A 1 354 ? 4.785 -13.597 -0.317 1.00 97.94 354 ASN A N 1
ATOM 2652 C CA . ASN A 1 354 ? 4.530 -15.025 -0.432 1.00 97.94 354 ASN A CA 1
ATOM 2653 C C . ASN A 1 354 ? 3.189 -15.357 0.230 1.00 97.94 354 ASN A C 1
ATOM 2655 O O . ASN A 1 354 ? 3.014 -15.214 1.434 1.00 97.94 354 ASN A O 1
ATOM 2659 N N . VAL A 1 355 ? 2.247 -15.832 -0.577 1.00 98.25 355 VAL A N 1
ATOM 2660 C CA . VAL A 1 355 ? 0.930 -16.308 -0.163 1.00 98.25 355 VAL A CA 1
ATOM 2661 C C . VAL A 1 355 ? 0.964 -17.837 -0.143 1.00 98.25 355 VAL A C 1
ATOM 2663 O O . VAL A 1 355 ? 1.272 -18.482 -1.151 1.00 98.25 355 VAL A O 1
ATOM 2666 N N . GLU A 1 356 ? 0.688 -18.444 1.009 1.00 97.25 356 GLU A N 1
ATOM 2667 C CA . GLU A 1 356 ? 0.569 -19.905 1.123 1.00 97.25 356 GLU A CA 1
ATOM 2668 C C . GLU A 1 356 ? -0.761 -20.406 0.540 1.00 97.25 356 GLU A C 1
ATOM 2670 O O . GLU A 1 356 ? -0.795 -21.458 -0.104 1.00 97.25 356 GLU A O 1
ATOM 2675 N N . GLY A 1 357 ? -1.839 -19.636 0.720 1.00 96.56 357 GLY A N 1
ATOM 2676 C CA . GLY A 1 357 ? -3.131 -19.846 0.073 1.00 96.56 357 GLY A CA 1
ATOM 2677 C C . GLY A 1 357 ? -3.239 -19.195 -1.309 1.00 96.56 357 GLY A C 1
ATOM 2678 O O . GLY A 1 357 ? -2.245 -18.948 -1.999 1.00 96.56 357 GLY A O 1
ATOM 2679 N N . ALA A 1 358 ? -4.480 -18.931 -1.720 1.00 96.62 358 ALA A N 1
ATOM 2680 C CA . ALA A 1 358 ? -4.807 -18.419 -3.046 1.00 96.62 358 ALA A CA 1
ATOM 2681 C C . ALA A 1 358 ? -4.805 -16.888 -3.101 1.00 96.62 358 ALA A C 1
ATOM 2683 O O . ALA A 1 358 ? -5.305 -16.219 -2.194 1.00 96.62 358 ALA A O 1
ATOM 2684 N N . LEU A 1 359 ? -4.317 -16.350 -4.220 1.00 97.25 359 LEU A N 1
ATOM 2685 C CA . LEU A 1 359 ? -4.575 -14.981 -4.654 1.00 97.25 359 LEU A CA 1
ATOM 2686 C C . LEU A 1 359 ? -5.874 -14.951 -5.469 1.00 97.25 359 LEU A C 1
ATOM 2688 O O . LEU A 1 359 ? -5.991 -15.634 -6.491 1.00 97.25 359 LEU A O 1
ATOM 2692 N N . ASN A 1 360 ? -6.844 -14.154 -5.022 1.00 95.19 360 ASN A N 1
ATOM 2693 C CA . ASN A 1 360 ? -8.161 -14.006 -5.641 1.00 95.19 360 ASN A CA 1
ATOM 2694 C C . ASN A 1 360 ? -8.487 -12.535 -5.944 1.00 95.19 360 ASN A C 1
ATOM 2696 O O . ASN A 1 360 ? -7.934 -11.626 -5.329 1.00 95.19 360 ASN A O 1
ATOM 2700 N N . GLY A 1 361 ? -9.424 -12.324 -6.872 1.00 94.19 361 GLY A N 1
ATOM 2701 C CA . GLY A 1 361 ? -9.889 -10.994 -7.274 1.00 94.19 361 GLY A CA 1
ATOM 2702 C C . GLY A 1 361 ? -8.876 -10.226 -8.129 1.00 94.19 361 GLY A C 1
ATOM 2703 O O . GLY A 1 361 ? -8.151 -10.850 -8.901 1.00 94.19 361 GLY A O 1
ATOM 2704 N N . THR A 1 362 ? -8.841 -8.898 -8.032 1.00 93.06 362 THR A N 1
ATOM 2705 C CA . THR A 1 362 ? -7.975 -8.035 -8.854 1.00 93.06 362 THR A CA 1
ATOM 2706 C C . THR A 1 362 ? -7.126 -7.134 -7.971 1.00 93.06 362 THR A C 1
ATOM 2708 O O . THR A 1 362 ? -7.649 -6.506 -7.054 1.00 93.06 362 THR A O 1
ATOM 2711 N N . LEU A 1 363 ? -5.828 -7.055 -8.266 1.00 94.94 363 LEU A N 1
ATOM 2712 C CA . LEU A 1 363 ? -4.862 -6.260 -7.513 1.00 94.94 363 LEU A CA 1
ATOM 2713 C C . LEU A 1 363 ? -3.966 -5.454 -8.454 1.00 94.94 363 LEU A C 1
ATOM 2715 O O . LEU A 1 363 ? -3.411 -6.013 -9.394 1.00 94.94 363 LEU A O 1
ATOM 2719 N N . GLU A 1 364 ? -3.775 -4.165 -8.198 1.00 94.88 364 GLU A N 1
ATOM 2720 C CA . GLU A 1 364 ? -2.759 -3.357 -8.877 1.00 94.88 364 GLU A CA 1
ATOM 2721 C C . GLU A 1 364 ? -1.418 -3.452 -8.131 1.00 94.88 364 GLU A C 1
ATOM 2723 O O . GLU A 1 364 ? -1.315 -3.111 -6.952 1.00 94.88 364 GLU A O 1
ATOM 2728 N N . LEU A 1 365 ? -0.379 -3.894 -8.834 1.00 93.88 365 LEU A N 1
ATOM 2729 C CA . LEU A 1 365 ? 1.002 -3.860 -8.375 1.00 93.88 365 LEU A CA 1
ATOM 2730 C C . LEU A 1 365 ? 1.669 -2.563 -8.823 1.00 93.88 365 LEU A C 1
ATOM 2732 O O . LEU A 1 365 ? 1.628 -2.206 -10.007 1.00 93.88 365 LEU A O 1
ATOM 2736 N N . ARG A 1 366 ? 2.335 -1.903 -7.874 1.00 92.81 366 ARG A N 1
ATOM 2737 C CA . ARG A 1 366 ? 3.236 -0.771 -8.114 1.00 92.81 366 ARG A CA 1
ATOM 2738 C C . ARG A 1 366 ? 4.512 -0.922 -7.292 1.00 92.81 366 ARG A C 1
ATOM 2740 O O . ARG A 1 366 ? 4.522 -1.633 -6.291 1.00 92.81 366 ARG A O 1
ATOM 2747 N N . THR A 1 367 ? 5.548 -0.194 -7.669 1.00 92.56 367 THR A N 1
ATOM 2748 C CA . THR A 1 367 ? 6.724 0.077 -6.829 1.00 92.56 367 THR A CA 1
ATOM 2749 C C . THR A 1 367 ? 6.743 1.548 -6.415 1.00 92.56 367 THR A C 1
ATOM 2751 O O . THR A 1 367 ? 6.014 2.355 -6.996 1.00 92.56 367 THR A O 1
ATOM 2754 N N . GLU A 1 368 ? 7.513 1.912 -5.392 1.00 88.88 368 GLU A N 1
ATOM 2755 C CA . GLU A 1 368 ? 7.587 3.299 -4.905 1.00 88.88 368 GLU A CA 1
ATOM 2756 C C . GLU A 1 368 ? 8.153 4.258 -5.964 1.00 88.88 368 GLU A C 1
ATOM 2758 O O . GLU A 1 368 ? 9.326 4.188 -6.320 1.00 88.88 368 GLU A O 1
ATOM 2763 N N . GLY A 1 369 ? 7.299 5.145 -6.484 1.00 81.81 369 GLY A N 1
ATOM 2764 C CA . GLY A 1 369 ? 7.670 6.201 -7.425 1.00 81.81 369 GLY A CA 1
ATOM 2765 C C . GLY A 1 369 ? 8.034 7.521 -6.742 1.00 81.81 369 GLY A C 1
ATOM 2766 O O . GLY A 1 369 ? 7.896 7.682 -5.530 1.00 81.81 369 GLY A O 1
ATOM 2767 N N . LYS A 1 370 ? 8.457 8.509 -7.544 1.00 69.44 370 LYS A N 1
ATOM 2768 C CA . LYS A 1 370 ? 8.740 9.878 -7.063 1.00 69.44 370 LYS A CA 1
ATOM 2769 C C . LYS A 1 370 ? 7.497 10.566 -6.477 1.00 69.44 370 LYS A C 1
ATOM 2771 O O . LYS A 1 370 ? 7.630 11.475 -5.662 1.00 69.44 370 LYS A O 1
ATOM 2776 N N . ASP A 1 371 ? 6.298 10.131 -6.868 1.00 67.62 371 ASP A N 1
ATOM 2777 C CA . ASP A 1 371 ? 5.032 10.561 -6.280 1.00 67.62 371 ASP A CA 1
ATOM 2778 C C . ASP A 1 371 ? 4.108 9.370 -5.976 1.00 67.62 371 ASP A C 1
ATOM 2780 O O . ASP A 1 371 ? 4.309 8.245 -6.428 1.00 67.62 371 ASP A O 1
ATOM 2784 N N . ALA A 1 372 ? 3.048 9.618 -5.203 1.00 62.25 372 ALA A N 1
ATOM 2785 C CA . ALA A 1 372 ? 2.115 8.576 -4.772 1.00 62.25 372 ALA A CA 1
ATOM 2786 C C . ALA A 1 372 ? 1.258 7.970 -5.908 1.00 62.25 372 ALA A C 1
ATOM 2788 O O . ALA A 1 372 ? 0.492 7.032 -5.642 1.00 62.25 372 ALA A O 1
ATOM 2789 N N . GLN A 1 373 ? 1.323 8.526 -7.124 1.00 65.50 373 GLN A N 1
ATOM 2790 C CA . GLN A 1 373 ? 0.478 8.170 -8.266 1.00 65.50 373 GLN A CA 1
ATOM 2791 C C . GLN A 1 373 ? 1.209 7.334 -9.318 1.00 65.50 373 GLN A C 1
ATOM 2793 O O . GLN A 1 373 ? 0.546 6.581 -10.038 1.00 65.50 373 GLN A O 1
ATOM 2798 N N . THR A 1 374 ? 2.534 7.415 -9.372 1.00 70.38 374 THR A N 1
ATOM 2799 C CA . THR A 1 374 ? 3.388 6.712 -10.332 1.00 70.38 374 THR A CA 1
ATOM 2800 C C . THR A 1 374 ? 4.059 5.496 -9.695 1.00 70.38 374 THR A C 1
ATOM 2802 O O . THR A 1 374 ? 4.357 5.485 -8.502 1.00 70.38 374 THR A O 1
ATOM 2805 N N . SER A 1 375 ? 4.252 4.432 -10.478 1.00 84.25 375 SER A N 1
ATOM 2806 C CA . SER A 1 375 ? 5.172 3.360 -10.082 1.00 84.25 375 SER A CA 1
ATOM 2807 C C . SER A 1 375 ? 6.605 3.885 -10.142 1.00 84.25 375 SER A C 1
ATOM 2809 O O . SER A 1 375 ? 6.891 4.770 -10.946 1.00 84.25 375 SER A O 1
ATOM 2811 N N . GLY A 1 376 ? 7.492 3.345 -9.315 1.00 89.69 376 GLY A N 1
ATOM 2812 C CA . GLY A 1 376 ? 8.936 3.506 -9.462 1.00 89.69 376 GLY A CA 1
ATOM 2813 C C . GLY A 1 376 ? 9.535 2.469 -10.398 1.00 89.69 376 GLY A C 1
ATOM 2814 O O . GLY A 1 376 ? 8.813 1.740 -11.081 1.00 89.69 376 GLY A O 1
ATOM 2815 N N . MET A 1 377 ? 10.864 2.381 -10.378 1.00 88.81 377 MET A N 1
ATOM 2816 C CA . MET A 1 377 ? 11.592 1.332 -11.085 1.00 88.81 377 MET A CA 1
ATOM 2817 C C . MET A 1 377 ? 11.234 -0.058 -10.543 1.00 88.81 377 MET A C 1
ATOM 2819 O O . MET A 1 377 ? 10.772 -0.217 -9.408 1.00 88.81 377 MET A O 1
ATOM 2823 N N . ILE A 1 378 ? 11.411 -1.062 -11.391 1.00 91.12 378 ILE A N 1
ATOM 2824 C CA . ILE A 1 378 ? 11.279 -2.480 -11.074 1.00 91.12 378 ILE A CA 1
ATOM 2825 C C . ILE A 1 378 ? 12.581 -3.214 -11.384 1.00 91.12 378 ILE A C 1
ATOM 2827 O O . ILE A 1 378 ? 13.313 -2.848 -12.308 1.00 91.12 378 ILE A O 1
ATOM 2831 N N . LEU A 1 379 ? 12.801 -4.317 -10.672 1.00 91.75 379 LEU A N 1
ATOM 2832 C CA . LEU A 1 379 ? 13.843 -5.278 -11.009 1.00 91.75 379 LEU A CA 1
ATOM 2833 C C . LEU A 1 379 ? 13.356 -6.231 -12.105 1.00 91.75 379 LEU A C 1
ATOM 2835 O O . LEU A 1 379 ? 12.205 -6.675 -12.094 1.00 91.75 379 LEU A O 1
ATOM 2839 N N . VAL A 1 380 ? 14.243 -6.567 -13.041 1.00 89.31 380 VAL A N 1
ATOM 2840 C CA . VAL A 1 380 ? 14.006 -7.588 -14.074 1.00 89.31 380 VAL A CA 1
ATOM 2841 C C . VAL A 1 380 ? 14.091 -8.978 -13.448 1.00 89.31 380 VAL A C 1
ATOM 2843 O O . VAL A 1 380 ? 14.885 -9.204 -12.539 1.00 89.31 380 VAL A O 1
ATOM 2846 N N . ASP A 1 381 ? 13.264 -9.910 -13.923 1.00 93.56 381 ASP A N 1
ATOM 2847 C CA . ASP A 1 381 ? 13.182 -11.287 -13.426 1.00 93.56 381 ASP A CA 1
ATOM 2848 C C . ASP A 1 381 ? 12.844 -11.406 -11.933 1.00 93.56 381 ASP A C 1
ATOM 2850 O O . ASP A 1 381 ? 13.036 -12.458 -11.313 1.00 93.56 381 ASP A O 1
ATOM 2854 N N . HIS A 1 382 ? 12.273 -10.345 -11.361 1.00 95.12 382 HIS A N 1
ATOM 2855 C CA . HIS A 1 382 ? 11.943 -10.279 -9.950 1.00 95.12 382 HIS A CA 1
ATOM 2856 C C . HIS A 1 382 ? 10.536 -10.781 -9.669 1.00 95.12 382 HIS A C 1
ATOM 2858 O O . HIS A 1 382 ? 9.556 -10.434 -10.335 1.00 95.12 382 HIS A O 1
ATOM 2864 N N . LYS A 1 383 ? 10.440 -11.616 -8.638 1.00 96.12 383 LYS A N 1
ATOM 2865 C CA . LYS A 1 383 ? 9.195 -12.241 -8.205 1.00 96.12 383 LYS A CA 1
ATOM 2866 C C . LYS A 1 383 ? 8.555 -11.395 -7.115 1.00 96.12 383 LYS A C 1
ATOM 2868 O O . LYS A 1 383 ? 8.868 -11.557 -5.936 1.00 96.12 383 LYS A O 1
ATOM 2873 N N . TYR A 1 384 ? 7.599 -10.562 -7.503 1.00 96.69 384 TYR A N 1
ATOM 2874 C CA . TYR A 1 384 ? 6.864 -9.742 -6.544 1.00 96.69 384 TYR A CA 1
ATOM 2875 C C . TYR A 1 384 ? 5.813 -10.529 -5.769 1.00 96.69 384 TYR A C 1
ATOM 2877 O O . TYR A 1 384 ? 5.607 -10.273 -4.586 1.00 96.69 384 TYR A O 1
ATOM 2885 N N . ILE A 1 385 ? 5.131 -11.481 -6.412 1.00 97.75 385 ILE A N 1
ATOM 2886 C CA . ILE A 1 385 ? 4.077 -12.262 -5.760 1.00 97.75 385 ILE A CA 1
ATOM 2887 C C . ILE A 1 385 ? 4.248 -13.739 -6.090 1.00 97.75 385 ILE A C 1
ATOM 2889 O O . ILE A 1 385 ? 4.440 -14.122 -7.242 1.00 97.75 385 ILE A O 1
ATOM 2893 N N . SER A 1 386 ? 4.131 -14.580 -5.070 1.00 97.75 386 SER A N 1
ATOM 2894 C CA . SER A 1 386 ? 4.016 -16.030 -5.197 1.00 97.75 386 SER A CA 1
ATOM 2895 C C . SER A 1 386 ? 2.767 -16.486 -4.453 1.00 97.75 386 SER A C 1
ATOM 2897 O O . SER A 1 386 ? 2.628 -16.158 -3.283 1.00 97.75 386 SER A O 1
ATOM 2899 N N . ALA A 1 387 ? 1.890 -17.260 -5.085 1.00 98.06 387 ALA A N 1
ATOM 2900 C CA . ALA A 1 387 ? 0.671 -17.788 -4.471 1.00 98.06 387 ALA A CA 1
ATOM 2901 C C . ALA A 1 387 ? 0.401 -19.237 -4.897 1.00 98.06 387 ALA A C 1
ATOM 2903 O O . ALA A 1 387 ? 1.031 -19.762 -5.817 1.00 98.06 387 ALA A O 1
ATOM 2904 N N . SER A 1 388 ? -0.539 -19.911 -4.242 1.00 96.19 388 SER A N 1
ATOM 2905 C CA . SER A 1 388 ? -0.903 -21.288 -4.584 1.00 96.19 388 SER A CA 1
ATOM 2906 C C . SER A 1 388 ? -1.406 -21.434 -6.033 1.00 96.19 388 SER A C 1
ATOM 2908 O O . SER A 1 388 ? -1.972 -20.514 -6.630 1.00 96.19 388 SER A O 1
ATOM 2910 N N . ASN A 1 389 ? -1.266 -22.630 -6.610 1.00 94.31 389 ASN A N 1
ATOM 2911 C CA . ASN A 1 389 ? -1.693 -22.909 -7.990 1.00 94.31 389 ASN A CA 1
ATOM 2912 C C . ASN A 1 389 ? -3.200 -22.750 -8.258 1.00 94.31 389 ASN A C 1
ATOM 2914 O O . ASN A 1 389 ? -3.595 -22.528 -9.403 1.00 94.31 389 ASN A O 1
ATOM 2918 N N . ASN A 1 390 ? -4.049 -22.856 -7.232 1.00 92.81 390 ASN A N 1
ATOM 2919 C CA . ASN A 1 390 ? -5.490 -22.619 -7.360 1.00 92.81 390 ASN A CA 1
ATOM 2920 C C . ASN A 1 390 ? -5.864 -21.125 -7.339 1.00 92.81 390 ASN A C 1
ATOM 2922 O O . ASN A 1 390 ? -7.052 -20.819 -7.353 1.00 92.81 390 ASN A O 1
ATOM 2926 N N . SER A 1 391 ? -4.888 -20.208 -7.329 1.00 95.12 391 SER A N 1
ATOM 2927 C CA . SER A 1 391 ? -5.138 -18.767 -7.435 1.00 95.12 391 SER A CA 1
ATOM 2928 C C . SER A 1 391 ? -5.855 -18.427 -8.739 1.00 95.12 391 SER A C 1
ATOM 2930 O O . SER A 1 391 ? -5.413 -18.817 -9.827 1.00 95.12 391 SER A O 1
ATOM 2932 N N . THR A 1 392 ? -6.950 -17.678 -8.641 1.00 93.38 392 THR A N 1
ATOM 2933 C CA . THR A 1 392 ? -7.734 -17.208 -9.795 1.00 93.38 392 THR A CA 1
ATOM 2934 C C . THR A 1 392 ? -7.638 -15.703 -10.000 1.00 93.38 392 THR A C 1
ATOM 2936 O O . THR A 1 392 ? -8.261 -15.185 -10.924 1.00 93.38 392 THR A O 1
ATOM 2939 N N . GLY A 1 393 ? -6.914 -14.994 -9.135 1.00 90.19 393 GLY A N 1
ATOM 2940 C CA . GLY A 1 393 ? -6.832 -13.546 -9.198 1.00 90.19 393 GLY A CA 1
ATOM 2941 C C . GLY A 1 393 ? -5.935 -13.016 -10.314 1.00 90.19 393 GLY A C 1
ATOM 2942 O O . GLY A 1 393 ? -5.077 -13.717 -10.857 1.00 90.19 393 GLY A O 1
ATOM 2943 N N . GLN A 1 394 ? -6.176 -11.757 -10.653 1.00 92.69 394 GLN A N 1
ATOM 2944 C CA . GLN A 1 394 ? -5.477 -10.988 -11.670 1.00 92.69 394 GLN A CA 1
ATOM 2945 C C . GLN A 1 394 ? -4.616 -9.929 -10.988 1.00 92.69 394 GLN A C 1
ATOM 2947 O O . GLN A 1 394 ? -5.085 -9.209 -10.109 1.00 92.69 394 GLN A O 1
ATOM 2952 N N . VAL A 1 395 ? -3.360 -9.820 -11.415 1.00 95.06 395 VAL A N 1
ATOM 2953 C CA . VAL A 1 395 ? -2.462 -8.763 -10.952 1.00 95.06 395 VAL A CA 1
ATOM 2954 C C . VAL A 1 395 ? -2.235 -7.819 -12.118 1.00 95.06 395 VAL A C 1
ATOM 2956 O O . VAL A 1 395 ? -1.593 -8.173 -13.104 1.00 95.06 395 VAL A O 1
ATOM 2959 N N . MET A 1 396 ? -2.817 -6.632 -12.011 1.00 92.56 396 MET A N 1
ATOM 2960 C CA . MET A 1 396 ? -2.588 -5.534 -12.932 1.00 92.56 396 MET A CA 1
ATOM 2961 C C . MET A 1 396 ? -1.233 -4.922 -12.617 1.00 92.56 396 MET A C 1
ATOM 2963 O O . MET A 1 396 ? -0.923 -4.655 -11.460 1.00 92.56 396 MET A O 1
ATOM 2967 N N . PHE A 1 397 ? -0.437 -4.667 -13.643 1.00 90.62 397 PHE A N 1
ATOM 2968 C CA . PHE A 1 397 ? 0.889 -4.094 -13.489 1.00 90.62 397 PHE A CA 1
ATOM 2969 C C . PHE A 1 397 ? 1.004 -2.833 -14.330 1.00 90.62 397 PHE A C 1
ATOM 2971 O O . PHE A 1 397 ? 0.660 -2.837 -15.513 1.00 90.62 397 PHE A O 1
ATOM 2978 N N . LYS A 1 398 ? 1.480 -1.754 -13.709 1.00 84.69 398 LYS A N 1
ATOM 2979 C CA . LYS A 1 398 ? 1.868 -0.533 -14.412 1.00 84.69 398 LYS A CA 1
ATOM 2980 C C . LYS A 1 398 ? 3.364 -0.330 -14.196 1.00 84.69 398 LYS A C 1
ATOM 2982 O O . LYS A 1 398 ? 3.731 0.072 -13.089 1.00 84.69 398 LYS A O 1
ATOM 2987 N N . PRO A 1 399 ? 4.211 -0.649 -15.188 1.00 81.69 399 PRO A N 1
ATOM 2988 C CA . PRO A 1 399 ? 5.647 -0.448 -15.062 1.00 81.69 399 PRO A CA 1
ATOM 2989 C C . PRO A 1 399 ? 5.979 1.037 -14.910 1.00 81.69 399 PRO A C 1
ATOM 2991 O O . PRO A 1 399 ? 5.147 1.909 -15.191 1.00 81.69 399 PRO A O 1
ATOM 2994 N N . TYR A 1 400 ? 7.215 1.320 -14.502 1.00 87.25 400 TYR A N 1
ATOM 2995 C CA . TYR A 1 400 ? 7.776 2.655 -14.657 1.00 87.25 400 TYR A CA 1
ATOM 2996 C C . TYR A 1 400 ? 7.692 3.092 -16.125 1.00 87.25 400 TYR A C 1
ATOM 2998 O O . TYR A 1 400 ? 7.755 2.260 -17.032 1.00 87.25 400 TYR A O 1
ATOM 3006 N N . TRP A 1 401 ? 7.528 4.388 -16.375 1.00 79.31 401 TRP A N 1
ATOM 3007 C CA . TRP A 1 401 ? 7.189 4.899 -17.707 1.00 79.31 401 TRP A CA 1
ATOM 3008 C C . TRP A 1 401 ? 8.265 4.596 -18.773 1.00 79.31 401 TRP A C 1
ATOM 3010 O O . TRP A 1 401 ? 7.905 4.317 -19.915 1.00 79.31 401 TRP A O 1
ATOM 3020 N N . ASN A 1 402 ? 9.550 4.536 -18.404 1.00 79.50 402 ASN A N 1
ATOM 3021 C CA . ASN A 1 402 ? 10.649 4.113 -19.289 1.00 79.50 402 ASN A CA 1
ATOM 3022 C C . ASN A 1 402 ? 10.987 2.606 -19.180 1.00 79.50 402 ASN A C 1
ATOM 3024 O O . ASN A 1 402 ? 11.855 2.103 -19.880 1.00 79.50 402 ASN A O 1
ATOM 3028 N N . GLN A 1 403 ? 10.265 1.842 -18.354 1.00 86.44 403 GLN A N 1
ATOM 3029 C CA . GLN A 1 403 ? 10.380 0.381 -18.225 1.00 86.44 403 GLN A CA 1
ATOM 3030 C C . GLN A 1 403 ? 9.181 -0.347 -18.856 1.00 86.44 403 GLN A C 1
ATOM 3032 O O . GLN A 1 403 ? 8.850 -1.480 -18.506 1.00 86.44 403 GLN A O 1
ATOM 3037 N N . THR A 1 404 ? 8.526 0.270 -19.839 1.00 86.75 404 THR A N 1
ATOM 3038 C CA . THR A 1 404 ? 7.368 -0.302 -20.555 1.00 86.75 404 THR A CA 1
ATOM 3039 C C . THR A 1 404 ? 7.713 -1.497 -21.458 1.00 86.75 404 THR A C 1
ATOM 3041 O O . THR A 1 404 ? 6.812 -2.106 -22.048 1.00 86.75 404 THR A O 1
ATOM 3044 N N . MET A 1 405 ? 8.997 -1.867 -21.537 1.00 89.19 405 MET A N 1
ATOM 3045 C CA . MET A 1 405 ? 9.482 -3.128 -22.112 1.00 89.19 405 MET A CA 1
ATOM 3046 C C . MET A 1 405 ? 9.346 -4.337 -21.212 1.00 89.19 405 MET A C 1
ATOM 3048 O O . MET A 1 405 ? 9.513 -5.460 -21.697 1.00 89.19 405 MET A O 1
ATOM 3052 N N . TYR A 1 406 ? 9.037 -4.121 -19.942 1.00 91.00 406 TYR A N 1
ATOM 3053 C CA . TYR A 1 406 ? 8.832 -5.180 -18.979 1.00 91.00 406 TYR A CA 1
ATOM 3054 C C . TYR A 1 406 ? 7.344 -5.334 -18.685 1.00 91.00 406 TYR A C 1
ATOM 3056 O O . TYR A 1 406 ? 6.590 -4.365 -18.590 1.00 91.00 406 TYR A O 1
ATOM 3064 N N . GLU A 1 407 ? 6.922 -6.577 -18.521 1.00 92.00 407 GLU A N 1
ATOM 3065 C CA . GLU A 1 407 ? 5.571 -6.942 -18.122 1.00 92.00 407 GLU A CA 1
ATOM 3066 C C . GLU A 1 407 ? 5.611 -7.920 -16.958 1.00 92.00 407 GLU A C 1
ATOM 3068 O O . GLU A 1 407 ? 6.609 -8.599 -16.726 1.00 92.00 407 GLU A O 1
ATOM 3073 N N . LEU A 1 408 ? 4.506 -8.021 -16.230 1.00 93.94 408 LEU A N 1
ATOM 3074 C CA . LEU A 1 408 ? 4.361 -8.994 -15.161 1.00 93.94 408 LEU A CA 1
ATOM 3075 C C . LEU A 1 408 ? 3.729 -10.269 -15.732 1.00 93.94 408 LEU A C 1
ATOM 3077 O O . LEU A 1 408 ? 2.532 -10.294 -16.026 1.00 93.94 408 LEU A O 1
ATOM 3081 N N . LYS A 1 409 ? 4.517 -11.336 -15.883 1.00 94.81 409 LYS A N 1
ATOM 3082 C CA . LYS A 1 409 ? 4.027 -12.648 -16.325 1.00 94.81 409 LYS A CA 1
ATOM 3083 C C . LYS A 1 409 ? 3.626 -13.497 -15.126 1.00 94.81 409 LYS A C 1
ATOM 3085 O O . LYS A 1 409 ? 4.346 -13.577 -14.137 1.00 94.81 409 LYS A O 1
ATOM 3090 N N . CYS A 1 410 ? 2.476 -14.159 -15.233 1.00 95.38 410 CYS A N 1
ATOM 3091 C CA . CYS A 1 410 ? 2.060 -15.190 -14.287 1.00 95.38 410 CYS A CA 1
ATOM 3092 C C . CYS A 1 410 ? 2.550 -16.558 -14.780 1.00 95.38 410 CYS A C 1
ATOM 3094 O O . CYS A 1 410 ? 2.004 -17.113 -15.734 1.00 95.38 410 CYS A O 1
ATOM 3096 N N . GLU A 1 411 ? 3.545 -17.118 -14.105 1.00 95.50 411 GLU A N 1
ATOM 3097 C CA . GLU A 1 411 ? 4.178 -18.395 -14.438 1.00 95.50 411 GLU A CA 1
ATOM 3098 C C . GLU A 1 411 ? 3.844 -19.453 -13.377 1.00 95.50 411 GLU A C 1
ATOM 3100 O O . GLU A 1 411 ? 3.676 -19.133 -12.202 1.00 95.50 411 GLU A O 1
ATOM 3105 N N . ASN A 1 412 ? 3.741 -20.725 -13.771 1.00 94.69 412 ASN A N 1
ATOM 3106 C CA . ASN A 1 412 ? 3.598 -21.827 -12.815 1.00 94.69 412 ASN A CA 1
ATOM 3107 C C . ASN A 1 412 ? 4.985 -22.414 -12.526 1.00 94.69 412 ASN A C 1
ATOM 3109 O O . ASN A 1 412 ? 5.578 -23.042 -13.402 1.00 94.69 412 ASN A O 1
ATOM 3113 N N . VAL A 1 413 ? 5.481 -22.234 -11.303 1.00 92.50 413 VAL A N 1
ATOM 3114 C CA . VAL A 1 413 ? 6.807 -22.679 -10.848 1.00 92.50 413 VAL A CA 1
ATOM 3115 C C . VAL A 1 413 ? 6.648 -23.348 -9.481 1.00 92.50 413 VAL A C 1
ATOM 3117 O O . VAL A 1 413 ? 6.016 -22.787 -8.589 1.00 92.50 413 VAL A O 1
ATOM 3120 N N . ASP A 1 414 ? 7.182 -24.560 -9.310 1.00 88.00 414 ASP A N 1
ATOM 3121 C CA . ASP A 1 414 ? 7.148 -25.322 -8.046 1.00 88.00 414 ASP A CA 1
ATOM 3122 C C . ASP A 1 414 ? 5.750 -25.479 -7.416 1.00 88.00 414 ASP A C 1
ATOM 3124 O O . ASP A 1 414 ? 5.555 -25.324 -6.212 1.00 88.00 414 ASP A O 1
ATOM 3128 N N . ASN A 1 415 ? 4.745 -25.789 -8.239 1.00 89.31 415 ASN A N 1
ATOM 3129 C CA . ASN A 1 415 ? 3.337 -25.866 -7.830 1.00 89.31 415 ASN A CA 1
ATOM 3130 C C . ASN A 1 415 ? 2.751 -24.563 -7.237 1.00 89.31 415 ASN A C 1
ATOM 3132 O O . ASN A 1 415 ? 1.733 -24.597 -6.531 1.00 89.31 415 ASN A O 1
ATOM 3136 N N . LYS A 1 416 ? 3.356 -23.417 -7.557 1.00 95.69 416 LYS A N 1
ATOM 3137 C CA . LYS A 1 416 ? 2.844 -22.080 -7.256 1.00 95.69 416 LYS A CA 1
ATOM 3138 C C . LYS A 1 416 ? 2.696 -21.246 -8.527 1.00 95.69 416 LYS A C 1
ATOM 3140 O O . LYS A 1 416 ? 3.466 -21.394 -9.475 1.00 95.69 416 LYS A O 1
ATOM 3145 N N . LYS A 1 417 ? 1.743 -20.315 -8.506 1.00 97.31 417 LYS A N 1
ATOM 3146 C CA . LYS A 1 417 ? 1.686 -19.205 -9.458 1.00 97.31 417 LYS A CA 1
ATOM 3147 C C . LYS A 1 417 ? 2.606 -18.096 -8.974 1.00 97.31 417 LYS A C 1
ATOM 3149 O O . LYS A 1 417 ? 2.524 -17.686 -7.817 1.00 97.31 417 LYS A O 1
ATOM 3154 N N . GLN A 1 418 ? 3.478 -17.625 -9.850 1.00 97.31 418 GLN A N 1
ATOM 3155 C CA . GLN A 1 418 ? 4.436 -16.568 -9.569 1.00 97.31 418 GLN A CA 1
ATOM 3156 C C . GLN A 1 418 ? 4.234 -15.436 -10.568 1.00 97.31 418 GLN A C 1
ATOM 3158 O O . GLN A 1 418 ? 4.193 -15.673 -11.771 1.00 97.31 418 GLN A O 1
ATOM 3163 N N . TRP A 1 419 ? 4.102 -14.217 -10.061 1.00 96.88 419 TRP A N 1
ATOM 3164 C CA . TRP A 1 419 ? 4.040 -13.004 -10.861 1.00 96.88 419 TRP A CA 1
ATOM 3165 C C . TRP A 1 419 ? 5.432 -12.401 -10.906 1.00 96.88 419 TRP A C 1
ATOM 3167 O O . TRP A 1 419 ? 5.920 -11.867 -9.905 1.00 96.88 419 TRP A O 1
ATOM 3177 N N . ILE A 1 420 ? 6.069 -12.563 -12.059 1.00 96.25 420 ILE A N 1
ATOM 3178 C CA . ILE A 1 420 ? 7.477 -12.263 -12.270 1.00 96.25 420 ILE A CA 1
ATOM 3179 C C . ILE A 1 420 ? 7.592 -11.257 -13.403 1.00 96.25 420 ILE A C 1
ATOM 3181 O O . ILE A 1 420 ? 6.924 -11.386 -14.431 1.00 96.25 420 ILE A O 1
ATOM 3185 N N . THR A 1 421 ? 8.411 -10.234 -13.210 1.00 94.50 421 THR A N 1
ATOM 3186 C CA . THR A 1 421 ? 8.702 -9.267 -14.265 1.00 94.50 421 THR A CA 1
ATOM 3187 C C . THR A 1 421 ? 9.552 -9.923 -15.346 1.00 94.50 421 THR A C 1
ATOM 3189 O O . THR A 1 421 ? 10.569 -10.549 -15.065 1.00 94.50 421 THR A O 1
ATOM 3192 N N . ARG A 1 422 ? 9.128 -9.805 -16.601 1.00 94.00 422 ARG A N 1
ATOM 3193 C CA . ARG A 1 422 ? 9.812 -10.365 -17.769 1.00 94.00 422 ARG A CA 1
ATOM 3194 C C . ARG A 1 422 ? 9.896 -9.322 -18.859 1.00 94.00 422 ARG A C 1
ATOM 3196 O O . ARG A 1 422 ? 9.038 -8.448 -18.964 1.00 94.00 422 ARG A O 1
ATOM 3203 N N . VAL A 1 423 ? 10.901 -9.460 -19.710 1.00 91.75 423 VAL A N 1
ATOM 3204 C CA . VAL A 1 423 ? 10.955 -8.722 -20.969 1.00 91.75 423 VAL A CA 1
ATOM 3205 C C . VAL A 1 423 ? 9.767 -9.147 -21.843 1.00 91.75 423 VAL A C 1
ATOM 3207 O O . VAL A 1 423 ? 9.481 -10.337 -21.993 1.00 91.75 423 VAL A O 1
ATOM 3210 N N . THR A 1 424 ? 9.067 -8.162 -22.398 1.00 90.94 424 THR A N 1
ATOM 3211 C CA . THR A 1 424 ? 7.955 -8.356 -23.339 1.00 90.94 424 THR A CA 1
ATOM 3212 C C . THR A 1 424 ? 8.445 -8.872 -24.694 1.00 90.94 424 THR A C 1
ATOM 3214 O O . THR A 1 424 ? 9.613 -8.709 -25.065 1.00 90.94 424 THR A O 1
ATOM 3217 N N . ASP A 1 425 ? 7.518 -9.399 -25.492 1.00 89.12 425 ASP A N 1
ATOM 3218 C CA . ASP A 1 425 ? 7.771 -9.795 -26.886 1.00 89.12 425 ASP A CA 1
ATOM 3219 C C . ASP A 1 425 ? 7.711 -8.606 -27.871 1.00 89.12 425 ASP A C 1
ATOM 3221 O O . ASP A 1 425 ? 7.745 -8.799 -29.086 1.00 89.12 425 ASP A O 1
ATOM 3225 N N . LYS A 1 426 ? 7.623 -7.364 -27.364 1.00 90.00 426 LYS A N 1
ATOM 3226 C CA . LYS A 1 426 ? 7.639 -6.149 -28.190 1.00 90.00 426 LYS A CA 1
ATOM 3227 C C . LYS A 1 426 ? 8.921 -6.076 -29.040 1.00 90.00 426 LYS A C 1
ATOM 3229 O O . LYS A 1 426 ? 9.979 -6.505 -28.547 1.00 90.00 426 LYS A O 1
ATOM 3234 N N . PRO A 1 427 ? 8.848 -5.512 -30.269 1.00 91.88 427 PRO A N 1
ATOM 3235 C CA . PRO A 1 427 ? 10.013 -5.287 -31.123 1.00 91.88 427 PRO A CA 1
ATOM 3236 C C . PRO A 1 427 ? 11.127 -4.569 -30.364 1.00 91.88 427 PRO A C 1
ATOM 3238 O O . PRO A 1 427 ? 10.849 -3.698 -29.546 1.00 91.88 427 PRO A O 1
ATOM 3241 N N . LYS A 1 428 ? 12.379 -4.970 -30.593 1.00 93.31 428 LYS A N 1
ATOM 3242 C CA . LYS A 1 428 ? 13.543 -4.372 -29.930 1.00 93.31 428 LYS A CA 1
ATOM 3243 C C . LYS A 1 428 ? 14.065 -3.195 -30.740 1.00 93.31 428 LYS A C 1
ATOM 3245 O O . LYS A 1 428 ? 13.882 -3.159 -31.957 1.00 93.31 428 LYS A O 1
ATOM 3250 N N . LEU A 1 429 ? 14.736 -2.277 -30.052 1.00 94.31 429 LEU A N 1
ATOM 3251 C CA . LEU A 1 429 ? 15.474 -1.193 -30.679 1.00 94.31 429 LEU A CA 1
ATOM 3252 C C . LEU A 1 429 ? 16.491 -1.763 -31.670 1.00 94.31 429 LEU A C 1
ATOM 3254 O O . LEU A 1 429 ? 17.347 -2.568 -31.305 1.00 94.31 429 LEU A O 1
ATOM 3258 N N . ASP A 1 430 ? 16.390 -1.326 -32.920 1.00 94.50 430 ASP A N 1
ATOM 3259 C CA . ASP A 1 430 ? 17.345 -1.669 -33.968 1.00 94.50 430 ASP A CA 1
ATOM 3260 C C . ASP A 1 430 ? 18.014 -0.434 -34.571 1.00 94.50 430 ASP A C 1
ATOM 3262 O O . ASP A 1 430 ? 19.126 -0.551 -35.083 1.00 94.50 430 ASP A O 1
ATOM 3266 N N . LYS A 1 431 ? 17.398 0.747 -34.460 1.00 93.44 431 LYS A N 1
ATOM 3267 C CA . LYS A 1 431 ? 17.934 1.989 -35.018 1.00 93.44 431 LYS A CA 1
ATOM 3268 C C . LYS A 1 431 ? 17.580 3.198 -34.153 1.00 93.44 431 LYS A C 1
ATOM 3270 O O . LYS A 1 431 ? 16.439 3.328 -33.705 1.00 93.44 431 LYS A O 1
ATOM 3275 N N . VAL A 1 432 ? 18.553 4.091 -33.972 1.00 93.06 432 VAL A N 1
ATOM 3276 C CA . VAL A 1 432 ? 18.381 5.412 -33.352 1.00 93.06 432 VAL A CA 1
ATOM 3277 C C . VAL A 1 432 ? 18.644 6.463 -34.425 1.00 93.06 432 VAL A C 1
ATOM 3279 O O . VAL A 1 432 ? 19.751 6.558 -34.948 1.00 93.06 432 VAL A O 1
ATOM 3282 N N . GLU A 1 433 ? 17.621 7.229 -34.784 1.00 90.94 433 GLU A N 1
ATOM 3283 C CA . GLU A 1 433 ? 17.775 8.410 -35.632 1.00 90.94 433 GLU A CA 1
ATOM 3284 C C . GLU A 1 433 ? 17.929 9.636 -34.739 1.00 90.94 433 GLU A C 1
ATOM 3286 O O . GLU A 1 433 ? 17.176 9.808 -33.782 1.00 90.94 433 GLU A O 1
ATOM 3291 N N . ILE A 1 434 ? 18.932 10.458 -35.038 1.00 89.06 434 ILE A N 1
ATOM 3292 C CA . ILE A 1 434 ? 19.300 11.623 -34.236 1.00 89.06 434 ILE A CA 1
ATOM 3293 C C . ILE A 1 434 ? 19.230 12.840 -35.146 1.00 89.06 434 ILE A C 1
ATOM 3295 O O . ILE A 1 434 ? 19.960 12.925 -36.138 1.00 89.06 434 ILE A O 1
ATOM 3299 N N . GLU A 1 435 ? 18.322 13.755 -34.827 1.00 84.62 435 GLU A N 1
ATOM 3300 C CA . GLU A 1 435 ? 18.098 14.984 -35.582 1.00 84.62 435 GLU A CA 1
ATOM 3301 C C . GLU A 1 435 ? 18.714 16.179 -34.843 1.00 84.62 435 GLU A C 1
ATOM 3303 O O . GLU A 1 435 ? 18.323 16.501 -33.720 1.00 84.62 435 GLU A O 1
ATOM 3308 N N . GLY A 1 436 ? 19.669 16.842 -35.498 1.00 77.06 436 GLY A N 1
ATOM 3309 C CA . GLY A 1 436 ? 20.378 18.026 -35.011 1.00 77.06 436 GLY A CA 1
ATOM 3310 C C . GLY A 1 436 ? 21.417 18.502 -36.031 1.00 77.06 436 GLY A C 1
ATOM 3311 O O . GLY A 1 436 ? 21.583 17.893 -37.093 1.00 77.06 436 GLY A O 1
ATOM 3312 N N . GLU A 1 437 ? 22.125 19.598 -35.740 1.00 73.06 437 GLU A N 1
ATOM 3313 C CA . GLU A 1 437 ? 23.179 20.097 -36.643 1.00 73.06 437 GLU A CA 1
ATOM 3314 C C . GLU A 1 437 ? 24.451 19.221 -36.630 1.00 73.06 437 GLU A C 1
ATOM 3316 O O . GLU A 1 437 ? 25.292 19.358 -37.523 1.00 73.06 437 GLU A O 1
A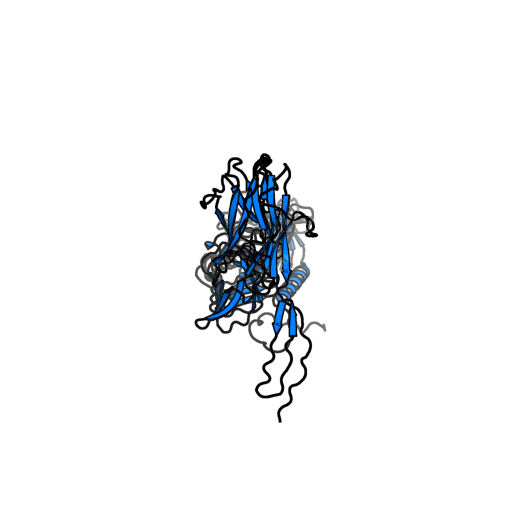TOM 3321 N N . ASN A 1 438 ? 24.568 18.289 -35.669 1.00 80.75 438 ASN A N 1
ATOM 3322 C CA . ASN A 1 438 ? 25.707 17.380 -35.438 1.00 80.75 438 ASN A CA 1
ATOM 3323 C C . ASN A 1 438 ? 27.057 18.113 -35.366 1.00 80.75 438 ASN A C 1
ATOM 3325 O O . ASN A 1 438 ? 28.107 17.582 -35.737 1.00 80.75 438 ASN A O 1
ATOM 3329 N N . ARG A 1 439 ? 27.030 19.356 -34.881 1.00 80.62 439 ARG A N 1
ATOM 3330 C CA . ARG A 1 439 ? 28.193 20.222 -34.691 1.00 80.62 439 ARG A CA 1
ATOM 3331 C C . ARG A 1 439 ? 27.945 21.193 -33.543 1.00 80.62 439 ARG A C 1
ATOM 3333 O O . ARG A 1 439 ? 26.813 21.625 -33.359 1.00 80.62 439 ARG A O 1
ATOM 3340 N N . ILE A 1 440 ? 28.997 21.550 -32.812 1.00 84.12 440 ILE A N 1
ATOM 3341 C CA . ILE A 1 440 ? 28.924 22.471 -31.672 1.00 84.12 440 ILE A CA 1
ATOM 3342 C C . ILE A 1 440 ? 30.070 23.490 -31.759 1.00 84.12 440 ILE A C 1
ATOM 3344 O O . ILE A 1 440 ? 31.236 23.117 -31.912 1.00 84.12 440 ILE A O 1
ATOM 3348 N N . ASP A 1 441 ? 29.730 24.779 -31.680 1.00 80.44 441 ASP A N 1
ATOM 3349 C CA . ASP A 1 441 ? 30.678 25.904 -31.685 1.00 80.44 441 ASP A CA 1
ATOM 3350 C C . ASP A 1 441 ? 31.294 26.108 -30.291 1.00 80.44 441 ASP A C 1
ATOM 3352 O O . ASP A 1 441 ? 30.606 26.531 -29.362 1.00 80.44 441 ASP A O 1
ATOM 3356 N N . LEU A 1 442 ? 32.605 25.884 -30.161 1.00 82.12 442 LEU A N 1
ATOM 3357 C CA . LEU A 1 442 ? 33.372 26.070 -28.921 1.00 82.12 442 LEU A CA 1
ATOM 3358 C C . LEU A 1 442 ? 33.550 27.538 -28.512 1.00 82.12 442 LEU A C 1
ATOM 3360 O O . LEU A 1 442 ? 33.927 27.821 -27.375 1.00 82.12 442 LEU A O 1
ATOM 3364 N N . SER A 1 443 ? 33.326 28.495 -29.417 1.00 72.62 443 SER A N 1
ATOM 3365 C CA . SER A 1 443 ? 33.586 29.914 -29.137 1.00 72.62 443 SER A CA 1
ATOM 3366 C C . SER A 1 443 ? 32.507 30.591 -28.280 1.00 72.62 443 SER A C 1
ATOM 3368 O O . SER A 1 443 ? 32.688 31.732 -27.850 1.00 72.62 443 SER A O 1
ATOM 3370 N N . ASN A 1 444 ? 31.404 29.894 -27.997 1.00 64.38 444 ASN A N 1
ATOM 3371 C CA . ASN A 1 444 ? 30.317 30.345 -27.135 1.00 64.38 444 ASN A CA 1
ATOM 3372 C C . ASN A 1 444 ? 29.916 29.209 -26.178 1.00 64.38 444 ASN A C 1
ATOM 3374 O O . ASN A 1 444 ? 30.015 28.044 -26.537 1.00 64.38 444 ASN A O 1
ATOM 3378 N N . TYR A 1 445 ? 29.436 29.526 -24.970 1.00 58.03 445 TYR A N 1
ATOM 3379 C CA . TYR A 1 445 ? 28.794 28.517 -24.114 1.00 58.03 445 TYR A CA 1
ATOM 3380 C C . TYR A 1 445 ? 27.535 28.008 -24.830 1.00 58.03 445 TYR A C 1
ATOM 3382 O O . TYR A 1 445 ? 26.643 28.811 -25.133 1.00 58.03 445 TYR A O 1
ATOM 3390 N N . ARG A 1 446 ? 27.498 26.716 -25.169 1.00 70.31 446 ARG A N 1
ATOM 3391 C CA . ARG A 1 446 ? 26.434 26.102 -25.970 1.00 70.31 446 ARG A CA 1
ATOM 3392 C C . ARG A 1 446 ? 25.999 24.793 -25.320 1.00 70.31 446 ARG A C 1
ATOM 3394 O O . ARG A 1 446 ? 26.784 23.858 -25.190 1.00 70.31 446 ARG A O 1
ATOM 3401 N N . GLU A 1 447 ? 24.747 24.791 -24.895 1.00 85.25 447 GLU A N 1
ATOM 3402 C CA . GLU A 1 447 ? 23.930 23.597 -24.736 1.00 85.25 447 GLU A CA 1
ATOM 3403 C C . GLU A 1 447 ? 23.351 23.289 -26.121 1.00 85.25 447 GLU A C 1
ATOM 3405 O O . GLU A 1 447 ? 22.805 24.190 -26.765 1.00 85.25 447 GLU A O 1
ATOM 3410 N N . GLU A 1 448 ? 23.498 22.054 -26.592 1.00 88.00 448 GLU A N 1
ATOM 3411 C CA . GLU A 1 448 ? 22.886 21.590 -27.837 1.00 88.00 448 GLU A CA 1
ATOM 3412 C C . GLU A 1 448 ? 21.935 20.433 -27.553 1.00 88.00 448 GLU A C 1
ATOM 3414 O O . GLU A 1 448 ? 22.279 19.484 -26.843 1.00 88.00 448 GLU A O 1
ATOM 3419 N N . VAL A 1 449 ? 20.741 20.519 -28.138 1.00 89.31 449 VAL A N 1
ATOM 3420 C CA . VAL A 1 449 ? 19.657 19.553 -27.947 1.00 89.31 449 VAL A CA 1
ATOM 3421 C C . VAL A 1 449 ? 19.397 18.824 -29.258 1.00 89.31 449 VAL A C 1
ATOM 3423 O O . VAL A 1 449 ? 19.144 19.436 -30.297 1.00 89.31 449 VAL A O 1
ATOM 3426 N N . TYR A 1 450 ? 19.427 17.501 -29.194 1.00 90.31 450 TYR A N 1
ATOM 3427 C CA . TYR A 1 450 ? 19.192 16.596 -30.309 1.00 90.31 450 TYR A CA 1
ATOM 3428 C C . TYR A 1 450 ? 17.909 15.810 -30.070 1.00 90.31 450 TYR A C 1
ATOM 3430 O O . TYR A 1 450 ? 17.701 15.280 -28.980 1.00 90.31 450 TYR A O 1
ATOM 3438 N N . ASN A 1 451 ? 17.070 15.672 -31.096 1.00 91.62 451 ASN A N 1
ATOM 3439 C CA . ASN A 1 451 ? 15.871 14.838 -31.004 1.00 91.62 451 ASN A CA 1
ATOM 3440 C C . ASN A 1 451 ? 16.202 13.394 -31.383 1.00 91.62 451 ASN A C 1
ATOM 3442 O O . ASN A 1 451 ? 16.858 13.147 -32.397 1.00 91.62 451 ASN A O 1
ATOM 3446 N N . LEU A 1 452 ? 15.715 12.443 -30.591 1.00 92.25 452 LEU A N 1
ATOM 3447 C CA . LEU A 1 452 ? 15.910 11.012 -30.784 1.00 92.25 452 LEU A CA 1
ATOM 3448 C C . LEU A 1 452 ? 14.629 10.359 -31.310 1.00 92.25 452 LEU A C 1
ATOM 3450 O O . LEU A 1 452 ? 13.535 10.545 -30.772 1.00 92.25 452 LEU A O 1
ATOM 3454 N N . VAL A 1 453 ? 14.768 9.519 -32.334 1.00 92.69 453 VAL A N 1
ATOM 3455 C CA . VAL A 1 453 ? 13.689 8.676 -32.854 1.00 92.69 453 VAL A CA 1
ATOM 3456 C C . VAL A 1 453 ? 14.127 7.217 -32.813 1.00 92.69 453 VAL A C 1
ATOM 3458 O O . VAL A 1 453 ? 15.115 6.819 -33.430 1.00 92.69 453 VAL A O 1
ATOM 3461 N N . PHE A 1 454 ? 13.362 6.401 -32.089 1.00 93.06 454 PHE A N 1
ATOM 3462 C CA . PHE A 1 454 ? 13.666 4.992 -31.850 1.00 93.06 454 PHE A CA 1
ATOM 3463 C C . PHE A 1 454 ? 12.856 4.087 -32.774 1.00 93.06 454 PHE A C 1
ATOM 3465 O O . PHE A 1 454 ? 11.621 4.159 -32.786 1.00 93.06 454 PHE A O 1
ATOM 3472 N N . LYS A 1 455 ? 13.539 3.216 -33.524 1.00 94.19 455 LYS A N 1
ATOM 3473 C CA . LYS A 1 455 ? 12.906 2.314 -34.493 1.00 94.19 455 LYS A CA 1
ATOM 3474 C C . LYS A 1 455 ? 13.294 0.851 -34.305 1.00 94.19 455 LYS A C 1
ATOM 3476 O O . LYS A 1 455 ? 14.395 0.533 -33.846 1.00 94.19 455 LYS A O 1
ATOM 3481 N N . ASP A 1 456 ? 12.371 -0.031 -34.675 1.00 94.62 456 ASP A N 1
ATOM 3482 C CA . ASP A 1 456 ? 12.612 -1.468 -34.802 1.00 94.62 456 ASP A CA 1
ATOM 3483 C C . ASP A 1 456 ? 13.307 -1.826 -36.130 1.00 94.62 456 ASP A C 1
ATOM 3485 O O . ASP A 1 456 ? 13.542 -0.976 -36.990 1.00 94.62 456 ASP A O 1
ATOM 3489 N N . ILE A 1 457 ? 13.611 -3.115 -36.312 1.00 93.31 457 ILE A N 1
ATOM 3490 C CA . ILE A 1 457 ? 14.277 -3.657 -37.512 1.00 93.31 457 ILE A CA 1
ATOM 3491 C C . ILE A 1 457 ? 13.490 -3.456 -38.820 1.00 93.31 457 ILE A C 1
ATOM 3493 O O . ILE A 1 457 ? 14.028 -3.633 -39.911 1.00 93.31 457 ILE A O 1
ATOM 3497 N N . ASN A 1 458 ? 12.203 -3.120 -38.731 1.00 93.50 458 ASN A N 1
ATOM 3498 C CA . ASN A 1 458 ? 11.334 -2.862 -39.875 1.00 93.50 458 ASN A CA 1
ATOM 3499 C C . ASN A 1 458 ? 11.060 -1.354 -40.055 1.00 93.50 458 ASN A C 1
ATOM 3501 O O . ASN A 1 458 ? 10.096 -1.003 -40.736 1.00 93.50 458 ASN A O 1
ATOM 3505 N N . ASP A 1 459 ? 11.873 -0.482 -39.443 1.00 91.94 459 ASP A N 1
ATOM 3506 C CA . ASP A 1 459 ? 11.733 0.982 -39.430 1.00 91.94 459 ASP A CA 1
ATOM 3507 C C . ASP A 1 459 ? 10.435 1.508 -38.763 1.00 91.94 459 ASP A C 1
ATOM 3509 O O . ASP A 1 459 ? 10.066 2.673 -38.949 1.00 91.94 459 ASP A O 1
ATOM 3513 N N . ASN A 1 460 ? 9.736 0.702 -37.952 1.00 94.88 460 ASN A N 1
ATOM 3514 C CA . ASN A 1 460 ? 8.571 1.173 -37.189 1.00 94.88 460 ASN A CA 1
ATOM 3515 C C . ASN A 1 460 ? 9.000 1.857 -35.888 1.00 94.88 460 ASN A C 1
ATOM 3517 O O . ASN A 1 460 ? 9.962 1.431 -35.255 1.00 94.88 460 ASN A O 1
ATOM 3521 N N . LEU A 1 461 ? 8.239 2.862 -35.441 1.00 93.94 461 LEU A N 1
ATOM 3522 C CA . LEU A 1 461 ? 8.454 3.506 -34.140 1.00 93.94 461 LEU A CA 1
ATOM 3523 C C . LEU A 1 461 ? 8.256 2.517 -32.984 1.00 93.94 461 LEU A C 1
ATOM 3525 O O . LEU A 1 461 ? 7.306 1.731 -32.992 1.00 93.94 461 LEU A O 1
ATOM 3529 N N . LEU A 1 462 ? 9.120 2.595 -31.971 1.00 91.00 462 LEU A N 1
ATOM 3530 C CA . LEU A 1 462 ? 8.968 1.798 -30.755 1.00 91.00 462 LEU A CA 1
ATOM 3531 C C . LEU A 1 462 ? 7.813 2.299 -29.877 1.00 91.00 462 LEU A C 1
ATOM 3533 O O . LEU A 1 462 ? 7.563 3.493 -29.745 1.00 91.00 462 LEU A O 1
ATOM 3537 N N . GLU A 1 463 ? 7.143 1.358 -29.212 1.00 87.81 463 GLU A N 1
ATOM 3538 C CA . GLU A 1 463 ? 6.066 1.624 -28.241 1.00 87.81 463 GLU A CA 1
ATOM 3539 C C . GLU A 1 463 ? 6.583 1.803 -26.800 1.00 87.81 463 GLU A C 1
ATOM 3541 O O . GLU A 1 463 ? 5.832 1.669 -25.828 1.00 87.81 463 GLU A O 1
ATOM 3546 N N . TYR A 1 464 ? 7.887 2.014 -26.648 1.00 88.12 464 TYR A N 1
ATOM 3547 C CA . TYR A 1 464 ? 8.576 2.218 -25.382 1.00 88.12 464 TYR A CA 1
ATOM 3548 C C . TYR A 1 464 ? 9.777 3.132 -25.601 1.00 88.12 464 TYR A C 1
ATOM 3550 O O . TYR A 1 464 ? 10.295 3.216 -26.716 1.00 88.12 464 TYR A O 1
ATOM 3558 N N . THR A 1 465 ? 10.250 3.751 -24.526 1.00 88.62 465 THR A N 1
ATOM 3559 C CA . THR A 1 465 ? 11.491 4.519 -24.557 1.00 88.62 465 THR A CA 1
ATOM 3560 C C . THR A 1 465 ? 12.665 3.634 -24.129 1.00 88.62 465 THR A C 1
ATOM 3562 O O . THR A 1 465 ? 12.614 3.089 -23.023 1.00 88.62 465 THR A O 1
ATOM 3565 N N . PRO A 1 466 ? 13.689 3.429 -24.977 1.00 90.19 466 PRO A N 1
ATOM 3566 C CA . PRO A 1 466 ? 14.895 2.701 -24.596 1.00 90.19 466 PRO A CA 1
ATOM 3567 C C . PRO A 1 466 ? 15.667 3.413 -23.483 1.00 90.19 466 PRO A C 1
ATOM 3569 O O . PRO A 1 466 ? 15.593 4.631 -23.348 1.00 90.19 466 PRO A O 1
ATOM 3572 N N . ILE A 1 467 ? 16.428 2.641 -22.711 1.00 88.31 467 ILE A N 1
ATOM 3573 C CA . ILE A 1 467 ? 17.315 3.151 -21.662 1.00 88.31 467 ILE A CA 1
ATOM 3574 C C . ILE A 1 467 ? 18.745 2.895 -22.128 1.00 88.31 467 ILE A C 1
ATOM 3576 O O . ILE A 1 467 ? 19.063 1.763 -22.509 1.00 88.31 467 ILE A O 1
ATOM 3580 N N . PHE A 1 468 ? 19.594 3.918 -22.084 1.00 90.44 468 PHE A N 1
ATOM 3581 C CA . PHE A 1 468 ? 20.962 3.849 -22.586 1.00 90.44 468 PHE A CA 1
ATOM 3582 C C . PHE A 1 468 ? 21.988 4.043 -21.472 1.00 90.44 468 PHE A C 1
ATOM 3584 O O . PHE A 1 468 ? 21.846 4.946 -20.654 1.00 90.44 468 PHE A O 1
ATOM 3591 N N . ASP A 1 469 ? 23.058 3.253 -21.516 1.00 92.38 469 ASP A N 1
ATOM 3592 C CA . ASP A 1 469 ? 24.353 3.696 -21.002 1.00 92.38 469 ASP A CA 1
ATOM 3593 C C . ASP A 1 469 ? 25.035 4.523 -22.096 1.00 92.38 469 ASP A C 1
ATOM 3595 O O . ASP A 1 469 ? 24.859 4.247 -23.288 1.00 92.38 469 ASP A O 1
ATOM 3599 N N . TYR A 1 470 ? 25.835 5.517 -21.728 1.00 92.25 470 TYR A N 1
ATOM 3600 C CA . TYR A 1 470 ? 26.531 6.350 -22.704 1.00 92.25 470 TYR A CA 1
ATOM 3601 C C . TYR A 1 470 ? 27.987 6.597 -22.326 1.00 92.25 470 TYR A C 1
ATOM 3603 O O . TYR A 1 470 ? 28.379 6.511 -21.166 1.00 92.25 470 TYR A O 1
ATOM 3611 N N . LYS A 1 471 ? 28.792 6.910 -23.339 1.00 93.56 471 LYS A N 1
ATOM 3612 C CA . LYS A 1 471 ? 30.152 7.442 -23.197 1.00 93.56 471 LYS A CA 1
ATOM 3613 C C . LYS A 1 471 ? 30.476 8.313 -24.401 1.00 93.56 471 LYS A C 1
ATOM 3615 O O . LYS A 1 471 ? 29.956 8.067 -25.497 1.00 93.56 471 LYS A O 1
ATOM 3620 N N . ILE A 1 472 ? 31.366 9.284 -24.220 1.00 94.06 472 ILE A N 1
ATOM 3621 C CA . ILE A 1 472 ? 31.843 10.127 -25.316 1.00 94.06 472 ILE A CA 1
ATOM 3622 C C . ILE A 1 472 ? 33.336 9.919 -25.512 1.00 94.06 472 ILE A C 1
ATOM 3624 O O . ILE A 1 472 ? 34.106 10.014 -24.563 1.00 94.06 472 ILE A O 1
ATOM 3628 N N . LEU A 1 473 ? 33.747 9.649 -26.748 1.00 95.12 473 LEU A N 1
ATOM 3629 C CA . LEU A 1 473 ? 35.149 9.556 -27.135 1.00 95.12 473 LEU A CA 1
ATOM 3630 C C . LEU A 1 473 ? 35.573 10.817 -27.887 1.00 95.12 473 LEU A C 1
ATOM 3632 O O . LEU A 1 473 ? 34.901 11.228 -28.837 1.00 95.12 473 LEU A O 1
ATOM 3636 N N . GLY A 1 474 ? 36.697 11.397 -27.476 1.00 92.00 474 GLY A N 1
ATOM 3637 C CA . GLY A 1 474 ? 37.327 12.536 -28.127 1.00 92.00 474 GLY A CA 1
ATOM 3638 C C . GLY A 1 474 ? 38.026 12.178 -29.434 1.00 92.00 474 GLY A C 1
ATOM 3639 O O . GLY A 1 474 ? 38.074 11.019 -29.854 1.00 92.00 474 GLY A O 1
ATOM 3640 N N . VAL A 1 475 ? 38.621 13.193 -30.064 1.00 89.50 475 VAL A N 1
ATOM 3641 C CA . VAL A 1 475 ? 39.342 13.066 -31.346 1.00 89.50 475 VAL A CA 1
ATOM 3642 C C . VAL A 1 475 ? 40.504 12.065 -31.305 1.00 89.50 475 VAL A C 1
ATOM 3644 O O . VAL A 1 475 ? 40.895 11.506 -32.328 1.00 89.50 475 VAL A O 1
ATOM 3647 N N . ASP A 1 476 ? 41.066 11.830 -30.122 1.00 90.06 476 ASP A N 1
ATOM 3648 C CA . ASP A 1 476 ? 42.149 10.881 -29.855 1.00 90.06 476 ASP A CA 1
ATOM 3649 C C . ASP A 1 476 ? 41.641 9.468 -29.503 1.00 90.06 476 ASP A C 1
ATOM 3651 O O . ASP A 1 476 ? 42.434 8.551 -29.265 1.00 90.06 476 ASP A O 1
ATOM 3655 N N . GLY A 1 477 ? 40.319 9.281 -29.483 1.00 89.25 477 GLY A N 1
ATOM 3656 C CA . GLY A 1 477 ? 39.647 8.043 -29.111 1.00 89.25 477 GLY A CA 1
ATOM 3657 C C . GLY A 1 477 ? 39.627 7.758 -27.609 1.00 89.25 477 GLY A C 1
ATOM 3658 O O . GLY A 1 477 ? 39.225 6.656 -27.233 1.00 89.25 477 GLY A O 1
ATOM 3659 N N . GLN A 1 478 ? 40.066 8.692 -26.759 1.00 94.06 478 GLN A N 1
ATOM 3660 C CA . GLN A 1 478 ? 39.947 8.574 -25.304 1.00 94.06 478 GLN A CA 1
ATOM 3661 C C . GLN A 1 478 ? 38.585 9.073 -24.824 1.00 94.06 478 GLN A C 1
ATOM 3663 O O . GLN A 1 478 ? 37.956 9.906 -25.471 1.00 94.06 478 GLN A O 1
ATOM 3668 N N . GLU A 1 479 ? 38.124 8.554 -23.689 1.00 95.62 479 GLU A N 1
ATOM 3669 C CA . GLU A 1 479 ? 36.874 8.994 -23.071 1.00 95.62 479 GLU A CA 1
ATOM 3670 C C . GLU A 1 479 ? 36.997 10.429 -22.544 1.00 95.62 479 GLU A C 1
ATOM 3672 O O . GLU A 1 479 ? 37.999 10.788 -21.921 1.00 95.62 479 GLU A O 1
ATOM 3677 N N . VAL A 1 480 ? 35.991 11.255 -22.830 1.00 94.44 480 VAL A N 1
ATOM 3678 C CA . VAL A 1 480 ? 35.929 12.651 -22.391 1.00 94.44 480 VAL A CA 1
ATOM 3679 C C . VAL A 1 480 ? 35.327 12.711 -20.991 1.00 94.44 480 VAL A C 1
ATOM 3681 O O . VAL A 1 480 ? 34.322 12.060 -20.722 1.00 94.44 480 VAL A O 1
ATOM 3684 N N . SER A 1 481 ? 35.938 13.496 -20.104 1.00 92.88 481 SER A N 1
ATOM 3685 C CA . SER A 1 481 ? 35.436 13.700 -18.743 1.00 92.88 481 SER A CA 1
ATOM 3686 C C . SER A 1 481 ? 34.114 14.473 -18.742 1.00 92.88 481 SER A C 1
ATOM 3688 O O . SER A 1 481 ? 33.978 15.446 -19.484 1.00 92.88 481 SER A O 1
ATOM 3690 N N . GLU A 1 482 ? 33.192 14.126 -17.838 1.00 90.56 482 GLU A N 1
ATOM 3691 C CA . GLU A 1 482 ? 31.957 14.897 -17.603 1.00 90.56 482 GLU A CA 1
ATOM 3692 C C . GLU A 1 482 ? 32.239 16.344 -17.154 1.00 90.56 482 GLU A C 1
ATOM 3694 O O . GLU A 1 482 ? 31.439 17.240 -17.408 1.00 90.56 482 GLU A O 1
ATOM 3699 N N . ASP A 1 483 ? 33.407 16.597 -16.546 1.00 90.50 483 ASP A N 1
ATOM 3700 C CA . ASP A 1 483 ? 33.864 17.950 -16.190 1.00 90.50 483 ASP A CA 1
ATOM 3701 C C . ASP A 1 483 ? 34.220 18.806 -17.422 1.00 90.50 483 ASP A C 1
ATOM 3703 O O . ASP A 1 483 ? 34.240 20.035 -17.337 1.00 90.50 483 ASP A O 1
ATOM 3707 N N . ASP A 1 484 ? 34.537 18.169 -18.554 1.00 91.75 484 ASP A N 1
ATOM 3708 C CA . ASP A 1 484 ? 34.871 18.844 -19.810 1.00 91.75 484 ASP A CA 1
ATOM 3709 C C . ASP A 1 484 ? 33.648 18.960 -20.729 1.00 91.75 484 ASP A C 1
ATOM 3711 O O . ASP A 1 484 ? 33.450 19.996 -21.374 1.00 91.75 484 ASP A O 1
ATOM 3715 N N . MET A 1 485 ? 32.833 17.906 -20.789 1.00 91.44 485 MET A N 1
ATOM 3716 C CA . MET A 1 485 ? 31.614 17.836 -21.587 1.00 91.44 485 MET A CA 1
ATOM 3717 C C . MET A 1 485 ? 30.578 16.956 -20.887 1.00 91.44 485 MET A C 1
ATOM 3719 O O . MET A 1 485 ? 30.810 15.765 -20.683 1.00 91.44 485 MET A O 1
ATOM 3723 N N . TYR A 1 486 ? 29.428 17.540 -20.568 1.00 90.38 486 TYR A N 1
ATOM 3724 C CA . TYR A 1 486 ? 28.303 16.849 -19.958 1.00 90.38 486 TYR A CA 1
ATOM 3725 C C . TYR A 1 486 ? 27.318 16.350 -21.011 1.00 90.38 486 TYR A C 1
ATOM 3727 O O . TYR A 1 486 ? 27.128 16.962 -22.065 1.00 90.38 486 TYR A O 1
ATOM 3735 N N . PHE A 1 487 ? 26.706 15.212 -20.710 1.00 90.81 487 PHE A N 1
ATOM 3736 C CA . PHE A 1 487 ? 25.792 14.507 -21.586 1.00 90.81 487 PHE A CA 1
ATOM 3737 C C . PHE A 1 487 ? 24.616 13.978 -20.784 1.00 90.81 487 PHE A C 1
ATOM 3739 O O . PHE A 1 487 ? 24.812 13.349 -19.746 1.00 90.81 487 PHE A O 1
ATOM 3746 N N . GLU A 1 488 ? 23.410 14.171 -21.298 1.00 90.75 488 GLU A N 1
ATOM 3747 C CA . GLU A 1 488 ? 22.198 13.618 -20.705 1.00 90.75 488 GLU A CA 1
ATOM 3748 C C . GLU A 1 488 ? 21.244 13.147 -21.805 1.00 90.75 488 GLU A C 1
ATOM 3750 O O . GLU A 1 488 ? 21.095 13.797 -22.840 1.00 90.75 488 GLU A O 1
ATOM 3755 N N . VAL A 1 489 ? 20.567 12.020 -21.581 1.00 88.50 489 VAL A N 1
ATOM 3756 C CA . VAL A 1 489 ? 19.402 11.633 -22.384 1.00 88.50 489 VAL A CA 1
ATOM 3757 C C . VAL A 1 489 ? 18.159 11.922 -21.560 1.00 88.50 489 VAL A C 1
ATOM 3759 O O . VAL A 1 489 ? 17.911 11.273 -20.549 1.00 88.50 489 VAL A O 1
ATOM 3762 N N . LEU A 1 490 ? 17.357 12.882 -22.005 1.00 87.25 490 LEU A N 1
ATOM 3763 C CA . LEU A 1 490 ? 16.059 13.182 -21.425 1.00 87.25 490 LEU A CA 1
ATOM 3764 C C . LEU A 1 490 ? 15.009 12.246 -22.026 1.00 87.25 490 LEU A C 1
ATOM 3766 O O . LEU A 1 490 ? 14.356 12.553 -23.030 1.00 87.25 490 LEU A O 1
ATOM 3770 N N . GLU A 1 491 ? 14.827 11.073 -21.420 1.00 79.25 491 GLU A N 1
ATOM 3771 C CA . GLU A 1 491 ? 14.036 10.016 -22.052 1.00 79.25 491 GLU A CA 1
ATOM 3772 C C . GLU A 1 491 ? 12.525 10.342 -22.075 1.00 79.25 491 GLU A C 1
ATOM 3774 O O . GLU A 1 491 ? 11.787 9.795 -22.890 1.00 79.25 491 GLU A O 1
ATOM 3779 N N . MET A 1 492 ? 12.028 11.275 -21.245 1.00 76.62 492 MET A N 1
ATOM 3780 C CA . MET A 1 492 ? 10.621 11.720 -21.319 1.00 76.62 492 MET A CA 1
ATOM 3781 C C . MET A 1 492 ? 10.346 12.590 -22.552 1.00 76.62 492 MET A C 1
ATOM 3783 O O . MET A 1 492 ? 9.207 12.647 -23.021 1.00 76.62 492 MET A O 1
ATOM 3787 N N . GLN A 1 493 ? 11.369 13.282 -23.044 1.00 87.50 493 GLN A N 1
ATOM 3788 C CA . GLN A 1 493 ? 11.309 14.201 -24.173 1.00 87.50 493 GLN A CA 1
ATOM 3789 C C . GLN A 1 493 ? 11.797 13.541 -25.467 1.00 87.50 493 GLN A C 1
ATOM 3791 O O . GLN A 1 493 ? 11.551 14.074 -26.545 1.00 87.50 493 GLN A O 1
ATOM 3796 N N . ASN A 1 494 ? 12.430 12.366 -25.365 1.00 88.56 494 ASN A N 1
ATOM 3797 C CA . ASN A 1 494 ? 13.234 11.768 -26.430 1.00 88.56 494 ASN A CA 1
ATOM 3798 C C . ASN A 1 494 ? 14.301 12.753 -26.931 1.00 88.56 494 ASN A C 1
ATOM 3800 O O . ASN A 1 494 ? 14.501 12.903 -28.133 1.00 88.56 494 ASN A O 1
ATOM 3804 N N . GLU A 1 495 ? 14.966 13.435 -26.003 1.00 92.12 495 GLU A N 1
ATOM 3805 C CA . GLU A 1 495 ? 16.005 14.417 -26.303 1.00 92.12 495 GLU A CA 1
ATOM 3806 C C . GLU A 1 495 ? 17.352 13.941 -25.756 1.00 92.12 495 GLU A C 1
ATOM 3808 O O . GLU A 1 495 ? 17.428 13.230 -24.756 1.00 92.12 495 GLU A O 1
ATOM 3813 N N . MET A 1 496 ? 18.423 14.337 -26.426 1.00 91.75 496 MET A N 1
ATOM 3814 C CA . MET A 1 496 ? 19.801 14.177 -25.984 1.00 91.75 496 MET A CA 1
ATOM 3815 C C . MET A 1 496 ? 20.411 15.569 -25.864 1.00 91.75 496 MET A C 1
ATOM 3817 O O . MET A 1 496 ? 20.370 16.337 -26.824 1.00 91.75 496 MET A O 1
ATOM 3821 N N . ILE A 1 497 ? 20.962 15.885 -24.698 1.00 91.69 497 ILE A N 1
ATOM 3822 C CA . ILE A 1 497 ? 21.560 17.179 -24.383 1.00 91.69 497 ILE A CA 1
ATOM 3823 C C . ILE A 1 497 ? 23.065 17.011 -24.250 1.00 91.69 497 ILE A C 1
ATOM 3825 O O . ILE A 1 497 ? 23.547 16.074 -23.610 1.00 91.69 497 ILE A O 1
ATOM 3829 N N . ILE A 1 498 ? 23.798 17.936 -24.861 1.00 91.75 498 ILE A N 1
ATOM 3830 C CA . ILE A 1 498 ? 25.249 18.029 -24.751 1.00 91.75 498 ILE A CA 1
ATOM 3831 C C . ILE A 1 498 ? 25.602 19.436 -24.298 1.00 91.75 498 ILE A C 1
ATOM 3833 O O . ILE A 1 498 ? 25.271 20.413 -24.972 1.00 91.75 498 ILE A O 1
ATOM 3837 N N . GLU A 1 499 ? 26.312 19.531 -23.182 1.00 91.19 499 GLU A N 1
ATOM 3838 C CA . GLU A 1 499 ? 26.837 20.787 -22.660 1.00 91.19 499 GLU A CA 1
ATOM 3839 C C . GLU A 1 499 ? 28.362 20.752 -22.651 1.00 91.19 499 GLU A C 1
ATOM 3841 O O . GLU A 1 499 ? 28.980 19.805 -22.166 1.00 91.19 499 GLU A O 1
ATOM 3846 N N . ILE A 1 500 ? 28.992 21.811 -23.158 1.00 90.12 500 ILE A N 1
ATOM 3847 C CA . ILE A 1 500 ? 30.452 21.936 -23.145 1.00 90.12 500 ILE A CA 1
ATOM 3848 C C . ILE A 1 500 ? 30.882 22.849 -21.999 1.00 90.12 500 ILE A C 1
ATOM 3850 O O . ILE A 1 500 ? 30.549 24.037 -21.972 1.00 90.12 500 ILE A O 1
ATOM 3854 N N . TYR A 1 501 ? 31.685 22.312 -21.082 1.00 88.62 501 TYR A N 1
ATOM 3855 C CA . TYR A 1 501 ? 32.245 23.054 -19.951 1.00 88.62 501 TYR A CA 1
ATOM 3856 C C . TYR A 1 501 ? 33.691 23.485 -20.183 1.00 88.62 501 TYR A C 1
ATOM 3858 O O . TYR A 1 501 ? 34.094 24.558 -19.725 1.00 88.62 501 TYR A O 1
ATOM 3866 N N . ASN A 1 502 ? 34.465 22.701 -20.938 1.00 88.94 502 ASN A N 1
ATOM 3867 C CA . ASN A 1 502 ? 35.830 23.046 -21.309 1.00 88.94 502 ASN A CA 1
ATOM 3868 C C . ASN A 1 502 ? 35.907 23.543 -22.767 1.00 88.94 502 ASN A C 1
ATOM 3870 O O . ASN A 1 502 ? 35.954 22.738 -23.698 1.00 88.94 502 ASN A O 1
ATOM 3874 N N . PRO A 1 503 ? 36.013 24.866 -22.998 1.00 82.75 503 PRO A N 1
ATOM 3875 C CA . PRO A 1 503 ? 36.089 25.427 -24.349 1.00 82.75 503 PRO A CA 1
ATOM 3876 C C . PRO A 1 503 ? 37.426 25.143 -25.056 1.00 82.75 503 PRO A C 1
ATOM 3878 O O . PRO A 1 503 ? 37.583 25.486 -26.223 1.00 82.75 503 PRO A O 1
ATOM 3881 N N . ASN A 1 504 ? 38.406 24.548 -24.364 1.00 85.94 504 ASN A N 1
ATOM 3882 C CA . ASN A 1 504 ? 39.714 24.206 -24.931 1.00 85.94 504 ASN A CA 1
ATOM 3883 C C . ASN A 1 504 ? 39.791 22.753 -25.419 1.00 85.94 504 ASN A C 1
ATOM 3885 O O . ASN A 1 504 ? 40.890 22.269 -25.706 1.00 85.94 504 ASN A O 1
ATOM 3889 N N . LEU A 1 505 ? 38.660 22.045 -25.476 1.00 88.81 505 LEU A N 1
ATOM 3890 C CA . LEU A 1 505 ? 38.597 20.730 -26.100 1.00 88.81 505 LEU A CA 1
ATOM 3891 C C . LEU A 1 505 ? 39.117 20.805 -27.551 1.00 88.81 505 LEU A C 1
ATOM 3893 O O . LEU A 1 505 ? 38.839 21.783 -28.251 1.00 88.81 505 LEU A O 1
ATOM 3897 N N . PRO A 1 506 ? 39.898 19.812 -28.016 1.00 88.75 506 PRO A N 1
ATOM 3898 C CA . PRO A 1 506 ? 40.350 19.772 -29.402 1.00 88.75 506 PRO A CA 1
ATOM 3899 C C . PRO A 1 506 ? 39.186 19.867 -30.397 1.00 88.75 506 PRO A C 1
ATOM 3901 O O . PRO A 1 506 ? 38.184 19.178 -30.253 1.00 88.75 506 PRO A O 1
ATOM 3904 N N . VAL A 1 507 ? 39.330 20.679 -31.444 1.00 85.12 507 VAL A N 1
ATOM 3905 C CA . VAL A 1 507 ? 38.370 20.677 -32.560 1.00 85.12 507 VAL A CA 1
ATOM 3906 C C . VAL A 1 507 ? 38.456 19.357 -33.332 1.00 85.12 507 VAL A C 1
ATOM 3908 O O . VAL A 1 507 ? 39.541 18.790 -33.489 1.00 85.12 507 VAL A O 1
ATOM 3911 N N . GLY A 1 508 ? 37.321 18.874 -33.834 1.00 83.00 508 GLY A N 1
ATOM 3912 C CA . GLY A 1 508 ? 37.234 17.633 -34.605 1.00 83.00 508 GLY A CA 1
ATOM 3913 C C . GLY A 1 508 ? 36.037 16.763 -34.234 1.00 83.00 508 GLY A C 1
ATOM 3914 O O . GLY A 1 508 ? 35.093 17.225 -33.594 1.00 83.00 508 GLY A O 1
ATOM 3915 N N . ASP A 1 509 ? 36.082 15.508 -34.676 1.00 85.62 509 ASP A N 1
ATOM 3916 C CA . ASP A 1 509 ? 34.986 14.550 -34.531 1.00 85.62 509 ASP A CA 1
ATOM 3917 C C . ASP A 1 509 ? 35.022 13.847 -33.170 1.00 85.62 509 ASP A C 1
ATOM 3919 O O . ASP A 1 509 ? 36.016 13.218 -32.798 1.00 85.62 509 ASP A O 1
ATOM 3923 N N . TYR A 1 510 ? 33.898 13.903 -32.463 1.00 92.25 510 TYR A N 1
ATOM 3924 C CA . TYR A 1 510 ? 33.649 13.219 -31.201 1.00 92.25 510 TYR A CA 1
ATOM 3925 C C . TYR A 1 510 ? 32.594 12.140 -31.418 1.00 92.25 510 TYR A C 1
ATOM 3927 O O . TYR A 1 510 ? 31.614 12.347 -32.137 1.00 92.25 510 TYR A O 1
ATOM 3935 N N . LYS A 1 511 ? 32.784 10.978 -30.791 1.00 92.62 511 LYS A N 1
ATOM 3936 C CA . LY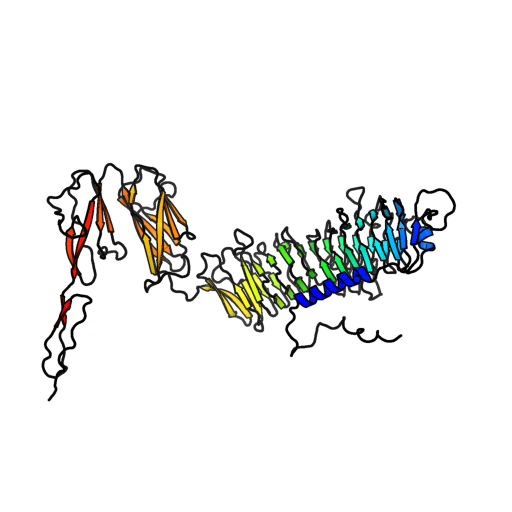S A 1 511 ? 31.866 9.838 -30.906 1.00 92.62 511 LYS A CA 1
ATOM 3937 C C . LYS A 1 511 ? 31.073 9.673 -29.626 1.00 92.62 511 LYS A C 1
ATOM 3939 O O . LYS A 1 511 ? 31.638 9.325 -28.595 1.00 92.62 511 LYS A O 1
ATOM 3944 N N . ILE A 1 512 ? 29.768 9.842 -29.725 1.00 92.94 512 ILE A N 1
ATOM 3945 C CA . ILE A 1 512 ? 28.809 9.506 -28.681 1.00 92.94 512 ILE A CA 1
ATOM 3946 C C . ILE A 1 512 ? 28.380 8.068 -28.918 1.00 92.94 512 ILE A C 1
ATOM 3948 O O . ILE A 1 512 ? 27.908 7.723 -30.002 1.00 92.94 512 ILE A O 1
ATOM 3952 N N . ILE A 1 513 ? 28.569 7.221 -27.918 1.00 93.25 513 ILE A N 1
ATOM 3953 C CA . ILE A 1 513 ? 28.201 5.812 -27.992 1.00 93.25 513 ILE A CA 1
ATOM 3954 C C . ILE A 1 513 ? 27.043 5.599 -27.031 1.00 93.25 513 ILE A C 1
ATOM 3956 O O . ILE A 1 513 ? 27.242 5.635 -25.821 1.00 93.25 513 ILE A O 1
ATOM 3960 N N . LEU A 1 514 ? 25.854 5.373 -27.582 1.00 94.38 514 LEU A N 1
ATOM 3961 C CA . LEU A 1 514 ? 24.653 4.986 -26.849 1.00 94.38 514 LEU A CA 1
ATOM 3962 C C . LEU A 1 514 ? 24.562 3.459 -26.827 1.00 94.38 514 LEU A C 1
ATOM 3964 O O . LEU A 1 514 ? 24.416 2.834 -27.874 1.00 94.38 514 LEU A O 1
ATOM 3968 N N . THR A 1 515 ? 24.641 2.846 -25.654 1.00 95.00 515 THR A N 1
ATOM 3969 C CA . THR A 1 515 ? 24.516 1.394 -25.476 1.00 95.00 515 THR A CA 1
ATOM 3970 C C . THR A 1 515 ? 23.132 1.084 -24.933 1.00 95.00 515 THR A C 1
ATOM 3972 O O . THR A 1 515 ? 22.827 1.438 -23.798 1.00 95.00 515 THR A O 1
ATOM 3975 N N . ASP A 1 516 ? 22.279 0.432 -25.724 1.00 92.62 516 ASP A N 1
ATOM 3976 C CA . ASP A 1 516 ? 20.960 0.010 -25.244 1.00 92.62 516 ASP A CA 1
ATOM 3977 C C . ASP A 1 516 ? 21.121 -1.001 -24.108 1.00 92.62 516 ASP A C 1
ATOM 3979 O O . ASP A 1 516 ? 21.614 -2.109 -24.318 1.00 92.62 516 ASP A O 1
ATOM 3983 N N . THR A 1 517 ? 20.670 -0.639 -22.910 1.00 90.25 517 THR A N 1
ATOM 3984 C CA . THR A 1 517 ? 20.789 -1.479 -21.707 1.00 90.25 517 THR A CA 1
ATOM 3985 C C . THR A 1 517 ? 20.017 -2.794 -21.825 1.00 90.25 517 THR A C 1
ATOM 3987 O O . THR A 1 517 ? 20.331 -3.760 -21.128 1.00 90.25 517 THR A O 1
ATOM 3990 N N . LEU A 1 518 ? 19.023 -2.867 -22.720 1.00 89.56 518 LEU A N 1
ATOM 3991 C CA . LEU A 1 518 ? 18.242 -4.081 -22.933 1.00 89.56 518 LEU A CA 1
ATOM 3992 C C . LEU A 1 518 ? 18.967 -5.099 -23.822 1.00 89.56 518 LEU A C 1
ATOM 3994 O O . LEU A 1 518 ? 18.955 -6.294 -23.524 1.00 89.56 518 LEU A O 1
ATOM 3998 N N . THR A 1 519 ? 19.534 -4.656 -24.946 1.00 89.50 519 THR A N 1
ATOM 3999 C CA . THR A 1 519 ? 20.128 -5.551 -25.958 1.00 89.50 519 THR A CA 1
ATOM 4000 C C . THR A 1 519 ? 21.655 -5.558 -25.962 1.00 89.50 519 THR A C 1
ATOM 4002 O O . THR A 1 519 ? 22.255 -6.456 -26.552 1.00 89.50 519 THR A O 1
ATOM 4005 N N . GLY A 1 520 ? 22.288 -4.571 -25.329 1.00 92.44 520 GLY A N 1
ATOM 4006 C CA . GLY A 1 520 ? 23.722 -4.299 -25.421 1.00 92.44 520 GLY A CA 1
ATOM 4007 C C . GLY A 1 520 ? 24.162 -3.749 -26.781 1.00 92.44 520 GLY A C 1
ATOM 4008 O O . GLY A 1 520 ? 25.361 -3.679 -27.042 1.00 92.44 520 GLY A O 1
ATOM 4009 N N . LYS A 1 521 ? 23.225 -3.405 -27.677 1.00 93.38 521 LYS A N 1
ATOM 4010 C CA . LYS A 1 521 ? 23.544 -2.856 -28.999 1.00 93.38 521 LYS A CA 1
ATOM 4011 C C . LYS A 1 521 ? 24.055 -1.421 -28.847 1.00 93.38 521 LYS A C 1
ATOM 4013 O O . LYS A 1 521 ? 23.400 -0.596 -28.217 1.00 93.38 521 LYS A O 1
ATOM 4018 N N . GLU A 1 522 ? 25.216 -1.141 -29.434 1.00 95.00 522 GLU A N 1
ATOM 4019 C CA . GLU A 1 522 ? 25.798 0.202 -29.480 1.00 95.00 522 GLU A CA 1
ATOM 4020 C C . GLU A 1 522 ? 25.302 0.966 -30.719 1.00 95.00 522 GLU A C 1
ATOM 4022 O O . GLU A 1 522 ? 25.284 0.433 -31.831 1.00 95.00 522 GLU A O 1
ATOM 4027 N N . PHE A 1 523 ? 24.945 2.233 -30.521 1.00 92.69 523 PHE A N 1
ATOM 4028 C CA . PHE A 1 523 ? 24.597 3.205 -31.551 1.00 92.69 523 PHE A CA 1
ATOM 4029 C C . PHE A 1 523 ? 25.591 4.357 -31.467 1.00 92.69 523 PHE A C 1
ATOM 4031 O O . PHE A 1 523 ? 25.740 4.981 -30.417 1.00 92.69 523 PHE A O 1
ATOM 4038 N N . ILE A 1 524 ? 26.298 4.618 -32.565 1.00 91.56 524 ILE A N 1
ATOM 4039 C CA . ILE A 1 524 ? 27.365 5.618 -32.597 1.00 91.56 524 ILE A CA 1
ATOM 4040 C C . ILE A 1 524 ? 26.859 6.856 -33.321 1.00 91.56 524 ILE A C 1
ATOM 4042 O O . ILE A 1 524 ? 26.557 6.806 -34.512 1.00 91.56 524 ILE A O 1
ATOM 4046 N N . HIS A 1 525 ? 26.830 7.973 -32.608 1.00 89.56 525 HIS A N 1
ATOM 4047 C CA . HIS A 1 525 ? 26.570 9.288 -33.164 1.00 89.56 525 HIS A CA 1
ATOM 4048 C C . HIS A 1 525 ? 27.858 10.103 -33.197 1.00 89.56 525 HIS A C 1
ATOM 4050 O O . HIS A 1 525 ? 28.633 10.079 -32.243 1.00 89.56 525 HIS A O 1
ATOM 4056 N N . VAL A 1 526 ? 28.109 10.812 -34.295 1.00 88.56 526 VAL A N 1
ATOM 4057 C CA . VAL A 1 526 ? 29.299 11.654 -34.438 1.00 88.56 526 VAL A CA 1
ATOM 4058 C C . VAL A 1 526 ? 28.869 13.110 -34.408 1.00 88.56 526 VAL A C 1
ATOM 4060 O O . VAL A 1 526 ? 28.071 13.526 -35.246 1.00 88.56 526 VAL A O 1
ATOM 4063 N N . ILE A 1 527 ? 29.427 13.866 -33.467 1.00 88.62 527 ILE A N 1
ATOM 4064 C CA . ILE A 1 527 ? 29.312 15.324 -33.423 1.00 88.62 527 ILE A CA 1
ATOM 4065 C C . ILE A 1 527 ? 30.664 15.940 -33.744 1.00 88.62 527 ILE A C 1
ATOM 4067 O O . ILE A 1 527 ? 31.706 15.343 -33.467 1.00 88.62 527 ILE A O 1
ATOM 4071 N N . LYS A 1 528 ? 30.658 17.160 -34.271 1.00 86.19 528 LYS A N 1
ATOM 4072 C CA . LYS A 1 528 ? 31.892 17.892 -34.539 1.00 86.19 528 LYS A CA 1
ATOM 4073 C C . LYS A 1 528 ? 32.030 19.159 -33.713 1.00 86.19 528 LYS A C 1
ATOM 4075 O O . LYS A 1 528 ? 31.206 20.064 -33.822 1.00 86.19 528 LYS A O 1
ATOM 4080 N N . LEU A 1 529 ? 33.121 19.264 -32.964 1.00 87.25 529 LEU A N 1
ATOM 4081 C CA . LEU A 1 529 ? 33.490 20.499 -32.277 1.00 87.25 529 LEU A CA 1
ATOM 4082 C C . LEU A 1 529 ? 34.305 21.391 -33.218 1.00 87.25 529 LEU A C 1
ATOM 4084 O O . LEU A 1 529 ? 35.236 20.919 -33.877 1.00 87.25 529 LEU A O 1
ATOM 4088 N N . TYR A 1 530 ? 33.958 22.674 -33.299 1.00 80.69 530 TYR A N 1
ATOM 4089 C CA . TYR A 1 530 ? 34.645 23.651 -34.151 1.00 80.69 530 TYR A CA 1
ATOM 4090 C C . TYR A 1 530 ? 34.773 25.015 -33.462 1.00 80.69 530 TYR A C 1
ATOM 4092 O O . TYR A 1 530 ? 34.148 25.256 -32.433 1.00 80.69 530 TYR A O 1
ATOM 4100 N N . ASN A 1 531 ? 35.593 25.910 -34.016 1.00 76.56 531 ASN A N 1
ATOM 4101 C CA . ASN A 1 531 ? 35.716 27.298 -33.569 1.00 76.56 531 ASN A CA 1
ATOM 4102 C C . ASN A 1 531 ? 35.509 28.268 -34.752 1.00 76.56 531 ASN A C 1
ATOM 4104 O O . ASN A 1 531 ? 35.728 27.912 -35.905 1.00 76.56 531 ASN A O 1
ATOM 4108 N N . ASN A 1 532 ? 35.089 29.507 -34.470 1.00 66.38 532 ASN A N 1
ATOM 4109 C CA . ASN A 1 532 ? 34.773 30.536 -35.480 1.00 66.38 532 ASN A CA 1
ATOM 4110 C C . ASN A 1 532 ? 35.978 31.039 -36.318 1.00 66.38 532 ASN A C 1
ATOM 4112 O O . ASN A 1 532 ? 35.824 31.976 -37.099 1.00 66.38 532 ASN A O 1
ATOM 4116 N N . GLU A 1 533 ? 37.173 30.460 -36.159 1.00 61.69 533 GLU A N 1
ATOM 4117 C CA . GLU A 1 533 ? 38.330 30.737 -37.029 1.00 61.69 533 GLU A CA 1
ATOM 4118 C C . GLU A 1 533 ? 38.413 29.770 -38.229 1.00 61.69 533 GLU A C 1
ATOM 4120 O O . GLU A 1 533 ? 39.219 29.980 -39.141 1.00 61.69 533 GLU A O 1
ATOM 4125 N N . GLU A 1 534 ? 37.565 28.737 -38.259 1.00 68.06 534 GLU A N 1
ATOM 4126 C CA . GLU A 1 534 ? 37.537 27.695 -39.285 1.00 68.06 534 GLU A CA 1
ATOM 4127 C C . GLU A 1 534 ? 36.149 27.602 -39.940 1.00 68.06 534 GLU A C 1
ATOM 4129 O O . GLU A 1 534 ? 35.121 27.645 -39.268 1.00 68.06 534 GLU A O 1
ATOM 4134 N N . SER A 1 535 ? 36.110 27.442 -41.264 1.00 75.88 535 SER A N 1
ATOM 4135 C CA . SER A 1 535 ? 34.874 27.160 -41.999 1.00 75.88 535 SER A CA 1
ATOM 4136 C C . SER A 1 535 ? 34.540 25.669 -41.902 1.00 75.88 535 SER A C 1
ATOM 4138 O O . SER A 1 535 ? 35.433 24.814 -42.006 1.00 75.88 535 SER A O 1
ATOM 4140 N N . VAL A 1 536 ? 33.258 25.328 -41.742 1.00 78.19 536 VAL A N 1
ATOM 4141 C CA . VAL A 1 536 ? 32.803 23.933 -41.727 1.00 78.19 536 VAL A CA 1
ATOM 4142 C C . VAL A 1 536 ? 32.421 23.485 -43.132 1.00 78.19 536 VAL A C 1
ATOM 4144 O O . VAL A 1 536 ? 31.524 24.030 -43.774 1.00 78.19 536 VAL A O 1
ATOM 4147 N N . VAL A 1 537 ? 33.070 22.419 -43.591 1.00 87.06 537 VAL A N 1
ATOM 4148 C CA . VAL A 1 537 ? 32.705 21.711 -44.818 1.00 87.06 537 VAL A CA 1
ATOM 4149 C C . VAL A 1 537 ? 31.838 20.524 -44.440 1.00 87.06 537 VAL A C 1
ATOM 4151 O O . VAL A 1 537 ? 32.311 19.602 -43.777 1.00 87.06 537 VAL A O 1
ATOM 4154 N N . THR A 1 538 ? 30.583 20.541 -44.876 1.00 88.62 538 THR A N 1
ATOM 4155 C CA . THR A 1 538 ? 29.626 19.445 -44.694 1.00 88.62 538 THR A CA 1
ATOM 4156 C C . THR A 1 538 ? 29.547 18.624 -45.972 1.00 88.62 538 THR A C 1
ATOM 4158 O O . THR A 1 538 ? 29.203 19.150 -47.022 1.00 88.62 538 THR A O 1
ATOM 4161 N N . PHE A 1 539 ? 29.814 17.328 -45.900 1.00 91.75 539 PHE A N 1
ATOM 4162 C CA . PHE A 1 539 ? 29.558 16.377 -46.976 1.00 91.75 539 PHE A CA 1
ATOM 4163 C C . PHE A 1 539 ? 28.213 15.700 -46.724 1.00 91.75 539 PHE A C 1
ATOM 4165 O O . PHE A 1 539 ? 28.125 14.815 -45.877 1.00 91.75 539 PHE A O 1
ATOM 4172 N N . ASP A 1 540 ? 27.166 16.107 -47.440 1.00 92.81 540 ASP A N 1
ATOM 4173 C CA . ASP A 1 540 ? 25.844 15.482 -47.379 1.00 92.81 540 ASP A CA 1
ATOM 4174 C C . ASP A 1 540 ? 25.765 14.325 -48.379 1.00 92.81 540 ASP A C 1
ATOM 4176 O O . ASP A 1 540 ? 25.818 14.519 -49.599 1.00 92.81 540 ASP A O 1
ATOM 4180 N N . PHE A 1 541 ? 25.633 13.097 -47.872 1.00 94.44 541 PHE A N 1
ATOM 4181 C CA . PHE A 1 541 ? 25.671 11.901 -48.713 1.00 94.44 541 PHE A CA 1
ATOM 4182 C C . PHE A 1 541 ? 24.371 11.705 -49.505 1.00 94.44 541 PHE A C 1
ATOM 4184 O O . PHE A 1 541 ? 24.290 10.801 -50.342 1.00 94.44 541 PHE A O 1
ATOM 4191 N N . ASN A 1 542 ? 23.363 12.558 -49.287 1.00 92.50 542 ASN A N 1
ATOM 4192 C CA . ASN A 1 542 ? 22.155 12.689 -50.093 1.00 92.50 542 ASN A CA 1
ATOM 4193 C C . ASN A 1 542 ? 21.463 11.333 -50.351 1.00 92.50 542 ASN A C 1
ATOM 4195 O O . ASN A 1 542 ? 21.239 10.895 -51.489 1.00 92.50 542 ASN A O 1
ATOM 4199 N N . GLY A 1 543 ? 21.179 10.630 -49.251 1.00 88.00 543 GLY A N 1
ATOM 4200 C CA . GLY A 1 543 ? 20.588 9.289 -49.235 1.00 88.00 543 GLY A CA 1
ATOM 4201 C C . GLY A 1 543 ? 21.585 8.130 -49.374 1.00 88.00 543 GLY A C 1
ATOM 4202 O O . GLY A 1 543 ? 21.145 6.990 -49.514 1.00 88.00 543 GLY A O 1
ATOM 4203 N N . GLY A 1 544 ? 22.892 8.406 -49.382 1.00 90.69 544 GLY A N 1
ATOM 4204 C CA . GLY A 1 544 ? 23.963 7.422 -49.181 1.00 90.69 544 GLY A CA 1
ATOM 4205 C C . GLY A 1 544 ? 24.477 7.384 -47.734 1.00 90.69 544 GLY A C 1
ATOM 4206 O O . GLY A 1 544 ? 23.969 8.099 -46.872 1.00 90.69 544 GLY A O 1
ATOM 4207 N N . HIS A 1 545 ? 25.493 6.558 -47.489 1.00 87.62 545 HIS A N 1
ATOM 4208 C CA . HIS A 1 545 ? 26.152 6.380 -46.191 1.00 87.62 545 HIS A CA 1
ATOM 4209 C C . HIS A 1 545 ? 27.683 6.251 -46.333 1.00 87.62 545 HIS A C 1
ATOM 4211 O O . HIS A 1 545 ? 28.192 6.024 -47.437 1.00 87.62 545 HIS A O 1
ATOM 4217 N N . GLN A 1 546 ? 28.432 6.369 -45.232 1.00 88.25 546 GLN A N 1
ATOM 4218 C CA . GLN A 1 546 ? 29.886 6.168 -45.228 1.00 88.25 546 GLN A CA 1
ATOM 4219 C C . GLN A 1 546 ? 30.235 4.718 -45.594 1.00 88.25 546 GLN A C 1
ATOM 4221 O O . GLN A 1 546 ? 29.514 3.778 -45.255 1.00 88.25 546 GLN A O 1
ATOM 4226 N N . LYS A 1 547 ? 31.370 4.520 -46.271 1.00 83.75 547 LYS A N 1
ATOM 4227 C CA . LYS A 1 547 ? 31.830 3.200 -46.723 1.00 83.75 547 LYS A CA 1
ATOM 4228 C C . LYS A 1 547 ? 31.892 2.150 -45.608 1.00 83.75 547 LYS A C 1
ATOM 4230 O O . LYS A 1 547 ? 31.462 1.020 -45.823 1.00 83.75 547 LYS A O 1
ATOM 4235 N N . ASP A 1 548 ? 32.385 2.545 -44.439 1.00 80.25 548 ASP A N 1
ATOM 4236 C CA . ASP A 1 548 ? 32.609 1.642 -43.307 1.00 80.25 548 ASP A CA 1
ATOM 4237 C C . ASP A 1 548 ? 31.524 1.751 -42.219 1.00 80.25 548 ASP A C 1
ATOM 4239 O O . ASP A 1 548 ? 31.584 1.031 -41.224 1.00 80.25 548 ASP A O 1
ATOM 4243 N N . ASN A 1 549 ? 30.527 2.630 -42.390 1.00 73.44 549 ASN A N 1
ATOM 4244 C CA . ASN A 1 549 ? 29.433 2.806 -41.434 1.00 73.44 549 ASN A CA 1
ATOM 4245 C C . ASN A 1 549 ? 28.139 3.258 -42.134 1.00 73.44 549 ASN A C 1
ATOM 4247 O O . ASN A 1 549 ? 28.069 4.345 -42.708 1.00 73.44 549 ASN A O 1
ATOM 4251 N N . VAL A 1 550 ? 27.106 2.416 -42.064 1.00 74.44 550 VAL A N 1
ATOM 4252 C CA . VAL A 1 550 ? 25.808 2.639 -42.723 1.00 74.44 550 VAL A CA 1
ATOM 4253 C C . VAL A 1 550 ? 24.957 3.725 -42.067 1.00 74.44 550 VAL A C 1
ATOM 4255 O O . VAL A 1 550 ? 24.074 4.272 -42.725 1.00 74.44 550 VAL A O 1
ATOM 4258 N N . ASP A 1 551 ? 25.239 4.069 -40.812 1.00 73.56 551 ASP A N 1
ATOM 4259 C CA . ASP A 1 551 ? 24.443 5.031 -40.044 1.00 73.56 551 ASP A CA 1
ATOM 4260 C C . ASP A 1 551 ? 24.928 6.479 -40.226 1.00 73.56 551 ASP A C 1
ATOM 4262 O O . ASP A 1 551 ? 24.241 7.430 -39.856 1.00 73.56 551 ASP A O 1
ATOM 4266 N N . ILE A 1 552 ? 26.096 6.673 -40.848 1.00 73.06 552 ILE A N 1
ATOM 4267 C CA . ILE A 1 552 ? 26.682 7.995 -41.094 1.00 73.06 552 ILE A CA 1
ATOM 4268 C C . ILE A 1 552 ? 26.259 8.479 -42.481 1.00 73.06 552 ILE A C 1
ATOM 4270 O O . ILE A 1 552 ? 26.777 8.011 -43.495 1.00 73.06 552 ILE A O 1
ATOM 4274 N N . ASN A 1 553 ? 25.327 9.434 -42.526 1.00 82.38 553 ASN A N 1
ATOM 4275 C CA . ASN A 1 553 ? 24.790 10.038 -43.754 1.00 82.38 553 ASN A CA 1
ATOM 4276 C C . ASN A 1 553 ? 25.373 11.431 -44.075 1.00 82.38 553 ASN A C 1
ATOM 4278 O O . ASN A 1 553 ? 25.064 12.001 -45.126 1.00 82.38 553 ASN A O 1
ATOM 4282 N N . LYS A 1 554 ? 26.213 11.972 -43.185 1.00 86.19 554 LYS A N 1
ATOM 4283 C CA . LYS A 1 554 ? 26.948 13.228 -43.357 1.00 86.19 554 LYS A CA 1
ATOM 4284 C C . LYS A 1 554 ? 28.336 13.123 -42.733 1.00 86.19 554 LYS A C 1
ATOM 4286 O O . LYS A 1 554 ? 28.511 12.405 -41.754 1.00 86.19 554 LYS A O 1
ATOM 4291 N N . ALA A 1 555 ? 29.302 13.865 -43.264 1.00 82.94 555 ALA A N 1
ATOM 4292 C CA . ALA A 1 555 ? 30.621 14.044 -42.653 1.00 82.94 555 ALA A CA 1
ATOM 4293 C C . ALA A 1 555 ? 30.983 15.529 -42.589 1.00 82.94 555 ALA A C 1
ATOM 4295 O O . ALA A 1 555 ? 30.528 16.307 -43.427 1.00 82.94 555 ALA A O 1
ATOM 4296 N N . TYR A 1 556 ? 31.814 15.927 -41.628 1.00 81.56 556 TYR A N 1
ATOM 4297 C CA . TYR A 1 556 ? 32.127 17.333 -41.396 1.00 81.56 556 TYR A CA 1
ATOM 4298 C C . TYR A 1 556 ? 33.635 17.549 -41.217 1.00 81.56 556 TYR A C 1
ATOM 4300 O O . TYR A 1 556 ? 34.293 16.810 -40.500 1.00 81.56 556 TYR A O 1
ATOM 4308 N N . PHE A 1 557 ? 34.194 18.601 -41.817 1.00 81.50 557 PHE A N 1
ATOM 4309 C CA . PHE A 1 557 ? 35.623 18.944 -41.711 1.00 81.50 557 PHE A CA 1
ATOM 4310 C C . PHE A 1 557 ? 35.777 20.409 -41.340 1.00 81.50 557 PHE A C 1
ATOM 4312 O O . PHE A 1 557 ? 34.976 21.232 -41.779 1.00 81.50 557 PHE A O 1
ATOM 4319 N N . SER A 1 558 ? 36.707 20.728 -40.439 1.00 74.56 558 SER A N 1
ATOM 4320 C CA . SER A 1 558 ? 37.031 22.121 -40.125 1.00 74.56 558 SER A CA 1
ATOM 4321 C C . SER A 1 558 ? 38.287 22.459 -40.884 1.00 74.56 558 SER A C 1
ATOM 4323 O O . SER A 1 558 ? 39.255 21.695 -40.847 1.00 74.56 558 SER A O 1
ATOM 4325 N N . VAL A 1 559 ? 38.251 23.569 -41.601 1.00 79.19 559 VAL A N 1
ATOM 4326 C CA . VAL A 1 559 ? 39.415 24.054 -42.324 1.00 79.19 559 VAL A CA 1
ATOM 4327 C C . VAL A 1 559 ? 39.573 25.544 -42.128 1.00 79.19 559 VAL A C 1
ATOM 4329 O O . VAL A 1 559 ? 38.597 26.289 -42.082 1.00 79.19 559 VAL A O 1
ATOM 4332 N N . GLY A 1 560 ? 40.826 25.986 -42.047 1.00 75.69 560 GLY A N 1
ATOM 4333 C CA . GLY A 1 560 ? 41.129 27.407 -42.075 1.00 75.69 560 GLY A CA 1
ATOM 4334 C C . GLY A 1 560 ? 40.643 28.047 -43.377 1.00 75.69 560 GLY A C 1
ATOM 4335 O O . GLY A 1 560 ? 40.502 27.388 -44.413 1.00 75.69 560 GLY A O 1
ATOM 4336 N N . LYS A 1 561 ? 40.433 29.360 -43.337 1.00 72.94 561 LYS A N 1
ATOM 4337 C CA . LYS A 1 561 ? 40.085 30.164 -44.511 1.00 72.94 561 LYS A CA 1
ATOM 4338 C C . LYS A 1 561 ? 41.011 29.894 -45.707 1.00 72.94 561 LYS A C 1
ATOM 4340 O O . LYS A 1 561 ? 42.222 29.758 -45.543 1.00 72.94 561 LYS A O 1
ATOM 4345 N N . ASP A 1 562 ? 40.434 29.907 -46.910 1.00 79.06 562 ASP A N 1
ATOM 4346 C CA . ASP A 1 562 ? 41.143 29.802 -48.192 1.00 79.06 562 ASP A CA 1
ATOM 4347 C C . ASP A 1 562 ? 41.938 28.490 -48.344 1.00 79.06 562 ASP A C 1
ATOM 4349 O O . ASP A 1 562 ? 42.905 28.412 -49.105 1.00 79.06 562 ASP A O 1
ATOM 4353 N N . THR A 1 563 ? 41.510 27.437 -47.644 1.00 83.38 563 THR A N 1
ATOM 4354 C CA . THR A 1 563 ? 42.152 26.118 -47.679 1.00 83.38 563 THR A CA 1
ATOM 4355 C C . THR A 1 563 ? 41.531 25.227 -48.755 1.00 83.38 563 THR A C 1
ATOM 4357 O O . THR A 1 563 ? 40.311 25.207 -48.939 1.00 83.38 563 THR A O 1
ATOM 4360 N N . LEU A 1 564 ? 42.383 24.470 -49.453 1.00 88.50 564 LEU A N 1
ATOM 4361 C CA . LEU A 1 564 ? 41.976 23.343 -50.295 1.00 88.50 564 LEU A CA 1
ATOM 4362 C C . LEU A 1 564 ? 41.697 22.128 -49.408 1.00 88.50 564 LEU A C 1
ATOM 4364 O O . LEU A 1 564 ? 42.512 21.782 -48.550 1.00 88.50 564 LEU A O 1
ATOM 4368 N N . ILE A 1 565 ? 40.570 21.462 -49.633 1.00 89.31 565 ILE A N 1
ATOM 4369 C CA . ILE A 1 565 ? 40.210 20.245 -48.903 1.00 89.31 565 ILE A CA 1
ATOM 4370 C C . ILE A 1 565 ? 40.614 18.996 -49.675 1.00 89.31 565 ILE A C 1
ATOM 4372 O O . ILE A 1 565 ? 40.532 18.953 -50.899 1.00 89.31 565 ILE A O 1
ATOM 4376 N N . ASN A 1 566 ? 41.009 17.948 -48.953 1.00 87.62 566 ASN A N 1
ATOM 4377 C CA . ASN A 1 566 ? 41.246 16.647 -49.568 1.00 87.62 566 ASN A CA 1
ATOM 4378 C C . ASN A 1 566 ? 39.916 15.962 -49.892 1.00 87.62 566 ASN A C 1
ATOM 4380 O O . ASN A 1 566 ? 38.955 16.044 -49.123 1.00 87.62 566 ASN A O 1
ATOM 4384 N N . LYS A 1 567 ? 39.885 15.231 -51.009 1.00 87.62 567 LYS A N 1
ATOM 4385 C CA . LYS A 1 567 ? 38.763 14.354 -51.340 1.00 87.62 567 LYS A CA 1
ATOM 4386 C C . LYS A 1 567 ? 38.630 13.258 -50.273 1.00 87.62 567 LYS A C 1
ATOM 4388 O O . LYS A 1 567 ? 39.620 12.611 -49.932 1.00 87.62 567 LYS A O 1
ATOM 4393 N N . ILE A 1 568 ? 37.412 13.048 -49.777 1.00 89.56 568 ILE A N 1
ATOM 4394 C CA . ILE A 1 568 ? 37.078 11.947 -48.863 1.00 89.56 568 ILE A CA 1
ATOM 4395 C C . ILE A 1 568 ? 36.804 10.648 -49.630 1.00 89.56 568 ILE A C 1
ATOM 4397 O O . ILE A 1 568 ? 36.581 10.678 -50.843 1.00 89.56 568 ILE A O 1
ATOM 4401 N N . ASP A 1 569 ? 36.794 9.511 -48.928 1.00 91.56 569 ASP A N 1
ATOM 4402 C CA . ASP A 1 569 ? 36.343 8.246 -49.512 1.00 91.56 569 ASP A CA 1
ATOM 4403 C C . ASP A 1 569 ? 34.921 8.385 -50.070 1.00 91.56 569 ASP A C 1
ATOM 4405 O O . ASP A 1 569 ? 34.040 8.968 -49.432 1.00 91.56 569 ASP A O 1
ATOM 4409 N N . ASP A 1 570 ? 34.699 7.841 -51.269 1.00 93.56 570 ASP A N 1
ATOM 4410 C CA . ASP A 1 570 ? 33.401 7.939 -51.931 1.00 93.56 570 ASP A CA 1
ATOM 4411 C C . ASP A 1 570 ? 32.319 7.253 -51.067 1.00 93.56 570 ASP A C 1
ATOM 4413 O O . ASP A 1 570 ? 32.517 6.114 -50.616 1.00 93.56 570 ASP A O 1
ATOM 4417 N N . PRO A 1 571 ? 31.170 7.916 -50.826 1.00 94.62 571 PRO A N 1
ATOM 4418 C CA . PRO A 1 571 ? 30.080 7.323 -50.068 1.00 94.62 571 PRO A CA 1
ATOM 4419 C C . PRO A 1 571 ? 29.476 6.147 -50.843 1.00 94.62 571 PRO A C 1
ATOM 4421 O O . PRO A 1 571 ? 29.698 5.969 -52.045 1.00 94.62 571 PRO A O 1
ATOM 4424 N N . ILE A 1 572 ? 28.651 5.351 -50.168 1.00 94.56 572 ILE A N 1
ATOM 4425 C CA . ILE A 1 572 ? 27.945 4.219 -50.770 1.00 94.56 572 ILE A CA 1
ATOM 4426 C C . ILE A 1 572 ? 26.442 4.482 -50.765 1.00 94.56 572 ILE A C 1
ATOM 4428 O O . ILE A 1 572 ? 25.862 4.909 -49.770 1.00 94.56 572 ILE A O 1
ATOM 4432 N N . ARG A 1 573 ? 25.788 4.176 -51.889 1.00 94.56 573 ARG A N 1
ATOM 4433 C CA . ARG A 1 573 ? 24.330 4.104 -51.990 1.00 94.56 573 ARG A CA 1
ATOM 4434 C C . ARG A 1 573 ? 23.933 2.897 -52.830 1.00 94.56 573 ARG A C 1
ATOM 4436 O O . ARG A 1 573 ? 24.170 2.856 -54.038 1.00 94.56 573 ARG A O 1
ATOM 4443 N N . ASN A 1 574 ? 23.316 1.905 -52.194 1.00 91.25 574 ASN A N 1
ATOM 4444 C CA . ASN A 1 574 ? 22.956 0.643 -52.842 1.00 91.25 574 ASN A CA 1
ATOM 4445 C C . ASN A 1 574 ? 22.082 0.860 -54.086 1.00 91.25 574 ASN A C 1
ATOM 4447 O O . ASN A 1 574 ? 21.019 1.472 -54.008 1.00 91.25 574 ASN A O 1
ATOM 4451 N N . GLY A 1 575 ? 22.528 0.334 -55.233 1.00 93.06 575 GLY A N 1
ATOM 4452 C CA . GLY A 1 575 ? 21.822 0.459 -56.515 1.00 93.06 575 GLY A CA 1
ATOM 4453 C C . GLY A 1 575 ? 22.107 1.744 -57.302 1.00 93.06 575 GLY A C 1
ATOM 4454 O O . GLY A 1 575 ? 21.499 1.960 -58.354 1.00 93.06 575 GLY A O 1
ATOM 4455 N N . TYR A 1 576 ? 23.038 2.578 -56.834 1.00 95.81 576 TYR A N 1
ATOM 4456 C CA . TYR A 1 576 ? 23.447 3.822 -57.484 1.00 95.81 576 TYR A CA 1
ATOM 4457 C C . TYR A 1 576 ? 24.969 3.855 -57.713 1.00 95.81 576 TYR A C 1
ATOM 4459 O O . TYR A 1 576 ? 25.724 3.140 -57.055 1.00 95.81 576 TYR A O 1
ATOM 4467 N N . THR A 1 577 ? 25.405 4.680 -58.663 1.00 96.12 577 THR A N 1
ATOM 4468 C CA . THR A 1 577 ? 26.801 5.052 -58.922 1.00 96.12 577 THR A CA 1
ATOM 4469 C C . THR A 1 577 ? 27.019 6.475 -58.418 1.00 96.12 577 THR A C 1
ATOM 4471 O O . THR A 1 577 ? 26.185 7.347 -58.676 1.00 96.12 577 THR A O 1
ATOM 4474 N N . PHE A 1 578 ? 28.101 6.693 -57.670 1.00 96.62 578 PHE A N 1
ATOM 4475 C CA . PHE A 1 578 ? 28.508 8.013 -57.193 1.00 96.62 578 PHE A CA 1
ATOM 4476 C C . PHE A 1 578 ? 29.141 8.812 -58.339 1.00 96.62 578 PHE A C 1
ATOM 4478 O O . PHE A 1 578 ? 30.046 8.315 -59.006 1.00 96.62 578 PHE A O 1
ATOM 4485 N N . GLU A 1 579 ? 28.656 10.031 -58.573 1.00 96.62 579 GLU A N 1
ATOM 4486 C CA . GLU A 1 579 ? 29.077 10.876 -59.703 1.00 96.62 579 GLU A CA 1
ATOM 4487 C C . GLU A 1 579 ? 29.945 12.067 -59.283 1.00 96.62 579 GLU A C 1
ATOM 4489 O O . GLU A 1 579 ? 30.475 12.753 -60.148 1.00 96.62 579 GLU A O 1
ATOM 4494 N N . GLY A 1 580 ? 30.067 12.348 -57.982 1.00 95.88 580 GLY A N 1
ATOM 4495 C CA . GLY A 1 580 ? 30.846 13.476 -57.470 1.00 95.88 580 GLY A CA 1
ATOM 4496 C C . GLY A 1 580 ? 30.097 14.345 -56.461 1.00 95.88 580 GLY A C 1
ATOM 4497 O O . GLY A 1 580 ? 28.952 14.072 -56.083 1.00 95.88 580 GLY A O 1
ATOM 4498 N N . TRP A 1 581 ? 30.783 15.401 -56.031 1.00 97.44 581 TRP A N 1
ATOM 4499 C CA . TRP A 1 581 ? 30.338 16.355 -55.018 1.00 97.44 581 TRP A CA 1
ATOM 4500 C C . TRP A 1 581 ? 29.927 17.671 -55.666 1.00 97.44 581 TRP A C 1
ATOM 4502 O O . TRP A 1 581 ? 30.608 18.144 -56.569 1.00 97.44 581 TRP A O 1
ATOM 4512 N N . TYR A 1 582 ? 28.822 18.261 -55.218 1.00 96.94 582 TYR A N 1
ATOM 4513 C CA . TYR A 1 582 ? 28.264 19.479 -55.808 1.00 96.94 582 TYR A CA 1
ATOM 4514 C C . TYR A 1 582 ? 27.925 20.504 -54.730 1.00 96.94 582 TYR A C 1
ATOM 4516 O O . TYR A 1 582 ? 27.498 20.131 -53.645 1.00 96.94 582 TYR A O 1
ATOM 4524 N N . THR A 1 583 ? 28.060 21.795 -55.018 1.00 94.38 583 THR A N 1
ATOM 4525 C CA . THR A 1 583 ? 27.803 22.866 -54.033 1.00 94.38 583 THR A CA 1
ATOM 4526 C C . THR A 1 583 ? 26.323 23.231 -53.892 1.00 94.38 583 THR A C 1
ATOM 4528 O O . THR A 1 583 ? 25.951 24.030 -53.035 1.00 94.38 583 THR A O 1
ATOM 4531 N N . ASP A 1 584 ? 25.458 22.640 -54.719 1.00 92.88 584 ASP A N 1
ATOM 4532 C CA . ASP A 1 584 ? 24.025 22.906 -54.733 1.00 92.88 584 ASP A CA 1
ATOM 4533 C C . ASP A 1 584 ? 23.192 21.625 -54.893 1.00 92.88 584 ASP A C 1
ATOM 4535 O O . ASP A 1 584 ? 23.597 20.661 -55.547 1.00 92.88 584 ASP A O 1
ATOM 4539 N N . THR A 1 585 ? 21.981 21.636 -54.336 1.00 92.06 585 THR A N 1
ATOM 4540 C CA . THR A 1 585 ? 21.053 20.492 -54.346 1.00 92.06 585 THR A CA 1
ATOM 4541 C C . THR A 1 585 ? 20.457 20.175 -55.720 1.00 92.06 585 THR A C 1
ATOM 4543 O O . THR A 1 585 ? 19.880 19.102 -55.895 1.00 92.06 585 THR A O 1
ATOM 4546 N N . ASN A 1 586 ? 20.595 21.066 -56.711 1.00 93.88 586 ASN A N 1
ATOM 4547 C CA . ASN A 1 586 ? 20.220 20.790 -58.102 1.00 93.88 586 ASN A CA 1
ATOM 4548 C C . ASN A 1 586 ? 21.375 20.151 -58.897 1.00 93.88 586 ASN A C 1
ATOM 4550 O O . ASN A 1 586 ? 21.199 19.834 -60.076 1.00 93.88 586 ASN A O 1
ATOM 4554 N N . PHE A 1 587 ? 22.531 19.931 -58.259 1.00 94.81 587 PHE A N 1
ATOM 4555 C CA . PHE A 1 587 ? 23.738 19.342 -58.838 1.00 94.81 587 PHE A CA 1
ATOM 4556 C C . PHE A 1 587 ? 24.232 20.083 -60.088 1.00 94.81 587 PHE A C 1
ATOM 4558 O O . PHE A 1 587 ? 24.571 19.453 -61.100 1.00 94.81 587 PHE A O 1
ATOM 4565 N N . THR A 1 588 ? 24.233 21.420 -60.038 1.00 93.94 588 THR A N 1
ATOM 4566 C CA . THR A 1 588 ? 24.638 22.281 -61.162 1.00 93.94 588 THR A CA 1
ATOM 4567 C C . THR A 1 588 ? 26.112 22.667 -61.135 1.00 93.94 588 THR A C 1
ATOM 4569 O O . THR A 1 588 ? 26.713 22.788 -62.202 1.00 93.94 588 THR A O 1
ATOM 4572 N N . THR A 1 589 ? 26.699 22.818 -59.946 1.00 94.81 589 THR A N 1
ATOM 4573 C CA . THR A 1 589 ? 28.099 23.218 -59.755 1.00 94.81 589 THR A CA 1
ATOM 4574 C C . THR A 1 589 ? 28.859 22.099 -59.052 1.00 94.81 589 THR A C 1
ATOM 4576 O O . THR A 1 589 ? 28.637 21.850 -57.869 1.00 94.81 589 THR A O 1
ATOM 4579 N N . GLU A 1 590 ? 29.710 21.392 -59.795 1.00 96.19 590 GLU A N 1
ATOM 4580 C CA . GLU A 1 590 ? 30.592 20.352 -59.251 1.00 96.19 590 GLU A CA 1
ATOM 4581 C C . GLU A 1 590 ? 31.737 20.995 -58.459 1.00 96.19 590 GLU A C 1
ATOM 4583 O O . GLU A 1 590 ? 32.245 22.041 -58.857 1.00 96.19 590 GLU A O 1
ATOM 4588 N N . TRP A 1 591 ? 32.111 20.380 -57.340 1.00 95.62 591 TRP A N 1
ATOM 4589 C CA . TRP A 1 591 ? 33.228 20.807 -56.505 1.00 95.62 591 TRP A CA 1
ATOM 4590 C C . TRP A 1 591 ? 34.536 20.198 -57.003 1.00 95.62 591 TRP A C 1
ATOM 4592 O O . TRP A 1 591 ? 34.690 18.972 -57.037 1.00 95.62 591 TRP A O 1
ATOM 4602 N N . ASP A 1 592 ? 35.494 21.054 -57.336 1.00 94.06 592 ASP A N 1
ATOM 4603 C CA . ASP A 1 592 ? 36.819 20.659 -57.794 1.00 94.06 592 ASP A CA 1
ATOM 4604 C C . ASP A 1 592 ? 37.827 20.700 -56.636 1.00 94.06 592 ASP A C 1
ATOM 4606 O O . ASP A 1 592 ? 38.325 21.757 -56.256 1.00 94.06 592 ASP A O 1
ATOM 4610 N N . PHE A 1 593 ? 38.183 19.533 -56.095 1.00 92.44 593 PHE A N 1
ATOM 4611 C CA . PHE A 1 593 ? 39.133 19.418 -54.979 1.00 92.44 593 PHE A CA 1
ATOM 4612 C C . PHE A 1 593 ? 40.544 19.945 -55.292 1.00 92.44 593 PHE A C 1
ATOM 4614 O O . PHE A 1 593 ? 41.313 20.183 -54.361 1.00 92.44 593 PHE A O 1
ATOM 4621 N N . GLU A 1 594 ? 40.913 20.112 -56.567 1.00 91.56 594 GLU A N 1
ATOM 4622 C CA . GLU A 1 594 ? 42.224 20.650 -56.946 1.00 91.56 594 GLU A CA 1
ATOM 4623 C C . GLU A 1 594 ? 42.236 22.184 -57.019 1.00 91.56 594 GLU A C 1
ATOM 4625 O O . GLU A 1 594 ? 43.298 22.788 -56.848 1.00 91.56 594 GLU A O 1
ATOM 4630 N N . ASN A 1 595 ? 41.084 22.820 -57.268 1.00 90.56 595 ASN A N 1
ATOM 4631 C CA . ASN A 1 595 ? 41.009 24.246 -57.612 1.00 90.56 595 ASN A CA 1
ATOM 4632 C C . ASN A 1 595 ? 40.076 25.075 -56.716 1.00 90.56 595 ASN A C 1
ATOM 4634 O O . ASN A 1 595 ? 40.278 26.288 -56.600 1.00 90.56 595 ASN A O 1
ATOM 4638 N N . ASP A 1 596 ? 39.084 24.457 -56.078 1.00 91.81 596 ASP A N 1
ATOM 4639 C CA . ASP A 1 596 ? 38.128 25.147 -55.219 1.00 91.81 596 ASP A CA 1
ATOM 4640 C C . ASP A 1 596 ? 38.619 25.206 -53.769 1.00 91.81 596 ASP A C 1
ATOM 4642 O O . ASP A 1 596 ? 38.974 24.201 -53.149 1.00 91.81 596 ASP A O 1
ATOM 4646 N N . SER A 1 597 ? 38.615 26.417 -53.208 1.00 88.00 597 SER A N 1
ATOM 4647 C CA . SER A 1 597 ? 38.932 26.679 -51.805 1.00 88.00 597 SER A CA 1
ATOM 4648 C C . SER A 1 597 ? 37.686 27.059 -51.012 1.00 88.00 597 SER A C 1
ATOM 4650 O O . SER A 1 597 ? 36.731 27.634 -51.544 1.00 88.00 597 SER A O 1
ATOM 4652 N N . VAL A 1 598 ? 37.711 26.775 -49.711 1.00 86.06 598 VAL A N 1
ATOM 4653 C CA . VAL A 1 598 ? 36.638 27.158 -48.785 1.00 86.06 598 VAL A CA 1
ATOM 4654 C C . VAL A 1 598 ? 36.796 28.638 -48.412 1.00 86.06 598 VAL A C 1
ATOM 4656 O O . VAL A 1 598 ? 37.793 29.035 -47.806 1.00 86.06 598 VAL A O 1
ATOM 4659 N N . LYS A 1 599 ? 35.838 29.474 -48.833 1.00 76.06 599 LYS A N 1
ATOM 4660 C CA . LYS A 1 599 ? 35.904 30.945 -48.745 1.00 76.06 599 LYS A CA 1
ATOM 4661 C C . LYS A 1 599 ? 35.062 31.459 -47.576 1.00 76.06 599 LYS A C 1
ATOM 4663 O O . LYS A 1 599 ? 33.894 31.738 -47.780 1.00 76.06 599 LYS A O 1
ATOM 4668 N N . GLU A 1 600 ? 35.664 31.577 -46.393 1.00 64.06 600 GLU A N 1
ATOM 4669 C CA . GLU A 1 600 ? 35.150 32.146 -45.117 1.00 64.06 600 GLU A CA 1
ATOM 4670 C C . GLU A 1 600 ? 33.791 31.695 -44.554 1.00 64.06 600 GLU A C 1
ATOM 4672 O O . GLU A 1 600 ? 33.606 31.820 -43.349 1.00 64.06 600 GLU A O 1
ATOM 4677 N N . ASP A 1 601 ? 32.900 31.098 -45.335 1.00 72.19 601 ASP A N 1
ATOM 4678 C CA . ASP A 1 601 ? 31.597 30.611 -44.891 1.00 72.19 601 ASP A CA 1
ATOM 4679 C C . ASP A 1 601 ? 31.556 29.077 -44.859 1.00 72.19 601 ASP A C 1
ATOM 4681 O O . ASP A 1 601 ? 32.305 28.390 -45.565 1.00 72.19 601 ASP A O 1
ATOM 4685 N N . ASP A 1 602 ? 30.635 28.533 -44.065 1.00 81.00 602 ASP A N 1
ATOM 4686 C CA . ASP A 1 602 ? 30.303 27.113 -44.114 1.00 81.00 602 ASP A CA 1
ATOM 4687 C C . ASP A 1 602 ? 29.824 26.720 -45.517 1.00 81.00 602 ASP A C 1
ATOM 4689 O O . ASP A 1 602 ? 29.016 27.411 -46.145 1.00 81.00 602 ASP A O 1
ATOM 4693 N N . ILE A 1 603 ? 30.279 25.564 -45.999 1.00 88.81 603 ILE A N 1
ATOM 4694 C CA . ILE A 1 603 ? 29.880 25.020 -47.297 1.00 88.81 603 ILE A CA 1
ATOM 4695 C C . ILE A 1 603 ? 29.320 23.612 -47.132 1.00 88.81 603 ILE A C 1
ATOM 4697 O O . ILE A 1 603 ? 29.859 22.793 -46.392 1.00 88.81 603 ILE A O 1
ATOM 4701 N N . THR A 1 604 ? 28.232 23.313 -47.842 1.00 91.06 604 THR A N 1
ATOM 4702 C CA . THR A 1 604 ? 27.711 21.946 -47.956 1.00 91.06 604 THR A CA 1
ATOM 4703 C C . THR A 1 604 ? 27.943 21.414 -49.364 1.00 91.06 604 THR A C 1
ATOM 4705 O O . THR A 1 604 ? 27.542 22.039 -50.344 1.00 91.06 604 THR A O 1
ATOM 4708 N N . LEU A 1 605 ? 28.586 20.253 -49.449 1.00 94.69 605 LEU A N 1
ATOM 4709 C CA . LEU A 1 605 ? 28.819 19.480 -50.656 1.00 94.69 605 LEU A CA 1
ATOM 4710 C C . LEU A 1 605 ? 27.846 18.299 -50.691 1.00 94.69 605 LEU A C 1
ATOM 4712 O O . LEU A 1 605 ? 27.863 17.442 -49.813 1.00 94.69 605 LEU A O 1
ATOM 4716 N N . TYR A 1 606 ? 27.009 18.241 -51.719 1.00 96.31 606 TYR A N 1
ATOM 4717 C CA . TYR A 1 606 ? 25.975 17.231 -51.906 1.00 96.31 606 TYR A CA 1
ATOM 4718 C C . TYR A 1 606 ? 26.452 16.131 -52.852 1.00 96.31 606 TYR A C 1
ATOM 4720 O O . TYR A 1 606 ? 26.895 16.404 -53.973 1.00 96.31 606 TYR A O 1
ATOM 4728 N N . ALA A 1 607 ? 26.319 14.876 -52.426 1.00 96.62 607 ALA A N 1
ATOM 4729 C CA . ALA A 1 607 ? 26.612 13.719 -53.261 1.00 96.62 607 ALA A CA 1
ATOM 4730 C C . ALA A 1 607 ? 25.588 13.579 -54.400 1.00 96.62 607 ALA A C 1
ATOM 4732 O O . ALA A 1 607 ? 24.370 13.525 -54.174 1.00 96.62 607 ALA A O 1
ATOM 4733 N N . LYS A 1 608 ? 26.080 13.456 -55.635 1.00 97.00 608 LYS A N 1
ATOM 4734 C CA . LYS A 1 608 ? 25.255 13.147 -56.809 1.00 97.00 608 LYS A CA 1
ATOM 4735 C C . LYS A 1 608 ? 25.291 11.655 -57.121 1.00 97.00 608 LYS A C 1
ATOM 4737 O O . LYS A 1 608 ? 26.345 11.023 -57.109 1.00 97.00 608 LYS A O 1
ATOM 4742 N N . TRP A 1 609 ? 24.122 11.115 -57.458 1.00 97.31 609 TRP A N 1
ATOM 4743 C CA . TRP A 1 609 ? 23.916 9.688 -57.684 1.00 97.31 609 TRP A CA 1
ATOM 4744 C C . TRP A 1 609 ? 23.226 9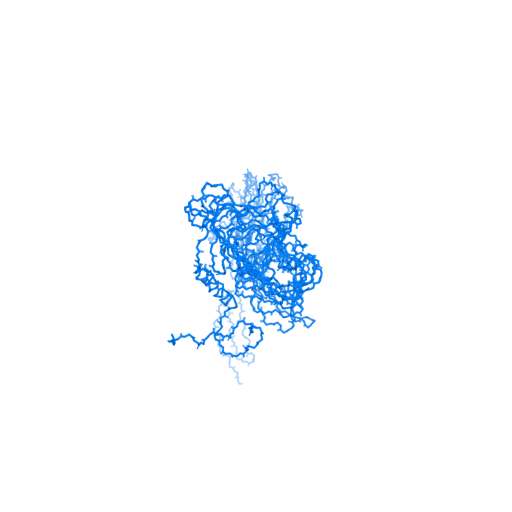.412 -59.023 1.00 97.31 609 TRP A C 1
ATOM 4746 O O . TRP A 1 609 ? 22.168 9.981 -59.306 1.00 97.31 609 TRP A O 1
ATOM 4756 N N . THR A 1 610 ? 23.747 8.460 -59.798 1.00 95.50 610 THR A N 1
ATOM 4757 C CA . THR A 1 610 ? 23.069 7.893 -60.977 1.00 95.50 610 THR A CA 1
ATOM 4758 C C . THR A 1 610 ? 22.538 6.502 -60.649 1.00 95.50 610 THR A C 1
ATOM 4760 O O . THR A 1 610 ? 23.280 5.650 -60.176 1.00 95.50 610 THR A O 1
ATOM 4763 N N . LYS A 1 611 ? 21.255 6.221 -60.917 1.00 94.81 611 LYS A N 1
ATOM 4764 C CA . LYS A 1 611 ? 20.715 4.855 -60.775 1.00 94.81 611 LYS A CA 1
ATOM 4765 C C . LYS A 1 611 ? 21.442 3.877 -61.703 1.00 94.81 611 LYS A C 1
ATOM 4767 O O . LYS A 1 611 ? 21.515 4.124 -62.908 1.00 94.81 611 LYS A O 1
ATOM 4772 N N . ASN A 1 612 ? 21.860 2.733 -61.167 1.00 94.62 612 ASN A N 1
ATOM 4773 C CA . ASN A 1 612 ? 22.485 1.669 -61.952 1.00 94.62 612 ASN A CA 1
ATOM 4774 C C . ASN A 1 612 ? 21.474 1.038 -62.924 1.00 94.62 612 ASN A C 1
ATOM 4776 O O . ASN A 1 612 ? 20.293 0.902 -62.593 1.00 94.62 612 ASN A O 1
ATOM 4780 N N . SER A 1 613 ? 21.939 0.645 -64.115 1.00 93.56 613 SER A N 1
ATOM 4781 C CA . SER A 1 613 ? 21.150 -0.093 -65.113 1.00 93.56 613 SER A CA 1
ATOM 4782 C C . SER A 1 613 ? 21.504 -1.575 -65.059 1.00 93.56 613 SER A C 1
ATOM 4784 O O . SER A 1 613 ? 22.684 -1.923 -65.050 1.00 93.56 613 SER A O 1
ATOM 4786 N N . TYR A 1 614 ? 20.493 -2.438 -65.048 1.00 92.56 614 TYR A N 1
ATOM 4787 C CA . TYR A 1 614 ? 20.656 -3.886 -64.970 1.00 92.56 614 TYR A CA 1
ATOM 4788 C C . TYR A 1 614 ? 20.043 -4.562 -66.189 1.00 92.56 614 TYR A C 1
ATOM 4790 O O . TYR A 1 614 ? 18.901 -4.276 -66.558 1.00 92.56 614 TYR A O 1
ATOM 4798 N N . ASP A 1 615 ? 20.783 -5.507 -66.764 1.00 93.62 615 ASP A N 1
ATOM 4799 C CA . ASP A 1 615 ? 20.279 -6.365 -67.828 1.00 93.62 615 ASP A CA 1
ATOM 4800 C C . ASP A 1 615 ? 19.594 -7.601 -67.241 1.00 93.62 615 ASP A C 1
ATOM 4802 O O . ASP A 1 615 ? 20.165 -8.372 -66.468 1.00 93.62 615 ASP A O 1
ATOM 4806 N N . VAL A 1 616 ? 18.343 -7.798 -67.639 1.00 90.88 616 VAL A N 1
ATOM 4807 C CA . VAL A 1 616 ? 17.506 -8.936 -67.280 1.00 90.88 616 VAL A CA 1
ATOM 4808 C C . VAL A 1 616 ? 17.496 -9.922 -68.437 1.00 90.88 616 VAL A C 1
ATOM 4810 O O . VAL A 1 616 ? 16.972 -9.639 -69.520 1.00 90.88 616 VAL A O 1
ATOM 4813 N N . VAL A 1 617 ? 18.043 -11.109 -68.187 1.00 91.69 617 VAL A N 1
ATOM 4814 C CA . VAL A 1 617 ? 18.069 -12.224 -69.137 1.00 91.69 617 VAL A CA 1
ATOM 4815 C C . VAL A 1 617 ? 17.015 -13.253 -68.740 1.00 91.69 617 VAL A C 1
ATOM 4817 O O . VAL A 1 617 ? 16.921 -13.652 -67.581 1.00 91.69 617 VAL A O 1
ATOM 4820 N N . PHE A 1 618 ? 16.230 -13.710 -69.713 1.00 90.44 618 PHE A N 1
ATOM 4821 C CA . PHE A 1 618 ? 15.199 -14.720 -69.496 1.00 90.44 618 PHE A CA 1
ATOM 4822 C C . PHE A 1 618 ? 15.702 -16.090 -69.944 1.00 90.44 618 PHE A C 1
ATOM 4824 O O . PHE A 1 618 ? 15.998 -16.305 -71.117 1.00 90.44 618 PHE A O 1
ATOM 4831 N N . ASN A 1 619 ? 15.768 -17.039 -69.013 1.00 90.75 619 ASN A N 1
ATOM 4832 C CA . ASN A 1 619 ? 16.052 -18.430 -69.338 1.00 90.75 619 ASN A CA 1
ATOM 4833 C C . ASN A 1 619 ? 14.743 -19.156 -69.680 1.00 90.75 619 ASN A C 1
ATOM 4835 O O . ASN A 1 619 ? 13.918 -19.404 -68.803 1.00 90.75 619 ASN A O 1
ATOM 4839 N N . SER A 1 620 ? 14.565 -19.514 -70.953 1.00 89.81 620 SER A N 1
ATOM 4840 C CA . SER A 1 620 ? 13.364 -20.190 -71.457 1.00 89.81 620 SER A CA 1
ATOM 4841 C C . SER A 1 620 ? 13.319 -21.701 -71.174 1.00 89.81 620 SER A C 1
ATOM 4843 O O . SER A 1 620 ? 12.351 -22.350 -71.567 1.00 89.81 620 SER A O 1
ATOM 4845 N N . GLN A 1 621 ? 14.344 -22.285 -70.530 1.00 89.88 621 GLN A N 1
ATOM 4846 C CA . GLN A 1 621 ? 14.414 -23.706 -70.135 1.00 89.88 621 GLN A CA 1
ATOM 4847 C C . GLN A 1 621 ? 14.035 -24.684 -71.273 1.00 89.88 621 GLN A C 1
ATOM 4849 O O . GLN A 1 621 ? 13.284 -25.651 -71.102 1.00 89.88 621 GLN A O 1
ATOM 4854 N N . GLY A 1 622 ? 14.554 -24.418 -72.477 1.00 87.12 622 GLY A N 1
ATOM 4855 C CA . GLY A 1 622 ? 14.319 -25.225 -73.680 1.00 87.12 622 GLY A CA 1
ATOM 4856 C C . GLY A 1 622 ? 13.115 -24.802 -74.531 1.00 87.12 622 GLY A C 1
ATOM 4857 O O . GLY A 1 622 ? 12.739 -25.551 -75.431 1.00 87.12 622 GLY A O 1
ATOM 4858 N N . GLY A 1 623 ? 12.499 -23.650 -74.253 1.00 87.31 623 GLY A N 1
ATOM 4859 C CA . GLY A 1 623 ? 11.572 -22.962 -75.162 1.00 87.31 623 GLY A CA 1
ATOM 4860 C C . GLY A 1 623 ? 12.276 -21.963 -76.095 1.00 87.31 623 GLY A C 1
ATOM 4861 O O . GLY A 1 623 ? 13.492 -21.778 -76.020 1.00 87.31 623 GLY A O 1
ATOM 4862 N N . SER A 1 624 ? 11.508 -21.295 -76.959 1.00 89.81 624 SER A N 1
ATOM 4863 C CA . SER A 1 624 ? 12.005 -20.260 -77.879 1.00 89.81 624 SER A CA 1
ATOM 4864 C C . SER A 1 624 ? 12.719 -19.115 -77.151 1.00 89.81 624 SER A C 1
ATOM 4866 O O . SER A 1 624 ? 12.450 -18.849 -75.978 1.00 89.81 624 SER A O 1
ATOM 4868 N N . GLU A 1 625 ? 13.616 -18.422 -77.854 1.00 90.38 625 GLU A N 1
ATOM 4869 C CA . GLU A 1 625 ? 14.365 -17.284 -77.311 1.00 90.38 625 GLU A CA 1
ATOM 4870 C C . GLU A 1 625 ? 13.424 -16.168 -76.827 1.00 90.38 625 GLU A C 1
ATOM 4872 O O . GLU A 1 625 ? 12.473 -15.793 -77.517 1.00 90.38 625 GLU A O 1
ATOM 4877 N N . VAL A 1 626 ? 13.707 -15.629 -75.638 1.00 92.69 626 VAL A N 1
ATOM 4878 C CA . VAL A 1 626 ? 13.005 -14.480 -75.059 1.00 92.69 626 VAL A CA 1
ATOM 4879 C C . VAL A 1 626 ? 13.999 -13.332 -74.945 1.00 92.69 626 VAL A C 1
ATOM 4881 O O . VAL A 1 626 ? 14.989 -13.429 -74.220 1.00 92.69 626 VAL A O 1
ATOM 4884 N N . LYS A 1 627 ? 13.728 -12.231 -75.653 1.00 90.81 627 LYS A N 1
ATOM 4885 C CA . LYS A 1 627 ? 14.608 -11.058 -75.656 1.00 90.81 627 LYS A CA 1
ATOM 4886 C C . LYS A 1 627 ? 14.733 -10.476 -74.243 1.00 90.81 627 LYS A C 1
ATOM 4888 O O . LYS A 1 627 ? 13.724 -10.203 -73.590 1.00 90.81 627 LYS A O 1
ATOM 4893 N N . GLY A 1 628 ? 15.973 -10.267 -73.803 1.00 90.81 628 GLY A N 1
ATOM 4894 C CA . GLY A 1 628 ? 16.279 -9.599 -72.541 1.00 90.81 628 GLY A CA 1
ATOM 4895 C C . GLY A 1 628 ? 15.765 -8.157 -72.490 1.00 90.81 628 GLY A C 1
ATOM 4896 O O . GLY A 1 628 ? 15.460 -7.540 -73.516 1.00 90.81 628 GLY A O 1
ATOM 4897 N N . GLN A 1 629 ? 15.655 -7.627 -71.279 1.00 93.75 629 GLN A N 1
ATOM 4898 C CA . GLN A 1 629 ? 15.240 -6.249 -71.008 1.00 93.75 629 GLN A CA 1
ATOM 4899 C C . GLN A 1 629 ? 16.297 -5.554 -70.157 1.00 93.75 629 GLN A C 1
ATOM 4901 O O . GLN A 1 629 ? 17.044 -6.225 -69.462 1.00 93.75 629 GLN A O 1
ATOM 4906 N N . SER A 1 630 ? 16.336 -4.225 -70.183 1.00 92.62 630 SER A N 1
ATOM 4907 C CA . SER A 1 630 ? 17.152 -3.439 -69.255 1.00 92.62 630 SER A CA 1
ATOM 4908 C C . SER A 1 630 ? 16.227 -2.570 -68.408 1.00 92.62 630 SER A C 1
ATOM 4910 O O . SER A 1 630 ? 15.234 -2.047 -68.928 1.00 92.62 630 SER A O 1
ATOM 4912 N N . ALA A 1 631 ? 16.511 -2.456 -67.114 1.00 92.12 631 ALA A N 1
ATOM 4913 C CA . ALA A 1 631 ? 15.785 -1.595 -66.184 1.00 92.12 631 ALA A CA 1
ATOM 4914 C C . ALA A 1 631 ? 16.757 -0.940 -65.207 1.00 92.12 631 ALA A C 1
ATOM 4916 O O . ALA A 1 631 ? 17.788 -1.521 -64.856 1.00 92.12 631 ALA A O 1
ATOM 4917 N N . LYS A 1 632 ? 16.427 0.271 -64.756 1.00 92.88 632 LYS A N 1
ATOM 4918 C CA . LYS A 1 632 ? 17.192 0.908 -63.687 1.00 92.88 632 LYS A CA 1
ATOM 4919 C C . LYS A 1 632 ? 16.836 0.291 -62.338 1.00 92.88 632 LYS A C 1
ATOM 4921 O O . LYS A 1 632 ? 15.788 -0.337 -62.185 1.00 92.88 632 LYS A O 1
ATOM 4926 N N . PHE A 1 633 ? 17.707 0.488 -61.353 1.00 91.31 633 PHE A N 1
ATOM 4927 C CA . PHE A 1 633 ? 17.457 0.073 -59.976 1.00 91.31 633 PHE A CA 1
ATOM 4928 C C . PHE A 1 633 ? 16.063 0.512 -59.488 1.00 91.31 633 PHE A C 1
ATOM 4930 O O . PHE A 1 633 ? 15.678 1.682 -59.637 1.00 91.31 633 PHE A O 1
ATOM 4937 N N . ASP A 1 634 ? 15.334 -0.441 -58.902 1.00 89.31 634 ASP A N 1
ATOM 4938 C CA . ASP A 1 634 ? 13.975 -0.283 -58.363 1.00 89.31 634 ASP A CA 1
ATOM 4939 C C . ASP A 1 634 ? 12.879 0.054 -59.407 1.00 89.31 634 ASP A C 1
ATOM 4941 O O . ASP A 1 634 ? 11.790 0.522 -59.077 1.00 89.31 634 ASP A O 1
ATOM 4945 N N . GLU A 1 635 ? 13.131 -0.188 -60.700 1.00 91.31 635 GLU A N 1
ATOM 4946 C CA . GLU A 1 635 ? 12.116 -0.074 -61.756 1.00 91.31 635 GLU A CA 1
ATOM 4947 C C . GLU A 1 635 ? 11.530 -1.434 -62.162 1.00 91.31 635 GLU A C 1
ATOM 4949 O O . GLU A 1 635 ? 12.206 -2.463 -62.215 1.00 91.31 635 GLU A O 1
ATOM 4954 N N . LYS A 1 636 ? 10.238 -1.441 -62.515 1.00 90.56 636 LYS A N 1
ATOM 4955 C CA . LYS A 1 636 ? 9.561 -2.639 -63.028 1.00 90.56 636 LYS A CA 1
ATOM 4956 C C . LYS A 1 636 ? 9.939 -2.893 -64.491 1.00 90.56 636 LYS A C 1
ATOM 4958 O O . LYS A 1 636 ? 9.761 -2.022 -65.340 1.00 90.56 636 LYS A O 1
ATOM 4963 N N . ILE A 1 637 ? 10.337 -4.125 -64.811 1.00 91.69 637 ILE A N 1
ATOM 4964 C CA . ILE A 1 637 ? 10.409 -4.613 -66.198 1.00 91.69 637 ILE A CA 1
ATOM 4965 C C . ILE A 1 637 ? 9.012 -4.904 -66.759 1.00 91.69 637 ILE A C 1
ATOM 4967 O O . ILE A 1 637 ? 8.053 -5.141 -66.019 1.00 91.69 637 ILE A O 1
ATOM 4971 N N . LYS A 1 638 ? 8.883 -4.933 -68.087 1.00 90.62 638 LYS A N 1
ATOM 4972 C CA . LYS A 1 638 ? 7.631 -5.327 -68.745 1.00 90.62 638 LYS A CA 1
ATOM 4973 C C . LYS A 1 638 ? 7.516 -6.852 -68.770 1.00 90.62 638 LYS A C 1
ATOM 4975 O O . LYS A 1 638 ? 8.524 -7.556 -68.795 1.00 90.62 638 LYS A O 1
ATOM 4980 N N . LYS A 1 639 ? 6.287 -7.382 -68.805 1.00 90.81 639 LYS A N 1
ATOM 4981 C CA . LYS A 1 639 ? 6.072 -8.827 -68.999 1.00 90.81 639 LYS A CA 1
ATOM 4982 C C . LYS A 1 639 ? 6.754 -9.257 -70.318 1.00 90.81 639 LYS A C 1
ATOM 4984 O O . LYS A 1 639 ? 6.440 -8.655 -71.348 1.00 90.81 639 LYS A O 1
ATOM 4989 N N . PRO A 1 640 ? 7.675 -10.242 -70.311 1.00 89.31 640 PRO A N 1
ATOM 4990 C CA . PRO A 1 640 ? 8.302 -10.730 -71.537 1.00 89.31 640 PRO A CA 1
ATOM 4991 C C . PRO A 1 640 ? 7.303 -11.511 -72.401 1.00 89.31 640 PRO A C 1
ATOM 4993 O O . PRO A 1 640 ? 6.259 -11.960 -71.921 1.00 89.31 640 PRO A O 1
ATOM 4996 N N . GLN A 1 641 ? 7.635 -11.702 -73.678 1.00 88.38 641 GLN A N 1
ATOM 4997 C CA . GLN A 1 641 ? 6.884 -12.606 -74.549 1.00 88.38 641 GLN A CA 1
ATOM 4998 C C . GLN A 1 641 ? 6.982 -14.049 -74.032 1.00 88.38 641 GLN A C 1
ATOM 5000 O O . GLN A 1 641 ? 8.038 -14.478 -73.569 1.00 88.38 641 GLN A O 1
ATOM 5005 N N . GLU A 1 642 ? 5.882 -14.797 -74.121 1.00 91.75 642 GLU A N 1
ATOM 5006 C CA . GLU A 1 642 ? 5.839 -16.193 -73.681 1.00 91.75 642 GLU A CA 1
ATOM 5007 C C . GLU A 1 642 ? 6.662 -17.084 -74.633 1.00 91.75 642 GLU A C 1
ATOM 5009 O O . GLU A 1 642 ? 6.444 -17.028 -75.848 1.00 91.75 642 GLU A O 1
ATOM 5014 N N . PRO A 1 643 ? 7.615 -17.891 -74.121 1.00 89.88 643 PRO A N 1
ATOM 5015 C CA . PRO A 1 643 ? 8.373 -18.816 -74.950 1.00 89.88 643 PRO A CA 1
ATOM 5016 C C . PRO A 1 643 ? 7.506 -20.005 -75.377 1.00 89.88 643 PRO A C 1
ATOM 5018 O O . PRO A 1 643 ? 6.722 -20.535 -74.593 1.00 89.88 643 PRO A O 1
ATOM 5021 N N . THR A 1 644 ? 7.693 -20.481 -76.604 1.00 85.69 644 THR A N 1
ATOM 5022 C CA . THR A 1 644 ? 7.017 -21.677 -77.129 1.00 85.69 644 THR A CA 1
ATOM 5023 C C . THR A 1 644 ? 7.970 -22.868 -77.153 1.00 85.69 644 THR A C 1
ATOM 5025 O O . THR A 1 644 ? 9.135 -22.706 -77.516 1.00 85.69 644 THR A O 1
ATOM 5028 N N . LYS A 1 645 ? 7.491 -24.070 -76.819 1.00 83.56 645 LYS A N 1
ATOM 5029 C CA . LYS A 1 645 ? 8.253 -25.327 -76.906 1.00 83.56 645 LYS A CA 1
ATOM 5030 C C . LYS A 1 645 ? 7.562 -26.263 -77.902 1.00 83.56 645 LYS A C 1
ATOM 5032 O O . LYS A 1 645 ? 6.340 -26.375 -77.849 1.00 83.56 645 LYS A O 1
ATOM 5037 N N . ALA A 1 646 ? 8.336 -26.837 -78.825 1.00 72.69 646 ALA A N 1
ATOM 5038 C CA . ALA A 1 646 ? 7.844 -27.726 -79.882 1.00 72.69 646 ALA A CA 1
ATOM 5039 C C . ALA A 1 646 ? 7.463 -29.114 -79.356 1.00 72.69 646 ALA A C 1
ATOM 5041 O O . ALA A 1 646 ? 8.126 -29.573 -78.394 1.00 72.69 646 ALA A O 1
#

Foldseek 3Di:
DDDDDDDDDDDPDPPDDDDDDDPDDFVLNVVVVVVVVVVVCVVPVLDQPAEEFEEDLDDDDAADRDPVHHHNAPVVSLVVDAASYEYEFAAEHEDFADDDVSAHEDERQHNYEYEYDPPYQGEYEYCFEHEYPEEYEYYDYEYEDEPHDQVGQEHAQLLYEYHYYQYAYDYPDPPGFYEYAPHAEARPDQHEGEYAYDHDNVAANEHQEYANEYAYEEYRYEYEYHAAPRYEHNDEYAQYYQYYEYQYEYEYEHAPYHHAEYEHNDLHYAYEYAYANAEAVVAHAHYDHQHYHYRVYEHAHQAQNSDAEHNEEYEYHDQYEAEPQNHLEEHEHAYEYEYEDNYEYEYHQNYAYEYAAAYEYEYEYAYDDPDPPFGHAHDAFHWRYKHALPHPYYYHYDHGQQVVQWDFDFDQDPRITTGTIYGDPFADFDDKDKDDPLEDALVDFDKGKIAIFTAGPVRDGGPHFFDWDKFKAAPVRDTDDCCQKNWDQPRVRNMIIITGNNSPGDWAKMWMWTQGPVPRDTDIRIGTYDYLQWAKEKEAAAQFAAPVDRSHRIDIDTHGAFDQDDDDDRTDDPQKDWDAWAQDPVRPHGDDSVPDGDHSYHTYIYIDIDGDKDKAADDLVQFDHWDIDIDTPPDDDDDIDRTHHD

Radius of gyration: 40.94 Å; chains: 1; bounding box: 93×60×132 Å

Secondary structure (DSSP, 8-state):
--S--S--S-SS--SS---S-S----HHHHHHHHHHHHHHHHHHTT---S-EEEE-SS--S---SBTTB-BSSHHHHHHH--TT-EEEE-SEEEEPPBSSSS-BPEEE-S-EEEEEPTTS--EEEESS-EEESS-EEEESSEEE-TT--GGG-EEE-TTSEEEEES-EEE-SSTT---EEEEESS-B---PPEEEEEE--SSS-EEES-EEEEESSS-B-S-EEEEE-SSEEESS-EESS-SSS-B-S-EEEEE-SEE--EEE-SSSSB---EEEES-EETT--EE-S-SSEEEES-EEE-SSGGGB--BSS-EEEETT-EEEETT--SPEEESS-EEE-TT-EEEEPSS--EEESS-EEEEEEEEEB-SSTTSB----TT-EEEEEETT---EEEE---TT-TTEEEEEEEETTEEEEEEEE-SSPPP-EEEEES-SEEETTS--EEEEEEEEE-TTSPBPSS---EEEEEE-TTSPBPPTTTEEEEEETTTTEEEEEE--TTSPSEEEEEEEEETTT--EEEEEEEEE-TTEEEEEEE-TT-BBTTBTT--EEEEEEETTEEPPPPPPPB-TTEEEEEEESSTT--SB--TTT-EE-SS-EEEEEEEEEPEEEE----TTSS----EEEETTPPPPPPPPPP--